Protein AF-A0A2J8A3B5-F1 (afdb_monomer_lite)

Organism: NCBI:txid47790

pLDDT: mean 72.97, std 23.16, range [25.83, 98.38]

Secondary structure (DSSP, 8-state):
---GGGSSEEEEE-HHHH-TT--HHHHHHHTTS-EEEEE-SSSSPPS-STT----S-TTTTTT---EEEEE-TT---TT-EEEEEEEEEEEE-TT--SHHHHHHHS-HHHHHHHHHHHHHHHHHHHTTSEEEEEEE-SHHHHS-PPPPS----PPPP----SS-PPPPPEEE--SSHHHHHHHHHHHHHHHHHHHHHHT--SS-HHHHHHHHHHSTT-EEEEEEETT--SGGGEEEEEEEEEETTEEEEEEEEE-TT-HHHHHHTHHHHHHHHHHHHHHHHHHHHHHHHHHHHHHHHHHHHHHTT--------------------------PPPPPPP-----------PPPPPPPPPPPTT---EEEEEES-HHHHHTTTPEEEEEEEEEE-SSHHHHHHHHHHHHHH--HHHHHH--

Sequence (419 aa):
MVLLPRLLLWHHFSLRAYLPGLPMRWRLLLGLFPLNVVARPSNDASVGLQGWRSGLLRRLDLCFPVLNVFDTPGQREAGFVEWPLFDIFKVDLQGLTSWADYLATLGRMERRKVRQRTKLFASFIADGRLQLQAVQLGPAVFVSVPAPAGSGTTPPTATAAREAAPPLPVPVVPASVAEAEALLARLWSLYERTGARNGFVECDRATFERLVREAPGMQAILVREGGGTALDSIIAFGLTLPQRDSLQLLYSGLEYDNPLVRQSNCYFQIMFTAIQLALEHNRQRSEKAGHRDSGELAAAMKAEGRGCTAGGSSSMCRIGDGTCNTGIDSYGAPAAKPGAADGGMALAAAGTPPPPRHAAVGLIAWLDLGPGHRFVKEHVGAMGHPLSLYTRSSNPIFQLLSKRLLSRYFSAAALVKDP

InterPro domains:
  IPR016181 Acyl-CoA N-acyltransferase [SSF55729] (176-286)

Radius of gyration: 25.04 Å; chains: 1; bounding box: 66×68×67 Å

Structure (mmCIF, N/CA/C/O backbone):
data_AF-A0A2J8A3B5-F1
#
_entry.id   AF-A0A2J8A3B5-F1
#
loop_
_atom_site.group_PDB
_atom_site.id
_atom_site.type_symbol
_atom_site.label_atom_id
_atom_site.label_alt_id
_atom_site.label_comp_id
_atom_site.label_asym_id
_atom_site.label_entity_id
_atom_site.label_seq_id
_atom_site.pdbx_PDB_ins_code
_atom_site.Cartn_x
_atom_site.Cartn_y
_atom_site.Cartn_z
_atom_site.occupancy
_atom_site.B_iso_or_equiv
_atom_site.auth_seq_id
_atom_site.auth_comp_id
_atom_site.auth_asym_id
_atom_site.auth_atom_id
_atom_site.pdbx_PDB_model_num
ATOM 1 N N . MET A 1 1 ? -19.370 -13.042 -21.906 1.00 25.83 1 MET A N 1
ATOM 2 C CA . MET A 1 1 ? -18.559 -12.045 -22.645 1.00 25.83 1 MET A CA 1
ATOM 3 C C . MET A 1 1 ? -17.704 -11.287 -21.646 1.00 25.83 1 MET A C 1
ATOM 5 O O . MET A 1 1 ? -18.242 -10.572 -20.815 1.00 25.83 1 MET A O 1
ATOM 9 N N . VAL A 1 2 ? -16.395 -11.537 -21.650 1.00 28.19 2 VAL A N 1
ATOM 10 C CA . VAL A 1 2 ? -15.444 -11.027 -20.651 1.00 28.19 2 VAL A CA 1
ATOM 11 C C . VAL A 1 2 ? -14.990 -9.619 -21.051 1.00 28.19 2 VAL A C 1
ATOM 13 O O . VAL A 1 2 ? -14.542 -9.413 -22.176 1.00 28.19 2 VAL A O 1
ATOM 16 N N . LEU A 1 3 ? -15.098 -8.665 -20.124 1.00 28.58 3 LEU A N 1
ATOM 17 C CA . LEU A 1 3 ? -14.589 -7.284 -20.188 1.00 28.58 3 LEU A CA 1
ATOM 18 C C . LEU A 1 3 ? -13.041 -7.235 -20.234 1.00 28.58 3 LEU A C 1
ATOM 20 O O . LEU A 1 3 ? -12.392 -6.636 -19.384 1.00 28.58 3 LEU A O 1
ATOM 24 N N . LEU A 1 4 ? -12.423 -7.876 -21.226 1.00 30.91 4 LEU A N 1
ATOM 25 C CA . LEU A 1 4 ? -10.976 -7.854 -21.465 1.00 30.91 4 LEU A CA 1
ATOM 26 C C . LEU A 1 4 ? -10.381 -6.502 -21.943 1.00 30.91 4 LEU A C 1
ATOM 28 O O . LEU A 1 4 ? -9.214 -6.271 -21.631 1.00 30.91 4 LEU A O 1
ATOM 32 N N . PRO A 1 5 ? -11.094 -5.563 -22.614 1.00 31.23 5 PRO A N 1
ATOM 33 C CA . PRO A 1 5 ? -10.439 -4.375 -23.186 1.00 31.23 5 PRO A CA 1
ATOM 34 C C . PRO A 1 5 ? -10.004 -3.299 -22.180 1.00 31.23 5 PRO A C 1
ATOM 36 O O . PRO A 1 5 ? -9.298 -2.375 -22.564 1.00 31.23 5 PRO A O 1
ATOM 39 N N . ARG A 1 6 ? -10.419 -3.380 -20.907 1.00 35.59 6 ARG A N 1
ATOM 40 C CA . ARG A 1 6 ? -10.065 -2.389 -19.868 1.00 35.59 6 ARG A CA 1
ATOM 41 C C . ARG A 1 6 ? -8.868 -2.791 -18.997 1.00 35.59 6 ARG A C 1
ATOM 43 O O . ARG A 1 6 ? -8.518 -2.063 -18.079 1.00 35.59 6 ARG A O 1
ATOM 50 N N . LEU A 1 7 ? -8.246 -3.942 -19.266 1.00 38.31 7 LEU A N 1
ATOM 51 C CA . LEU A 1 7 ? -7.126 -4.467 -18.470 1.00 38.31 7 LEU A CA 1
ATOM 52 C C . LEU A 1 7 ? -5.756 -3.891 -18.849 1.00 38.31 7 LEU A C 1
ATOM 54 O O . LEU A 1 7 ? -4.803 -4.082 -18.101 1.00 38.31 7 LEU A O 1
ATOM 58 N N . LEU A 1 8 ? -5.652 -3.219 -19.994 1.00 39.03 8 LEU A N 1
ATOM 59 C CA . LEU A 1 8 ? -4.446 -2.518 -20.418 1.00 39.03 8 LEU A CA 1
ATOM 60 C C . LEU A 1 8 ? -4.755 -1.027 -20.388 1.00 39.03 8 LEU A C 1
ATOM 62 O O . LEU A 1 8 ? -5.526 -0.532 -21.213 1.00 39.03 8 LEU A O 1
ATOM 66 N N . LEU A 1 9 ? -4.193 -0.329 -19.405 1.00 43.31 9 LEU A N 1
ATOM 67 C CA . LEU A 1 9 ? -4.252 1.121 -19.382 1.00 43.31 9 LEU A CA 1
ATOM 68 C C . LEU A 1 9 ? -3.155 1.637 -20.308 1.00 43.31 9 LEU A C 1
ATOM 70 O O . LEU A 1 9 ? -1.972 1.352 -20.128 1.00 43.31 9 LEU A O 1
ATOM 74 N N . TRP A 1 10 ? -3.574 2.375 -21.328 1.00 45.44 10 TRP A N 1
ATOM 75 C CA . TRP A 1 10 ? -2.660 3.101 -22.193 1.00 45.44 10 TRP A CA 1
ATOM 76 C C . TRP A 1 10 ? -2.308 4.398 -21.484 1.00 45.44 10 TRP A C 1
ATOM 78 O O . TRP A 1 10 ? -3.115 5.326 -21.440 1.00 45.44 10 TRP A O 1
ATOM 88 N N . HIS A 1 11 ? -1.114 4.449 -20.906 1.00 51.31 11 HIS A N 1
ATOM 89 C CA . HIS A 1 11 ? -0.597 5.679 -20.329 1.00 51.31 11 HIS A CA 1
ATOM 90 C C . HIS A 1 11 ? 0.304 6.367 -21.348 1.00 51.31 11 HIS A C 1
ATOM 92 O O . HIS A 1 11 ? 1.242 5.767 -21.884 1.00 51.31 11 HIS A O 1
ATOM 98 N N . HIS A 1 12 ? 0.016 7.645 -21.601 1.00 55.81 12 HIS A N 1
ATOM 99 C CA . HIS A 1 12 ? 0.945 8.503 -22.314 1.00 55.81 12 HIS A CA 1
ATOM 100 C C . HIS A 1 12 ? 2.174 8.694 -21.425 1.00 55.81 12 HIS A C 1
ATOM 102 O O . HIS A 1 12 ? 2.113 9.344 -20.382 1.00 55.81 12 HIS A O 1
ATOM 108 N N . PHE A 1 13 ? 3.294 8.119 -21.836 1.00 57.00 13 PHE A N 1
ATOM 109 C CA . PHE A 1 13 ? 4.542 8.173 -21.100 1.00 57.00 13 PHE A CA 1
ATOM 110 C C . PHE A 1 13 ? 5.447 9.223 -21.731 1.00 57.00 13 PHE A C 1
ATOM 112 O O . PHE A 1 13 ? 5.818 9.142 -22.898 1.00 57.00 13 PHE A O 1
ATOM 119 N N . SER A 1 14 ? 5.822 10.243 -20.968 1.00 62.66 14 SER A N 1
ATOM 120 C CA . SER A 1 14 ? 6.727 11.280 -21.458 1.00 62.66 14 SER A CA 1
ATOM 121 C C . SER A 1 14 ? 8.124 11.045 -20.904 1.00 62.66 14 SER A C 1
ATOM 123 O O . SER A 1 14 ? 8.400 11.401 -19.763 1.00 62.66 14 SER A O 1
ATOM 125 N N . LEU A 1 15 ? 9.052 10.536 -21.725 1.00 62.81 15 LEU A N 1
ATOM 126 C CA . LEU A 1 15 ? 10.469 10.425 -21.329 1.00 62.81 15 LEU A CA 1
ATOM 127 C C . LEU A 1 15 ? 11.070 11.769 -20.882 1.00 62.81 15 LEU A C 1
ATOM 129 O O . LEU A 1 15 ? 12.058 11.784 -20.157 1.00 62.81 15 LEU A O 1
ATOM 133 N N . ARG A 1 16 ? 10.490 12.905 -21.299 1.00 65.12 16 ARG A N 1
ATOM 134 C CA . ARG A 1 16 ? 10.929 14.235 -20.852 1.00 65.12 16 ARG A CA 1
ATOM 135 C C . ARG A 1 16 ? 10.721 14.448 -19.352 1.00 65.12 16 ARG A C 1
ATOM 137 O O . ARG A 1 16 ? 11.528 15.155 -18.761 1.00 65.12 16 ARG A O 1
ATOM 144 N N . ALA A 1 17 ? 9.662 13.877 -18.775 1.00 63.12 17 ALA A N 1
ATOM 145 C CA . ALA A 1 17 ? 9.368 13.998 -17.348 1.00 63.12 17 ALA A CA 1
ATOM 146 C C . ALA A 1 17 ? 10.379 13.203 -16.507 1.00 63.12 17 ALA A C 1
ATOM 148 O O . ALA A 1 17 ? 10.880 13.711 -15.513 1.00 63.12 17 ALA A O 1
ATOM 149 N N . TYR A 1 18 ? 10.753 12.011 -16.980 1.00 59.56 18 TYR A N 1
ATOM 150 C CA . TYR A 1 18 ? 11.596 11.063 -16.242 1.00 59.56 18 TYR A CA 1
ATOM 151 C C . TYR A 1 18 ? 13.099 11.184 -16.519 1.00 59.56 18 TYR A C 1
ATOM 153 O O . TYR A 1 18 ? 13.907 10.504 -15.896 1.00 59.56 18 TYR A O 1
ATOM 161 N N . LEU A 1 19 ? 13.511 12.036 -17.463 1.00 68.06 19 LEU A N 1
ATOM 162 C CA . LEU A 1 19 ? 14.922 12.286 -17.764 1.00 68.06 19 LEU A CA 1
ATOM 163 C C . LEU A 1 19 ? 15.254 13.780 -17.596 1.00 68.06 19 LEU A C 1
ATOM 165 O O . LEU A 1 19 ? 15.570 14.466 -18.575 1.00 68.06 19 LEU A O 1
ATOM 169 N N . PRO A 1 20 ? 15.230 14.323 -16.364 1.00 63.97 20 PRO A N 1
ATOM 170 C CA . PRO A 1 20 ? 15.495 15.742 -16.128 1.00 63.97 20 PRO A CA 1
ATOM 171 C C . PRO A 1 20 ? 16.924 16.148 -16.526 1.00 63.97 20 PRO A C 1
ATOM 173 O O . PRO A 1 20 ? 17.160 17.299 -16.877 1.00 63.97 20 PRO A O 1
ATOM 176 N N . GLY A 1 21 ? 17.879 15.217 -16.588 1.00 72.88 21 GLY A N 1
ATOM 177 C CA . GLY A 1 21 ? 19.245 15.483 -17.060 1.00 72.88 21 GLY A CA 1
ATOM 178 C C . GLY A 1 21 ? 19.407 15.607 -18.584 1.00 72.88 21 GLY A C 1
ATOM 179 O O . GLY A 1 21 ? 20.526 15.798 -19.064 1.00 72.88 21 GLY A O 1
ATOM 180 N N . LEU A 1 22 ? 18.334 15.465 -19.374 1.00 75.19 22 LEU A N 1
ATOM 181 C CA . LEU A 1 22 ? 18.455 15.446 -20.832 1.00 75.19 22 LEU A CA 1
ATOM 182 C C . LEU A 1 22 ? 18.782 16.841 -21.403 1.00 75.19 22 LEU A C 1
ATOM 184 O O . LEU A 1 22 ? 18.037 17.791 -21.140 1.00 75.19 22 LEU A O 1
ATOM 188 N N . PRO A 1 23 ? 19.807 16.975 -22.268 1.00 83.44 23 PRO A N 1
ATOM 189 C CA . PRO A 1 23 ? 20.067 18.218 -22.994 1.00 83.44 23 PRO A CA 1
ATOM 190 C C . PRO A 1 23 ? 18.857 18.684 -23.820 1.00 83.44 23 PRO A C 1
ATOM 192 O O . PRO A 1 23 ? 18.139 17.862 -24.394 1.00 83.44 23 PRO A O 1
ATOM 195 N N . MET A 1 24 ? 18.675 20.003 -23.963 1.00 82.12 24 MET A N 1
ATOM 196 C CA . MET A 1 24 ? 17.509 20.615 -24.628 1.00 82.12 24 MET A CA 1
ATOM 197 C C . MET A 1 24 ? 17.223 20.048 -26.028 1.00 82.12 24 MET A C 1
ATOM 199 O O . MET A 1 24 ? 16.073 19.752 -26.341 1.00 82.12 24 MET A O 1
ATOM 203 N N . ARG A 1 25 ? 18.260 19.807 -26.842 1.00 84.44 25 ARG A N 1
ATOM 204 C CA . ARG A 1 25 ? 18.126 19.191 -28.178 1.00 84.44 25 ARG A CA 1
ATOM 205 C C . ARG A 1 25 ? 17.450 17.817 -28.149 1.00 84.44 25 ARG A C 1
ATOM 207 O O . ARG A 1 25 ? 16.633 17.508 -29.009 1.00 84.44 25 ARG A O 1
ATOM 214 N N . TRP A 1 26 ? 17.758 17.008 -27.137 1.00 77.94 26 TRP A N 1
ATOM 215 C CA . TRP A 1 26 ? 17.167 15.685 -26.974 1.00 77.94 26 TRP A CA 1
ATOM 216 C C . TRP A 1 26 ? 15.750 15.780 -26.430 1.00 77.94 26 TRP A C 1
ATOM 218 O O . TRP A 1 26 ? 14.889 15.021 -26.862 1.00 77.94 26 TRP A O 1
ATOM 228 N N . ARG A 1 27 ? 15.482 16.744 -25.538 1.00 77.38 27 ARG A N 1
ATOM 229 C CA . ARG A 1 27 ? 14.112 17.020 -25.097 1.00 77.38 27 ARG A CA 1
ATOM 230 C C . ARG A 1 27 ? 13.259 17.384 -26.304 1.00 77.38 27 ARG A C 1
ATOM 232 O O . ARG A 1 27 ? 12.252 16.722 -26.525 1.00 77.38 27 ARG A O 1
ATOM 239 N N . LEU A 1 28 ? 13.680 18.357 -27.116 1.00 80.25 28 LEU A N 1
ATOM 240 C CA . LEU A 1 28 ? 12.987 18.762 -28.344 1.00 80.25 28 LEU A CA 1
ATOM 241 C C . LEU A 1 28 ? 12.675 17.555 -29.231 1.00 80.25 28 LEU A C 1
ATOM 243 O O . LEU A 1 28 ? 11.499 17.307 -29.481 1.00 80.25 28 LEU A O 1
ATOM 247 N N . LEU A 1 29 ? 13.689 16.746 -29.556 1.00 77.62 29 LEU A N 1
ATOM 248 C CA . LEU A 1 29 ? 13.526 15.535 -30.359 1.00 77.62 29 LEU A CA 1
ATOM 249 C C . LEU A 1 29 ? 12.504 14.557 -29.758 1.00 77.62 29 LEU A C 1
ATOM 251 O O . LEU A 1 29 ? 11.613 14.107 -30.466 1.00 77.62 29 LEU A O 1
ATOM 255 N N . LEU A 1 30 ? 12.577 14.263 -28.456 1.00 70.31 30 LEU A N 1
ATOM 256 C CA . LEU A 1 30 ? 11.666 13.312 -27.806 1.00 70.31 30 LEU A CA 1
ATOM 257 C C . LEU A 1 30 ? 10.203 13.768 -27.774 1.00 70.31 30 LEU A C 1
ATOM 259 O O . LEU A 1 30 ? 9.322 12.925 -27.722 1.00 70.31 30 LEU A O 1
ATOM 263 N N . GLY A 1 31 ? 9.913 15.071 -27.811 1.00 71.12 31 GLY A N 1
ATOM 264 C CA . GLY A 1 31 ? 8.512 15.523 -27.852 1.00 71.12 31 GLY A CA 1
ATOM 265 C C . GLY A 1 31 ? 7.886 15.496 -29.233 1.00 71.12 31 GLY A C 1
ATOM 266 O O . GLY A 1 31 ? 6.695 15.750 -29.339 1.00 71.12 31 GLY A O 1
ATOM 267 N N . LEU A 1 32 ? 8.661 15.183 -30.273 1.00 73.44 32 LEU A N 1
ATOM 268 C CA . LEU A 1 32 ? 8.112 14.873 -31.591 1.00 73.44 32 LEU A CA 1
ATOM 269 C C . LEU A 1 32 ? 7.529 13.451 -31.641 1.00 73.44 32 LEU A C 1
ATOM 271 O O . LEU A 1 32 ? 6.863 13.100 -32.610 1.00 73.44 32 LEU A O 1
ATOM 275 N N . PHE A 1 33 ? 7.775 12.636 -30.608 1.00 64.81 33 PHE A N 1
ATOM 276 C CA . PHE A 1 33 ? 7.428 11.221 -30.578 1.00 64.81 33 PHE A CA 1
ATOM 277 C C . PHE A 1 33 ? 6.716 10.876 -29.264 1.00 64.81 33 PHE A C 1
ATOM 279 O O . PHE A 1 33 ? 7.384 10.592 -28.268 1.00 64.81 33 PHE A O 1
ATOM 286 N N . PRO A 1 34 ? 5.373 10.897 -29.223 1.00 60.44 34 PRO A N 1
ATOM 287 C CA . PRO A 1 34 ? 4.646 10.434 -28.049 1.00 60.44 34 PRO A CA 1
ATOM 288 C C . PRO A 1 34 ? 4.965 8.953 -27.811 1.00 60.44 34 PRO A C 1
ATOM 290 O O . PRO A 1 34 ? 4.845 8.124 -28.716 1.00 60.44 34 PRO A O 1
ATOM 293 N N . LEU A 1 35 ? 5.408 8.620 -26.599 1.00 61.59 35 LEU A N 1
ATOM 294 C CA . LEU A 1 35 ? 5.642 7.238 -26.192 1.00 61.59 35 LEU A CA 1
ATOM 295 C C . LEU A 1 35 ? 4.412 6.771 -25.431 1.00 61.59 35 LEU A C 1
ATOM 297 O O . LEU A 1 35 ? 3.943 7.444 -24.517 1.00 61.59 35 LEU A O 1
ATOM 301 N N . ASN A 1 36 ? 3.900 5.605 -25.796 1.00 54.97 36 ASN A N 1
ATOM 302 C CA . ASN A 1 36 ? 2.828 4.973 -25.048 1.00 54.97 36 ASN A CA 1
ATOM 303 C C . ASN A 1 36 ? 3.400 3.777 -24.302 1.00 54.97 36 ASN A C 1
ATOM 305 O O . ASN A 1 36 ? 4.160 2.975 -24.849 1.00 54.97 36 ASN A O 1
ATOM 309 N N . VAL A 1 37 ? 3.055 3.684 -23.027 1.00 56.34 37 VAL A N 1
ATOM 310 C CA . VAL A 1 37 ? 3.377 2.530 -22.200 1.00 56.34 37 VAL A CA 1
ATOM 311 C C . VAL A 1 37 ? 2.143 1.651 -22.120 1.00 56.34 37 VAL A C 1
ATOM 313 O O . VAL A 1 37 ? 1.049 2.130 -21.819 1.00 56.34 37 VAL A O 1
ATOM 316 N N . VAL A 1 38 ? 2.336 0.362 -22.398 1.00 52.31 38 VAL A N 1
ATOM 317 C CA . VAL A 1 38 ? 1.320 -0.667 -22.194 1.00 52.31 38 VAL A CA 1
ATOM 318 C C . VAL A 1 38 ? 1.738 -1.443 -20.957 1.00 52.31 38 VAL A C 1
ATOM 320 O O . VAL A 1 38 ? 2.541 -2.371 -21.022 1.00 52.31 38 VAL A O 1
ATOM 323 N N . ALA A 1 39 ? 1.209 -1.031 -19.813 1.00 48.12 39 ALA A N 1
ATOM 324 C CA . ALA A 1 39 ? 1.395 -1.735 -18.555 1.00 48.12 39 ALA A CA 1
ATOM 325 C C . ALA A 1 39 ? 0.076 -2.388 -18.131 1.00 48.12 39 ALA A C 1
ATOM 327 O O . ALA A 1 39 ? -1.017 -1.946 -18.511 1.00 48.12 39 ALA A O 1
ATOM 328 N N . ARG A 1 40 ? 0.166 -3.444 -17.320 1.00 45.03 40 ARG A N 1
ATOM 329 C CA . ARG A 1 40 ? -0.983 -3.822 -16.498 1.00 45.03 40 ARG A CA 1
ATOM 330 C C . ARG A 1 40 ? -1.175 -2.736 -15.424 1.00 45.03 40 ARG A C 1
ATOM 332 O O . ARG A 1 40 ? -0.192 -2.144 -14.997 1.00 45.03 40 ARG A O 1
ATOM 339 N N . PRO A 1 41 ? -2.406 -2.494 -14.945 1.00 37.88 41 PRO A N 1
ATOM 340 C CA . PRO A 1 41 ? -2.655 -1.640 -13.777 1.00 37.88 41 PRO A CA 1
ATOM 341 C C . PRO A 1 41 ? -2.064 -2.208 -12.471 1.00 37.88 41 PRO A C 1
ATOM 343 O O . PRO A 1 41 ? -2.120 -1.552 -11.435 1.00 37.88 41 PRO A O 1
ATOM 346 N N . SER A 1 42 ? -1.523 -3.427 -12.521 1.00 46.38 42 SER A N 1
ATOM 347 C CA . SER A 1 42 ? -0.712 -4.037 -11.477 1.00 46.38 42 SER A CA 1
ATOM 348 C C . SER A 1 42 ? 0.763 -3.808 -11.774 1.00 46.38 42 SER A C 1
ATOM 350 O O . SER A 1 42 ? 1.184 -4.037 -12.908 1.00 46.38 42 SER A O 1
ATOM 352 N N . ASN A 1 43 ? 1.563 -3.521 -10.748 1.00 49.88 43 ASN A N 1
ATOM 353 C CA . ASN A 1 43 ? 3.026 -3.592 -10.846 1.00 49.88 43 ASN A CA 1
ATOM 354 C C . ASN A 1 43 ? 3.532 -5.016 -11.145 1.00 49.88 43 ASN A C 1
ATOM 356 O O . ASN A 1 43 ? 4.726 -5.222 -11.325 1.00 49.88 43 ASN A O 1
ATOM 360 N N . ASP A 1 44 ? 2.640 -6.006 -11.198 1.00 48.28 44 ASP A N 1
ATOM 361 C CA . ASP A 1 44 ? 2.972 -7.369 -11.565 1.00 48.28 44 ASP A CA 1
ATOM 362 C C . ASP A 1 44 ? 3.569 -7.489 -12.972 1.00 48.28 44 ASP A C 1
ATOM 364 O O . ASP A 1 44 ? 3.189 -6.769 -13.901 1.00 48.28 44 ASP A O 1
ATOM 368 N N . ALA A 1 45 ? 4.451 -8.474 -13.127 1.00 49.59 45 ALA A N 1
ATOM 369 C CA . ALA A 1 45 ? 5.008 -8.856 -14.410 1.00 49.59 45 ALA A CA 1
ATOM 370 C C . ALA A 1 45 ? 3.884 -9.060 -15.432 1.00 49.59 45 ALA A C 1
ATOM 372 O O . ALA A 1 45 ? 2.811 -9.562 -15.093 1.00 49.59 45 ALA A O 1
ATOM 373 N N . SER A 1 46 ? 4.088 -8.684 -16.695 1.00 53.12 46 SER A N 1
ATOM 374 C CA . SER A 1 46 ? 3.224 -9.101 -17.805 1.00 53.12 46 SER A CA 1
ATOM 375 C C . SER A 1 46 ? 3.042 -10.637 -17.796 1.00 53.12 46 SER A C 1
ATOM 377 O O . SER A 1 46 ? 3.775 -11.348 -17.117 1.00 53.12 46 SER A O 1
ATOM 379 N N . VAL A 1 47 ? 2.005 -11.198 -18.435 1.00 52.19 47 VAL A N 1
ATOM 380 C CA . VAL A 1 47 ? 1.766 -12.669 -18.388 1.00 52.19 47 VAL A CA 1
ATOM 381 C C . VAL A 1 47 ? 2.768 -13.408 -19.297 1.00 52.19 47 VAL A C 1
ATOM 383 O O . VAL A 1 47 ? 2.459 -14.458 -19.848 1.00 52.19 47 VAL A O 1
ATOM 386 N N . GLY A 1 48 ? 3.954 -12.824 -19.478 1.00 47.69 48 GLY A N 1
ATOM 387 C CA . GLY A 1 48 ? 4.856 -13.027 -20.590 1.00 47.69 48 GLY A CA 1
ATOM 388 C C . GLY A 1 48 ? 4.576 -12.067 -21.750 1.00 47.69 48 GLY A C 1
ATOM 389 O O . GLY A 1 48 ? 3.429 -11.782 -22.105 1.00 47.69 48 GLY A O 1
ATOM 390 N N . LEU A 1 49 ? 5.656 -11.667 -22.428 1.00 49.59 49 LEU A N 1
ATOM 391 C CA . LEU A 1 49 ? 5.607 -11.362 -23.862 1.00 49.59 49 LEU A CA 1
ATOM 392 C C . LEU A 1 49 ? 5.108 -12.582 -24.669 1.00 49.59 49 LEU A C 1
ATOM 394 O O . LEU A 1 49 ? 4.525 -12.406 -25.737 1.00 49.59 49 LEU A O 1
ATOM 398 N N . GLN A 1 50 ? 5.236 -13.799 -24.114 1.00 41.34 50 GLN A N 1
ATOM 399 C CA . GLN A 1 50 ? 4.712 -15.042 -24.682 1.00 41.34 50 GLN A CA 1
ATOM 400 C C . GLN A 1 50 ? 3.186 -14.980 -24.847 1.00 41.34 50 GLN A C 1
ATOM 402 O O . GLN A 1 50 ? 2.416 -15.185 -23.912 1.00 41.34 50 GLN A O 1
ATOM 407 N N . GLY A 1 51 ? 2.744 -14.704 -26.074 1.00 36.09 51 GLY A N 1
ATOM 408 C CA . GLY A 1 51 ? 1.331 -14.528 -26.422 1.00 36.09 51 GLY A CA 1
ATOM 409 C C . GLY A 1 51 ? 0.934 -13.080 -26.717 1.00 36.09 51 GLY A C 1
ATOM 410 O O . GLY A 1 51 ? -0.206 -12.838 -27.124 1.00 36.09 51 GLY A O 1
ATOM 411 N N . TRP A 1 52 ? 1.861 -12.124 -26.598 1.00 40.66 52 TRP A N 1
ATOM 412 C CA . TRP A 1 52 ? 1.673 -10.764 -27.081 1.00 40.66 52 TRP A CA 1
ATOM 413 C C . TRP A 1 52 ? 1.532 -10.783 -28.607 1.00 40.66 52 TRP A C 1
ATOM 415 O O . TRP A 1 52 ? 2.491 -10.903 -29.368 1.00 40.66 52 TRP A O 1
ATOM 425 N N . ARG A 1 53 ? 0.293 -10.670 -29.083 1.00 37.59 53 ARG A N 1
ATOM 426 C CA . ARG A 1 53 ? -0.002 -10.291 -30.464 1.00 37.59 53 ARG A CA 1
ATOM 427 C C . ARG A 1 53 ? -0.288 -8.800 -30.449 1.00 37.59 53 ARG A C 1
ATOM 429 O O . ARG A 1 53 ? -1.189 -8.381 -29.726 1.00 37.59 53 ARG A O 1
ATOM 436 N N . SER A 1 54 ? 0.453 -8.013 -31.234 1.00 40.03 54 SER A N 1
ATOM 437 C CA . SER A 1 54 ? 0.117 -6.600 -31.443 1.00 40.03 54 SER A CA 1
ATOM 438 C C . SER A 1 54 ? -1.330 -6.523 -31.924 1.00 40.03 54 SER A C 1
ATOM 440 O O . SER A 1 54 ? -1.634 -6.880 -33.060 1.00 40.03 54 SER A O 1
ATOM 442 N N . GLY A 1 55 ? -2.241 -6.122 -31.036 1.00 34.59 55 GLY A N 1
ATOM 443 C CA . GLY A 1 55 ? -3.625 -5.815 -31.389 1.00 34.59 55 GLY A CA 1
ATOM 444 C C . GLY A 1 55 ? -3.739 -4.472 -32.113 1.00 34.59 55 GLY A C 1
ATOM 445 O O . GLY A 1 55 ? -4.823 -4.101 -32.560 1.00 34.59 55 GLY A O 1
ATOM 446 N N . LEU A 1 56 ? -2.629 -3.732 -32.227 1.00 36.97 56 LEU A N 1
ATOM 447 C CA . LEU A 1 56 ? -2.565 -2.518 -33.016 1.00 36.97 56 LEU A CA 1
ATOM 448 C C . LEU A 1 56 ? -2.643 -2.890 -34.494 1.00 36.97 56 LEU A C 1
ATOM 450 O O . LEU A 1 56 ? -1.878 -3.701 -35.015 1.00 36.97 56 LEU A O 1
ATOM 454 N N . LEU A 1 57 ? -3.578 -2.253 -35.195 1.00 37.81 57 LEU A N 1
ATOM 455 C CA . LEU A 1 57 ? -3.578 -2.265 -36.650 1.00 37.81 57 LEU A CA 1
ATOM 456 C C . LEU A 1 57 ? -2.209 -1.765 -37.124 1.00 37.81 57 LEU A C 1
ATOM 458 O O . LEU A 1 57 ? -1.722 -0.763 -36.614 1.00 37.81 57 LEU A O 1
ATOM 462 N N . ARG A 1 58 ? -1.624 -2.409 -38.137 1.00 48.84 58 ARG A N 1
ATOM 463 C CA . ARG A 1 58 ? -0.287 -2.109 -38.698 1.00 48.84 58 ARG A CA 1
ATOM 464 C C . ARG A 1 58 ? -0.022 -0.613 -38.964 1.00 48.84 58 ARG A C 1
ATOM 466 O O . ARG A 1 58 ? 1.113 -0.163 -38.928 1.00 48.84 58 ARG A O 1
ATOM 473 N N . ARG A 1 59 ? -1.085 0.161 -39.213 1.00 46.84 59 ARG A N 1
ATOM 474 C CA . ARG A 1 59 ? -1.076 1.625 -39.385 1.00 46.84 59 ARG A CA 1
ATOM 475 C C . ARG A 1 59 ? -0.791 2.422 -38.103 1.00 46.84 59 ARG A C 1
ATOM 477 O O . ARG A 1 59 ? -0.250 3.510 -38.191 1.00 46.84 59 ARG A O 1
ATOM 484 N N . LEU A 1 60 ? -1.132 1.888 -36.931 1.00 40.66 60 LEU A N 1
ATOM 485 C CA . LEU A 1 60 ? -0.864 2.488 -35.621 1.00 40.66 60 LEU A CA 1
ATOM 486 C C . LEU A 1 60 ? 0.549 2.157 -35.112 1.00 40.66 60 LEU A C 1
ATOM 488 O O . LEU A 1 60 ? 1.156 3.005 -34.469 1.00 40.66 60 LEU A O 1
ATOM 492 N N . ASP A 1 61 ? 1.122 1.008 -35.489 1.00 45.97 61 ASP A N 1
ATOM 493 C CA . ASP A 1 61 ? 2.555 0.690 -35.278 1.00 45.97 61 ASP A CA 1
ATOM 494 C C . ASP A 1 61 ? 3.502 1.683 -35.989 1.00 45.97 61 ASP A C 1
ATOM 496 O O . ASP A 1 61 ? 4.687 1.772 -35.662 1.00 45.97 61 ASP A O 1
ATOM 500 N N . LEU A 1 62 ? 2.987 2.435 -36.969 1.00 49.41 62 LEU A N 1
ATOM 501 C CA 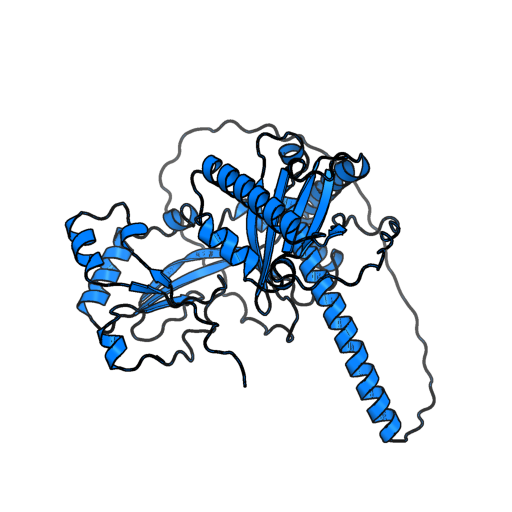. LEU A 1 62 ? 3.694 3.531 -37.639 1.00 49.41 62 LEU A CA 1
ATOM 502 C C . LEU A 1 62 ? 3.545 4.870 -36.897 1.00 49.41 62 LEU A C 1
ATOM 504 O O . LEU A 1 62 ? 4.386 5.751 -37.058 1.00 49.41 62 LEU A O 1
ATOM 508 N N . CYS A 1 63 ? 2.495 5.028 -36.084 1.00 45.41 63 CYS A N 1
ATOM 509 C CA . CYS A 1 63 ? 2.221 6.240 -35.305 1.00 45.41 63 CYS A CA 1
ATOM 510 C C . CYS A 1 63 ? 2.820 6.190 -33.891 1.00 45.41 63 CYS A C 1
ATOM 512 O O . CYS A 1 63 ? 3.014 7.237 -33.278 1.00 45.41 63 CYS A O 1
ATOM 514 N N . PHE A 1 64 ? 3.120 4.993 -33.376 1.00 51.09 64 PHE A N 1
ATOM 515 C CA . PHE A 1 64 ? 3.656 4.779 -32.033 1.00 51.09 64 PHE A CA 1
ATOM 516 C C . PHE A 1 64 ? 5.037 4.114 -32.120 1.00 51.09 64 PHE A C 1
ATOM 518 O O . PHE A 1 64 ? 5.130 2.892 -32.224 1.00 51.09 64 PHE A O 1
ATOM 525 N N . PRO A 1 65 ? 6.134 4.892 -32.102 1.00 54.62 65 PRO A N 1
ATOM 526 C CA . PRO A 1 65 ? 7.455 4.377 -32.439 1.00 54.62 65 PRO A CA 1
ATOM 527 C C . PRO A 1 65 ? 8.067 3.483 -31.358 1.00 54.62 65 PRO A C 1
ATOM 529 O O . PRO A 1 65 ? 9.075 2.849 -31.647 1.00 54.62 65 PRO A O 1
ATOM 532 N N . VAL A 1 66 ? 7.511 3.400 -30.142 1.00 56.50 66 VAL A N 1
ATOM 533 C CA . VAL A 1 66 ? 7.988 2.477 -29.097 1.00 56.50 66 VAL A CA 1
ATOM 534 C C . VAL A 1 66 ? 6.842 1.897 -28.296 1.00 56.50 66 VAL A C 1
ATOM 536 O O . VAL A 1 66 ? 6.035 2.631 -27.730 1.00 56.50 66 VAL A O 1
ATOM 539 N N . LEU A 1 67 ? 6.857 0.575 -28.187 1.00 62.09 67 LEU A N 1
ATOM 540 C CA . LEU A 1 67 ? 6.095 -0.197 -27.227 1.00 62.09 67 LEU A CA 1
ATOM 541 C C . LEU A 1 67 ? 6.965 -0.496 -26.006 1.00 62.09 67 LEU A C 1
ATOM 543 O O . LEU A 1 67 ? 8.096 -0.956 -26.154 1.00 62.09 67 LEU A O 1
ATOM 547 N N . ASN A 1 68 ? 6.404 -0.281 -24.822 1.00 60.62 68 ASN A N 1
ATOM 548 C CA . ASN A 1 68 ? 7.019 -0.552 -23.528 1.00 60.62 68 ASN A CA 1
ATOM 549 C C . ASN A 1 68 ? 6.175 -1.584 -22.769 1.00 60.62 68 ASN A C 1
ATOM 551 O O . ASN A 1 68 ? 4.977 -1.350 -22.603 1.00 60.62 68 ASN A O 1
ATOM 555 N N . VAL A 1 69 ? 6.784 -2.680 -22.311 1.00 65.81 69 VAL A N 1
ATOM 556 C CA . VAL A 1 69 ? 6.137 -3.745 -21.518 1.00 65.81 69 VAL A CA 1
ATOM 557 C C . VAL A 1 69 ? 6.928 -3.969 -20.229 1.00 65.81 69 VAL A C 1
ATOM 559 O O . VAL A 1 69 ? 8.143 -4.100 -20.290 1.00 65.81 69 VAL A O 1
ATOM 562 N N . PHE A 1 70 ? 6.270 -4.029 -19.073 1.00 62.94 70 PHE A N 1
ATOM 563 C CA . PHE A 1 70 ? 6.909 -4.392 -17.800 1.00 62.94 70 PHE A CA 1
ATOM 564 C C . PHE A 1 70 ? 6.747 -5.891 -17.546 1.00 62.94 70 PHE A C 1
ATOM 566 O O . PHE A 1 70 ? 5.620 -6.379 -17.515 1.00 62.94 70 PHE A O 1
ATOM 573 N N . ASP A 1 71 ? 7.840 -6.631 -17.370 1.00 68.38 71 ASP A N 1
ATOM 574 C CA . ASP A 1 71 ? 7.803 -8.081 -17.133 1.00 68.38 71 ASP A CA 1
ATOM 575 C C . ASP A 1 71 ? 8.965 -8.545 -16.238 1.00 68.38 71 ASP A C 1
ATOM 577 O O . ASP A 1 71 ? 9.879 -7.782 -15.919 1.00 68.38 71 ASP A O 1
ATOM 581 N N . THR A 1 72 ? 8.924 -9.815 -15.846 1.00 70.44 72 THR A N 1
ATOM 582 C CA . THR A 1 72 ? 10.050 -10.549 -15.275 1.00 70.44 72 THR A CA 1
ATOM 583 C C . THR A 1 72 ? 11.289 -10.437 -16.172 1.00 70.44 72 THR A C 1
ATOM 585 O O . THR A 1 72 ? 11.162 -10.480 -17.400 1.00 70.44 72 THR A O 1
ATOM 588 N N . PRO A 1 73 ? 12.497 -10.289 -15.602 1.00 75.75 73 PRO A N 1
ATOM 589 C CA . PRO A 1 73 ? 13.736 -10.327 -16.364 1.00 75.75 73 PRO A CA 1
ATOM 590 C C . PRO A 1 73 ? 13.905 -11.642 -17.131 1.00 75.75 73 PRO A C 1
ATOM 592 O O . PRO A 1 73 ? 13.425 -12.694 -16.709 1.00 75.75 73 PRO A O 1
ATOM 595 N N . GLY A 1 74 ? 14.632 -11.595 -18.242 1.00 75.56 74 GLY A N 1
ATOM 596 C CA . GLY A 1 74 ? 14.975 -12.761 -19.054 1.00 75.56 74 GLY A CA 1
ATOM 597 C C . GLY A 1 74 ? 13.904 -13.207 -20.054 1.00 75.56 74 GLY A C 1
ATOM 598 O O . GLY A 1 74 ? 14.146 -14.157 -20.798 1.00 75.56 74 GLY A O 1
ATOM 599 N N . GLN A 1 75 ? 12.769 -12.510 -20.160 1.00 67.88 75 GLN A N 1
ATOM 600 C CA . GLN A 1 75 ? 11.696 -12.775 -21.134 1.00 67.88 75 GLN A CA 1
ATOM 601 C C . GLN A 1 75 ? 12.047 -12.235 -22.530 1.00 67.88 75 GLN A C 1
ATOM 603 O O . GLN A 1 75 ? 11.275 -11.516 -23.157 1.00 67.88 75 GLN A O 1
ATOM 608 N N . ARG A 1 76 ? 13.254 -12.506 -23.031 1.00 67.12 76 ARG A N 1
ATOM 609 C CA . ARG A 1 76 ? 13.737 -11.903 -24.281 1.00 67.12 76 ARG A CA 1
ATOM 610 C C . ARG A 1 76 ? 13.023 -12.480 -25.501 1.00 67.12 76 ARG A C 1
ATOM 612 O O . ARG A 1 76 ? 13.349 -13.570 -25.959 1.00 67.12 76 ARG A O 1
ATOM 619 N N . GLU A 1 77 ? 12.126 -11.694 -26.087 1.00 69.12 77 GLU A N 1
ATOM 620 C CA . GLU A 1 77 ? 11.610 -11.930 -27.437 1.00 69.12 77 GLU A CA 1
ATOM 621 C C . GLU A 1 77 ? 12.378 -11.133 -28.500 1.00 69.12 77 GLU A C 1
ATOM 623 O O . GLU A 1 77 ? 12.917 -10.049 -28.248 1.00 69.12 77 GLU A O 1
ATOM 628 N N . ALA A 1 78 ? 12.412 -11.661 -29.727 1.00 72.88 78 ALA A N 1
ATOM 629 C CA . ALA A 1 78 ? 13.093 -11.019 -30.845 1.00 72.88 78 ALA A CA 1
ATOM 630 C C . ALA A 1 78 ? 12.543 -9.601 -31.101 1.00 72.88 78 ALA A C 1
ATOM 632 O O . ALA A 1 78 ? 11.349 -9.398 -31.326 1.00 72.88 78 ALA A O 1
ATOM 633 N N . GLY A 1 79 ? 13.440 -8.612 -31.099 1.00 71.31 79 GLY A N 1
ATOM 634 C CA . GLY A 1 79 ? 13.106 -7.206 -31.346 1.00 71.31 79 GLY A CA 1
ATOM 635 C C . GLY A 1 79 ? 12.780 -6.380 -30.097 1.00 71.31 79 GLY A C 1
ATOM 636 O O . GLY A 1 79 ? 12.607 -5.169 -30.225 1.00 71.31 79 GLY A O 1
ATOM 637 N N . PHE A 1 80 ? 12.745 -6.981 -28.905 1.00 74.75 80 PHE A N 1
ATOM 638 C CA . PHE A 1 80 ? 12.675 -6.241 -27.646 1.00 74.75 80 PHE A CA 1
ATOM 639 C C . PHE A 1 80 ? 14.069 -6.028 -27.052 1.00 74.75 80 PHE A C 1
ATOM 641 O O . PHE A 1 80 ? 14.940 -6.895 -27.111 1.00 74.75 80 PHE A O 1
ATOM 648 N N . VAL A 1 81 ? 14.278 -4.852 -26.465 1.00 77.56 81 VAL A N 1
ATOM 649 C CA . VAL A 1 81 ? 15.432 -4.565 -25.610 1.00 77.56 81 VAL A CA 1
ATOM 650 C C . VAL A 1 81 ? 14.943 -4.486 -24.176 1.00 77.56 81 VAL A C 1
ATOM 652 O O . VAL A 1 81 ? 14.033 -3.720 -23.874 1.00 77.56 81 VAL A O 1
ATOM 655 N N . GLU A 1 82 ? 15.550 -5.305 -23.333 1.00 80.62 82 GLU A N 1
ATOM 656 C CA . GLU A 1 82 ? 15.280 -5.419 -21.907 1.00 80.62 82 GLU A CA 1
ATOM 657 C C . GLU A 1 82 ? 16.113 -4.402 -21.119 1.00 80.62 82 GLU A C 1
ATOM 659 O O . GLU A 1 82 ? 17.322 -4.274 -21.331 1.00 80.62 82 GLU A O 1
ATOM 664 N N . TRP A 1 83 ? 15.461 -3.713 -20.190 1.00 78.75 83 TRP A N 1
ATOM 665 C CA . TRP A 1 83 ? 16.051 -2.742 -19.282 1.00 78.75 83 TRP A CA 1
ATOM 666 C C . TRP A 1 83 ? 15.724 -3.154 -17.850 1.00 78.75 83 TRP A C 1
ATOM 668 O O . TRP A 1 83 ? 14.549 -3.110 -17.482 1.00 78.75 83 TRP A O 1
ATOM 678 N N . PRO A 1 84 ? 16.716 -3.544 -17.034 1.00 77.56 84 PRO A N 1
ATOM 679 C CA . PRO A 1 84 ? 16.457 -3.877 -15.642 1.00 77.56 84 PRO A CA 1
ATOM 680 C C . PRO A 1 84 ? 15.935 -2.643 -14.899 1.00 77.56 84 PRO A C 1
ATOM 682 O O . PRO A 1 84 ? 16.463 -1.538 -15.057 1.00 77.56 84 PRO A O 1
ATOM 685 N N . LEU A 1 85 ? 14.885 -2.841 -14.108 1.00 77.56 85 LEU A N 1
ATOM 686 C CA . LEU A 1 85 ? 14.257 -1.818 -13.280 1.00 77.56 85 LEU A CA 1
ATOM 687 C C . LEU A 1 85 ? 14.582 -2.066 -11.804 1.00 77.56 85 LEU A C 1
ATOM 689 O O . LEU A 1 85 ? 15.672 -2.515 -11.452 1.00 77.56 85 LEU A O 1
ATOM 693 N N . PHE A 1 86 ? 13.630 -1.725 -10.944 1.00 75.94 86 PHE A N 1
ATOM 694 C CA . PHE A 1 86 ? 13.633 -1.969 -9.518 1.00 75.94 86 PHE A CA 1
ATOM 695 C C . PHE A 1 86 ? 12.950 -3.290 -9.157 1.00 75.94 86 PHE A C 1
ATOM 697 O O . PHE A 1 86 ? 12.205 -3.874 -9.947 1.00 75.94 86 PHE A O 1
ATOM 704 N N . ASP A 1 87 ? 13.181 -3.725 -7.922 1.00 80.94 87 ASP A N 1
ATOM 705 C CA . ASP A 1 87 ? 12.401 -4.792 -7.308 1.00 80.94 87 ASP A CA 1
ATOM 706 C C . ASP A 1 87 ? 11.047 -4.237 -6.851 1.00 80.94 87 ASP A C 1
ATOM 708 O O . ASP A 1 87 ? 10.976 -3.195 -6.186 1.00 80.94 87 ASP A O 1
ATOM 712 N N . ILE A 1 88 ? 9.976 -4.970 -7.140 1.00 83.56 88 ILE A N 1
ATOM 713 C CA . ILE A 1 88 ? 8.720 -4.851 -6.394 1.00 83.56 88 ILE A CA 1
ATOM 714 C C . ILE A 1 88 ? 8.718 -5.885 -5.289 1.00 83.56 88 ILE A C 1
ATOM 716 O O . ILE A 1 88 ? 9.232 -6.987 -5.453 1.00 83.56 88 ILE A O 1
ATOM 720 N N . PHE A 1 89 ? 8.143 -5.545 -4.149 1.00 88.00 89 PHE A N 1
ATOM 721 C CA . PHE A 1 89 ? 8.183 -6.427 -2.993 1.00 88.00 89 PHE A CA 1
ATOM 722 C C . PHE A 1 89 ? 6.819 -7.043 -2.766 1.00 88.00 89 PHE A C 1
ATOM 724 O O . PHE A 1 89 ? 5.839 -6.317 -2.602 1.00 88.00 89 PHE A O 1
ATOM 731 N N . LYS A 1 90 ? 6.764 -8.373 -2.720 1.00 92.81 90 LYS A N 1
ATOM 732 C CA . LYS A 1 90 ? 5.519 -9.101 -2.486 1.00 92.81 90 LYS A CA 1
ATOM 733 C C . LYS A 1 90 ? 5.655 -10.082 -1.338 1.00 92.81 90 LYS A C 1
ATOM 735 O O . LYS A 1 90 ? 6.700 -10.705 -1.177 1.00 92.81 90 LYS A O 1
ATOM 740 N N . VAL A 1 91 ? 4.592 -10.232 -0.558 1.00 95.19 91 VAL A N 1
ATOM 741 C CA . VAL A 1 91 ? 4.459 -11.320 0.418 1.00 95.19 91 VAL A CA 1
ATOM 742 C C . VAL A 1 91 ? 3.676 -12.447 -0.243 1.00 95.19 91 VAL A C 1
ATOM 744 O O . VAL A 1 91 ? 2.583 -12.206 -0.760 1.00 95.19 91 VAL A O 1
ATOM 747 N N . ASP A 1 92 ? 4.239 -13.652 -0.233 1.00 95.38 92 ASP A N 1
ATOM 748 C CA . ASP A 1 92 ? 3.558 -14.859 -0.700 1.00 95.38 92 ASP A CA 1
ATOM 749 C C . ASP A 1 92 ? 2.506 -15.288 0.331 1.00 95.38 92 ASP A C 1
ATOM 751 O O . ASP A 1 92 ? 2.821 -15.539 1.496 1.00 95.38 92 ASP A O 1
ATOM 755 N N . LEU A 1 93 ? 1.249 -15.326 -0.102 1.00 95.62 93 LEU A N 1
ATOM 756 C CA . LEU A 1 93 ? 0.096 -15.739 0.691 1.00 95.62 93 LEU A CA 1
ATOM 757 C C . LEU A 1 93 ? -0.517 -17.051 0.183 1.00 95.62 93 LEU A C 1
ATOM 759 O O . LEU A 1 93 ? -1.571 -17.471 0.669 1.00 95.62 93 LEU A O 1
ATOM 763 N N . GLN A 1 94 ? 0.112 -17.714 -0.790 1.00 92.69 94 GLN A N 1
ATOM 764 C CA . GLN A 1 94 ? -0.410 -18.947 -1.363 1.00 92.69 94 GLN A CA 1
ATOM 765 C C . GLN A 1 94 ? -0.475 -20.062 -0.319 1.00 92.69 94 GLN A C 1
ATOM 767 O O . GLN A 1 94 ? 0.495 -20.380 0.363 1.00 92.69 94 GLN A O 1
ATOM 772 N N . GLY A 1 95 ? -1.651 -20.682 -0.206 1.00 90.25 95 GLY A N 1
ATOM 773 C CA . GLY A 1 95 ? -1.890 -21.767 0.747 1.00 90.25 95 GLY A CA 1
ATOM 774 C C . GLY A 1 95 ? -1.947 -21.327 2.213 1.00 90.25 95 GLY A C 1
ATOM 775 O O . GLY A 1 95 ? -2.167 -22.175 3.073 1.00 90.25 95 GLY A O 1
ATOM 776 N N . LEU A 1 96 ? -1.792 -20.032 2.510 1.00 94.44 96 LEU A N 1
ATOM 777 C CA . LEU A 1 96 ? -1.922 -19.509 3.865 1.00 94.44 96 LEU A CA 1
ATOM 778 C C . LEU A 1 96 ? -3.393 -19.215 4.167 1.00 94.44 96 LEU A C 1
ATOM 780 O O . LEU A 1 96 ? -4.090 -18.552 3.397 1.00 94.44 96 LEU A O 1
ATOM 784 N N . THR A 1 97 ? -3.861 -19.697 5.314 1.00 90.88 97 THR A N 1
ATOM 785 C CA . THR A 1 97 ? -5.254 -19.544 5.763 1.00 90.88 97 THR A CA 1
ATOM 786 C C . THR A 1 97 ? -5.372 -18.738 7.048 1.00 90.88 97 THR A C 1
ATOM 788 O O . THR A 1 97 ? -6.451 -18.248 7.381 1.00 90.88 97 THR A O 1
ATOM 791 N N . SER A 1 98 ? -4.267 -18.588 7.778 1.00 93.94 98 SER A N 1
ATOM 792 C CA . SER A 1 98 ? -4.244 -17.957 9.088 1.00 93.94 98 SER A CA 1
ATOM 793 C C . SER A 1 98 ? -3.007 -17.086 9.301 1.00 93.94 98 SER A C 1
ATOM 795 O O . SER A 1 98 ? -1.979 -17.229 8.637 1.00 93.94 98 SER A O 1
ATOM 797 N N . TRP A 1 99 ? -3.090 -16.184 10.282 1.00 95.19 99 TRP A N 1
ATOM 798 C CA . TRP A 1 99 ? -1.940 -15.389 10.716 1.00 95.19 99 TRP A CA 1
ATOM 799 C C . TRP A 1 99 ? -0.787 -16.260 11.237 1.00 95.19 99 TRP A C 1
ATOM 801 O O . TRP A 1 99 ? 0.380 -15.921 11.048 1.00 95.19 99 TRP A O 1
ATOM 811 N N . ALA A 1 100 ? -1.107 -17.391 11.872 1.00 95.19 100 ALA A N 1
ATOM 812 C CA . ALA A 1 100 ? -0.105 -18.337 12.349 1.00 95.19 100 ALA A CA 1
ATOM 813 C C . ALA A 1 100 ? 0.657 -18.977 11.177 1.00 95.19 100 ALA A C 1
ATOM 815 O O . ALA A 1 100 ? 1.881 -19.083 11.244 1.00 95.19 100 ALA A O 1
ATOM 816 N N . ASP A 1 101 ? -0.040 -19.306 10.082 1.00 94.94 101 ASP A N 1
ATOM 817 C CA . ASP A 1 101 ? 0.579 -19.842 8.862 1.00 94.94 101 ASP A CA 1
ATOM 818 C C . ASP A 1 101 ? 1.579 -18.828 8.291 1.00 94.94 101 ASP A C 1
ATOM 820 O O . ASP A 1 101 ? 2.719 -19.177 7.995 1.00 94.94 101 ASP A O 1
ATOM 824 N N . TYR A 1 102 ? 1.191 -17.549 8.228 1.00 96.81 102 TYR A N 1
ATOM 825 C CA . TYR A 1 102 ? 2.088 -16.465 7.818 1.00 96.81 102 TYR A CA 1
ATOM 826 C C . TYR A 1 102 ? 3.303 -16.324 8.744 1.00 96.81 102 TYR A C 1
ATOM 828 O O . TYR A 1 102 ? 4.434 -16.265 8.274 1.00 96.81 102 TYR A O 1
ATOM 836 N N . LEU A 1 103 ? 3.128 -16.327 10.067 1.00 96.31 103 LEU A N 1
ATOM 837 C CA . LEU A 1 103 ? 4.278 -16.273 10.975 1.00 96.31 103 LEU A CA 1
ATOM 838 C C . LEU A 1 103 ? 5.216 -17.475 10.803 1.00 96.31 103 LEU A C 1
ATOM 840 O O . LEU A 1 103 ? 6.423 -17.335 11.027 1.00 96.31 103 LEU A O 1
ATOM 844 N N . ALA A 1 104 ? 4.684 -18.638 10.420 1.00 96.06 104 ALA A N 1
ATOM 845 C CA . ALA A 1 104 ? 5.464 -19.841 10.174 1.00 96.06 104 ALA A CA 1
ATOM 846 C C . ALA A 1 104 ? 6.358 -19.731 8.928 1.00 96.06 104 ALA A C 1
ATOM 848 O O . ALA A 1 104 ? 7.438 -20.325 8.941 1.00 96.06 104 ALA A O 1
ATOM 849 N N . THR A 1 105 ? 5.975 -18.937 7.916 1.00 95.62 105 THR A N 1
ATOM 850 C CA . THR A 1 105 ? 6.819 -18.683 6.730 1.00 95.62 105 THR A CA 1
ATOM 851 C C . THR A 1 105 ? 8.004 -17.766 7.033 1.00 95.62 105 THR A C 1
ATOM 853 O O . THR A 1 105 ? 9.022 -17.812 6.344 1.00 95.62 105 THR A O 1
ATOM 856 N N . LEU A 1 106 ? 7.910 -16.956 8.092 1.00 95.50 106 LEU A N 1
ATOM 857 C CA . LEU A 1 106 ? 8.970 -16.038 8.492 1.00 95.50 106 LEU A CA 1
ATOM 858 C C . LEU A 1 106 ? 10.116 -16.745 9.224 1.00 95.50 106 LEU A C 1
ATOM 860 O O . LEU A 1 106 ? 9.907 -17.625 10.074 1.00 95.50 106 LEU A O 1
ATOM 864 N N . GLY A 1 107 ? 11.329 -16.238 8.989 1.00 95.00 107 GLY A N 1
ATOM 865 C CA . GLY A 1 107 ? 12.512 -16.548 9.783 1.00 95.00 107 GLY A CA 1
ATOM 866 C C . GLY A 1 107 ? 12.330 -16.202 11.266 1.00 95.00 107 GLY A C 1
ATOM 867 O O . GLY A 1 107 ? 11.481 -15.397 11.662 1.00 95.00 107 GLY A O 1
ATOM 868 N N . ARG A 1 108 ? 13.131 -16.834 12.134 1.00 95.88 108 ARG A N 1
ATOM 869 C CA . ARG A 1 108 ? 13.004 -16.699 13.600 1.00 95.88 108 ARG A CA 1
ATOM 870 C C . ARG A 1 108 ? 13.111 -15.243 14.067 1.00 95.88 108 ARG A C 1
ATOM 872 O O . ARG A 1 108 ? 12.387 -14.838 14.981 1.00 95.88 108 ARG A O 1
ATOM 879 N N . MET A 1 109 ? 14.009 -14.467 13.460 1.00 94.25 109 MET A N 1
ATOM 880 C CA . MET A 1 109 ? 14.247 -13.070 13.829 1.00 94.25 109 MET A CA 1
ATOM 881 C C . MET A 1 109 ? 13.107 -12.162 13.366 1.00 94.25 109 MET A C 1
ATOM 883 O O . MET A 1 109 ? 12.605 -11.359 14.153 1.00 94.25 109 MET A O 1
ATOM 887 N N . GLU A 1 110 ? 12.652 -12.325 12.129 1.00 94.69 110 GLU A N 1
ATOM 888 C CA . GLU A 1 110 ? 11.534 -11.595 11.529 1.00 94.69 110 GLU A CA 1
ATOM 889 C C . GLU A 1 110 ? 10.259 -11.854 12.331 1.00 94.69 110 GLU A C 1
ATOM 891 O O . GLU A 1 110 ? 9.605 -10.912 12.781 1.00 94.69 110 GLU A O 1
ATOM 896 N N . ARG A 1 111 ? 9.978 -13.123 12.648 1.00 95.38 111 ARG A N 1
ATOM 897 C CA . ARG A 1 111 ? 8.850 -13.532 13.493 1.00 95.38 111 ARG A CA 1
ATOM 898 C C . ARG A 1 111 ? 8.870 -12.844 14.859 1.00 95.38 111 ARG A C 1
ATOM 900 O O . ARG A 1 111 ? 7.840 -12.340 15.307 1.00 95.38 111 ARG A O 1
ATOM 907 N N . ARG A 1 112 ? 10.034 -12.775 15.524 1.00 95.06 112 ARG A N 1
ATOM 908 C CA . ARG A 1 112 ? 10.181 -12.056 16.806 1.00 95.06 112 ARG A CA 1
ATOM 909 C C . ARG A 1 112 ? 9.875 -10.566 16.645 1.00 95.06 112 ARG A C 1
ATOM 911 O O . ARG A 1 112 ? 9.137 -10.021 17.464 1.00 95.06 112 ARG A O 1
ATOM 918 N N . LYS A 1 113 ? 10.391 -9.919 15.593 1.00 94.69 113 LYS A N 1
ATOM 919 C CA . LYS A 1 113 ? 10.146 -8.492 15.316 1.00 94.69 113 LYS A CA 1
ATOM 920 C C . LYS A 1 113 ? 8.670 -8.209 15.029 1.00 94.69 113 LYS A C 1
ATOM 922 O O . LYS A 1 113 ? 8.122 -7.258 15.584 1.00 94.69 113 LYS A O 1
ATOM 927 N N . VAL A 1 114 ? 8.011 -9.040 14.218 1.00 95.12 114 VAL A N 1
ATOM 928 C CA . VAL A 1 114 ? 6.572 -8.928 13.924 1.00 95.12 114 VAL A CA 1
ATOM 929 C C . VAL A 1 114 ? 5.752 -9.045 15.209 1.00 95.12 114 VAL A C 1
ATOM 931 O O . VAL A 1 114 ? 4.933 -8.169 15.492 1.00 95.12 114 VAL A O 1
ATOM 934 N N . ARG A 1 115 ? 6.023 -10.060 16.041 1.00 94.50 115 ARG A N 1
ATOM 935 C CA . ARG A 1 115 ? 5.345 -10.244 17.336 1.00 94.50 115 ARG A CA 1
ATOM 936 C C . ARG A 1 115 ? 5.570 -9.063 18.283 1.00 94.50 115 ARG A C 1
ATOM 938 O O . ARG A 1 115 ? 4.620 -8.592 18.898 1.00 94.50 115 ARG A O 1
ATOM 945 N N . GLN A 1 116 ? 6.800 -8.558 18.389 1.00 95.69 116 GLN A N 1
ATOM 946 C CA . GLN A 1 116 ? 7.121 -7.414 19.249 1.00 95.69 116 GLN A CA 1
ATOM 947 C C . GLN A 1 116 ? 6.375 -6.149 18.811 1.00 95.69 116 GLN A C 1
ATOM 949 O O . GLN A 1 116 ? 5.756 -5.489 19.643 1.00 95.69 116 GLN A O 1
ATOM 954 N N . ARG A 1 117 ? 6.401 -5.826 17.513 1.00 95.75 117 ARG A N 1
ATOM 955 C CA . ARG A 1 117 ? 5.699 -4.658 16.958 1.00 95.75 117 ARG A CA 1
ATOM 956 C C . ARG A 1 117 ? 4.191 -4.773 17.139 1.00 95.75 117 ARG A C 1
ATOM 958 O O . ARG A 1 117 ? 3.551 -3.792 17.495 1.00 95.75 117 ARG A O 1
ATOM 965 N N . THR A 1 118 ? 3.647 -5.968 16.929 1.00 95.50 118 THR A N 1
ATOM 966 C CA . THR A 1 118 ? 2.229 -6.282 17.137 1.00 95.50 118 THR A CA 1
ATOM 967 C C . THR A 1 118 ? 1.818 -6.102 18.591 1.00 95.50 118 THR A C 1
ATOM 969 O O . THR A 1 118 ? 0.856 -5.394 18.866 1.00 95.50 118 THR A O 1
ATOM 972 N N . LYS A 1 119 ? 2.587 -6.665 19.530 1.00 95.25 119 LYS A N 1
ATOM 973 C CA . LYS A 1 119 ? 2.344 -6.506 20.967 1.00 95.25 119 LYS A CA 1
ATOM 974 C C . LYS A 1 119 ? 2.389 -5.036 21.387 1.00 95.25 119 LYS A C 1
ATOM 976 O O . LYS A 1 119 ? 1.530 -4.602 22.144 1.00 95.25 119 LYS A O 1
ATOM 981 N N . LEU A 1 120 ? 3.378 -4.289 20.893 1.00 96.19 120 LEU A N 1
ATOM 982 C CA . LEU A 1 120 ? 3.517 -2.867 21.186 1.00 96.19 120 LEU A CA 1
ATOM 983 C C . LEU A 1 120 ? 2.321 -2.073 20.656 1.00 96.19 120 LEU A C 1
ATOM 985 O O . LEU A 1 120 ? 1.716 -1.330 21.407 1.00 96.19 120 LEU A O 1
ATOM 989 N N . PHE A 1 121 ? 1.926 -2.257 19.397 1.00 96.44 121 PHE A N 1
ATOM 990 C CA . PHE A 1 121 ? 0.757 -1.563 18.851 1.00 96.44 121 PHE A CA 1
ATOM 991 C C . PHE A 1 121 ? -0.542 -1.936 19.581 1.00 96.44 121 PHE A C 1
ATOM 993 O O . PHE A 1 121 ? -1.342 -1.063 19.907 1.00 96.44 121 PHE A O 1
ATOM 1000 N N . ALA A 1 122 ? -0.721 -3.220 19.903 1.00 95.06 122 ALA A N 1
ATOM 1001 C CA . ALA A 1 122 ? -1.874 -3.701 20.653 1.00 95.06 122 ALA A CA 1
ATOM 1002 C C . ALA A 1 122 ? -1.972 -3.074 22.053 1.00 95.06 122 ALA A C 1
ATOM 1004 O O . ALA A 1 122 ? -3.086 -2.831 22.507 1.00 95.06 122 ALA A O 1
ATOM 1005 N N . SER A 1 123 ? -0.850 -2.754 22.718 1.00 95.44 123 SER A N 1
ATOM 1006 C CA . SER A 1 123 ? -0.904 -2.053 24.008 1.00 95.44 123 SER A CA 1
ATOM 1007 C C . SER A 1 123 ? -1.455 -0.634 23.863 1.00 95.44 123 SER A C 1
ATOM 1009 O O . SER A 1 123 ? -2.281 -0.233 24.668 1.00 95.44 123 SER A O 1
ATOM 1011 N N . PHE A 1 124 ? -1.110 0.099 22.796 1.00 96.50 124 PHE A N 1
ATOM 1012 C CA . PHE A 1 124 ? -1.712 1.415 22.540 1.00 96.50 124 PHE A CA 1
ATOM 1013 C C . PHE A 1 124 ? -3.223 1.336 22.276 1.00 96.50 124 PHE A C 1
ATOM 1015 O O . PHE A 1 124 ? -3.951 2.237 22.687 1.00 96.50 124 PHE A O 1
ATOM 1022 N N . ILE A 1 125 ? -3.703 0.282 21.605 1.00 95.00 125 ILE A N 1
ATOM 1023 C CA . ILE A 1 125 ? -5.149 0.066 21.430 1.00 95.00 125 ILE A CA 1
ATOM 1024 C C . ILE A 1 125 ? -5.814 -0.289 22.763 1.00 95.00 125 ILE A C 1
ATOM 1026 O O . ILE A 1 125 ? -6.868 0.257 23.075 1.00 95.00 125 ILE A O 1
ATOM 1030 N N . ALA A 1 126 ? -5.201 -1.172 23.557 1.00 93.62 126 ALA A N 1
ATOM 1031 C CA . ALA A 1 126 ? -5.724 -1.576 24.862 1.00 93.62 126 ALA A CA 1
ATOM 1032 C C . ALA A 1 126 ? -5.820 -0.394 25.841 1.00 93.62 126 ALA A C 1
ATOM 1034 O O . ALA A 1 126 ? -6.811 -0.272 26.554 1.00 93.62 126 ALA A O 1
ATOM 1035 N N . ASP A 1 127 ? -4.844 0.516 25.799 1.00 95.38 127 ASP A N 1
ATOM 1036 C CA . ASP A 1 127 ? -4.839 1.766 26.566 1.00 95.38 127 ASP A CA 1
ATOM 1037 C C . ASP A 1 127 ? -5.832 2.809 26.011 1.00 95.38 127 ASP A C 1
ATOM 1039 O O . ASP A 1 127 ? -5.889 3.940 26.493 1.00 95.38 127 ASP A O 1
ATOM 1043 N N . GLY A 1 128 ? -6.570 2.478 24.946 1.00 94.31 128 GLY A N 1
ATOM 1044 C CA . GLY A 1 128 ? -7.509 3.376 24.283 1.00 94.31 128 GLY A CA 1
ATOM 1045 C C . GLY A 1 128 ? -6.846 4.554 23.574 1.00 94.31 128 GLY A C 1
ATOM 1046 O O . GLY A 1 128 ? -7.555 5.479 23.202 1.00 94.31 128 GLY A O 1
ATOM 1047 N N . ARG A 1 129 ? -5.518 4.536 23.381 1.00 96.50 129 ARG A N 1
ATOM 1048 C CA . ARG A 1 129 ? -4.719 5.607 22.752 1.00 96.50 129 ARG A CA 1
ATOM 1049 C C . ARG A 1 129 ? -4.704 5.534 21.234 1.00 96.50 129 ARG A C 1
ATOM 1051 O O . ARG A 1 129 ? -4.383 6.530 20.594 1.00 96.50 129 ARG A O 1
ATOM 1058 N N . LEU A 1 130 ? -5.002 4.370 20.664 1.00 97.12 130 LEU A N 1
ATOM 1059 C CA . LEU A 1 130 ? -5.125 4.166 19.226 1.00 97.12 130 LEU A CA 1
ATOM 1060 C C . LEU A 1 130 ? -6.382 3.368 18.889 1.00 97.12 130 LEU A C 1
ATOM 1062 O O . LEU A 1 130 ? -6.853 2.554 19.680 1.00 97.12 130 LEU A O 1
ATOM 1066 N N . GLN A 1 131 ? -6.885 3.564 17.676 1.00 95.88 131 GLN A N 1
ATOM 1067 C CA . GLN A 1 131 ? -7.902 2.717 17.061 1.00 95.88 131 GLN A CA 1
ATOM 1068 C C . GLN A 1 131 ? -7.449 2.306 15.661 1.00 95.88 131 GLN A C 1
ATOM 1070 O O . GLN A 1 131 ? -6.797 3.082 14.961 1.00 95.88 131 GLN A O 1
ATOM 1075 N N . LEU A 1 132 ? -7.816 1.093 15.250 1.00 96.56 132 LEU A N 1
ATOM 1076 C CA . LEU A 1 132 ? -7.532 0.554 13.924 1.00 96.56 132 LEU A CA 1
ATOM 1077 C C . LEU A 1 132 ? -8.849 0.223 13.217 1.00 96.56 132 LEU A C 1
ATOM 1079 O O . LEU A 1 132 ? -9.663 -0.545 13.733 1.00 96.56 132 LEU A O 1
ATOM 1083 N N . GLN A 1 133 ? -9.052 0.796 12.035 1.00 96.50 133 GLN A N 1
ATOM 1084 C CA . GLN A 1 133 ? -10.265 0.619 11.237 1.00 96.50 133 GLN A CA 1
ATOM 1085 C C . GLN A 1 133 ? -9.921 0.203 9.807 1.00 96.50 133 GLN A C 1
ATOM 1087 O O . GLN A 1 133 ? -8.881 0.586 9.278 1.00 96.50 133 GLN A O 1
ATOM 1092 N N . ALA A 1 134 ? -10.816 -0.547 9.172 1.00 96.88 134 ALA A N 1
ATOM 1093 C CA . ALA A 1 134 ? -10.789 -0.819 7.740 1.00 96.88 134 ALA A CA 1
ATOM 1094 C C . ALA A 1 134 ? -12.058 -0.227 7.124 1.00 96.88 134 ALA A C 1
ATOM 1096 O O . ALA A 1 134 ? -13.160 -0.726 7.353 1.00 96.88 134 ALA A O 1
ATOM 1097 N N . VAL A 1 135 ? -11.903 0.861 6.376 1.00 96.62 135 VAL A N 1
ATOM 1098 C CA . VAL A 1 135 ? -13.008 1.589 5.756 1.00 96.62 135 VAL A CA 1
ATOM 1099 C C . VAL A 1 135 ? -13.165 1.147 4.309 1.00 96.62 135 VAL A C 1
ATOM 1101 O O . VAL A 1 135 ? -12.207 1.222 3.541 1.00 96.62 135 VAL A O 1
ATOM 1104 N N . GLN A 1 136 ? -14.361 0.705 3.920 1.00 95.75 136 GLN A N 1
ATOM 1105 C CA . GLN A 1 136 ? -14.664 0.448 2.508 1.00 95.75 136 GLN A CA 1
ATOM 1106 C C . GLN A 1 136 ? -14.757 1.771 1.742 1.00 95.75 136 GLN A C 1
ATOM 1108 O O . GLN A 1 136 ? -15.403 2.712 2.201 1.00 95.75 136 GLN A O 1
ATOM 1113 N N . LEU A 1 137 ? -14.124 1.828 0.572 1.00 95.19 137 LEU A N 1
ATOM 1114 C CA . LEU A 1 137 ? -14.135 2.953 -0.362 1.00 95.19 137 LEU A CA 1
ATOM 1115 C C . LEU A 1 137 ? -14.528 2.453 -1.769 1.00 95.19 137 LEU A C 1
ATOM 1117 O O . LEU A 1 137 ? -14.878 1.286 -1.961 1.00 95.19 137 LEU A O 1
ATOM 1121 N N . GLY A 1 138 ? -14.492 3.337 -2.767 1.00 93.31 138 GLY A N 1
ATOM 1122 C CA . GLY A 1 138 ? -14.819 3.002 -4.155 1.00 93.31 138 GLY A CA 1
ATOM 1123 C C . GLY A 1 138 ? -16.268 3.299 -4.563 1.00 93.31 138 GLY A C 1
ATOM 1124 O O . GLY A 1 138 ? -17.041 3.872 -3.788 1.00 93.31 138 GLY A O 1
ATOM 1125 N N . PRO A 1 139 ? -16.674 2.890 -5.780 1.00 93.19 139 PRO A N 1
ATOM 1126 C CA . PRO A 1 139 ? -17.888 3.385 -6.435 1.00 93.19 139 PRO A CA 1
ATOM 1127 C C . PRO A 1 139 ? -19.167 3.190 -5.623 1.00 93.19 139 PRO A C 1
ATOM 1129 O O . PRO A 1 139 ? -20.036 4.055 -5.616 1.00 93.19 139 PRO A O 1
ATOM 1132 N N . ALA A 1 140 ? -19.276 2.069 -4.904 1.00 91.88 140 ALA A N 1
ATOM 1133 C CA . ALA A 1 140 ? -20.452 1.754 -4.096 1.00 91.88 140 ALA A CA 1
ATOM 1134 C C . ALA A 1 140 ? -20.705 2.786 -2.982 1.00 91.88 140 ALA A C 1
ATOM 1136 O O . ALA A 1 140 ? -21.853 3.012 -2.613 1.00 91.88 140 ALA A O 1
ATOM 1137 N N . VAL A 1 141 ? -19.646 3.423 -2.475 1.00 91.81 141 VAL A N 1
ATOM 1138 C CA . VAL A 1 141 ? -19.731 4.444 -1.424 1.00 91.81 141 VAL A CA 1
ATOM 1139 C C . VAL A 1 141 ? -20.071 5.815 -2.015 1.00 91.81 141 VAL A C 1
ATOM 1141 O O . VAL A 1 141 ? -20.862 6.548 -1.432 1.00 91.81 141 VAL A O 1
ATOM 1144 N N . PHE A 1 142 ? -19.523 6.153 -3.187 1.00 90.62 142 PHE A N 1
ATOM 1145 C CA . PHE A 1 142 ? -19.654 7.490 -3.785 1.00 90.62 142 PHE A CA 1
ATOM 1146 C C . PHE A 1 142 ? -20.864 7.670 -4.720 1.00 90.62 142 PHE A C 1
ATOM 1148 O O . PHE A 1 142 ? -21.229 8.802 -5.017 1.00 90.62 142 PHE A O 1
ATOM 1155 N N . VAL A 1 143 ? -21.512 6.590 -5.179 1.00 89.19 143 VAL A N 1
ATOM 1156 C CA . VAL A 1 143 ? -22.646 6.657 -6.132 1.00 89.19 143 VAL A CA 1
ATOM 1157 C C . VAL A 1 143 ? -24.017 6.776 -5.441 1.00 89.19 143 VAL A C 1
ATOM 1159 O O . VAL A 1 143 ? -25.028 6.959 -6.109 1.00 89.19 143 VAL A O 1
ATOM 1162 N N . SER A 1 144 ? -24.080 6.773 -4.104 1.00 59.28 144 SER A N 1
ATOM 1163 C CA . SER A 1 144 ? -25.318 6.954 -3.322 1.00 59.28 144 SER A CA 1
ATOM 1164 C C . SER A 1 144 ? -26.468 6.022 -3.732 1.00 59.28 144 SER A C 1
ATOM 1166 O O . SER A 1 144 ? -27.395 6.406 -4.438 1.00 59.28 144 SER A O 1
ATOM 1168 N N . VAL A 1 145 ? -26.464 4.800 -3.200 1.00 57.84 145 VAL A N 1
ATOM 1169 C CA . VAL A 1 145 ? -27.725 4.103 -2.919 1.00 57.84 145 VAL A CA 1
ATOM 1170 C C . VAL A 1 145 ? -27.921 4.221 -1.409 1.00 57.84 145 VAL A C 1
ATOM 1172 O O . VAL A 1 145 ? -27.018 3.800 -0.683 1.00 57.84 145 VAL A O 1
ATOM 1175 N N . PRO A 1 146 ? -29.011 4.833 -0.908 1.00 56.03 146 PRO A N 1
ATOM 1176 C CA . PRO A 1 146 ? -29.248 4.914 0.526 1.00 56.03 146 PRO A CA 1
ATOM 1177 C C . PRO A 1 146 ? -29.190 3.503 1.112 1.00 56.03 146 PRO A C 1
ATOM 1179 O O . PRO A 1 146 ? -29.968 2.628 0.727 1.00 56.03 146 PRO A O 1
ATOM 1182 N N . ALA A 1 147 ? -28.208 3.270 1.984 1.00 56.00 147 ALA A N 1
ATOM 1183 C CA . ALA A 1 147 ? -28.043 1.983 2.631 1.00 56.00 147 ALA A CA 1
ATOM 1184 C C . ALA A 1 147 ? -29.307 1.690 3.455 1.00 56.00 147 ALA A C 1
ATOM 1186 O O . ALA A 1 147 ? -29.809 2.595 4.131 1.00 56.00 147 ALA A O 1
ATOM 1187 N N . PRO A 1 148 ? -29.842 0.457 3.421 1.00 58.12 148 PRO A N 1
ATOM 1188 C CA . PRO A 1 148 ? -30.920 0.085 4.321 1.00 58.12 148 PRO A CA 1
ATOM 1189 C C . PRO A 1 148 ? -30.440 0.305 5.757 1.00 58.12 148 PRO A C 1
ATOM 1191 O O . PRO A 1 148 ? -29.408 -0.223 6.175 1.00 58.12 148 PRO A O 1
ATOM 1194 N N . ALA A 1 149 ? -31.168 1.142 6.493 1.00 54.31 149 ALA A N 1
ATOM 1195 C CA . ALA A 1 149 ? -30.878 1.420 7.885 1.00 54.31 149 ALA A CA 1
ATOM 1196 C C . ALA A 1 149 ? -30.985 0.115 8.685 1.00 54.31 149 ALA A C 1
ATOM 1198 O O . ALA A 1 149 ? -32.068 -0.445 8.824 1.00 54.31 149 ALA A O 1
ATOM 1199 N N . GLY A 1 150 ? -29.860 -0.351 9.224 1.00 55.03 150 GLY A N 1
ATOM 1200 C CA . GLY A 1 150 ? -29.862 -1.345 10.289 1.00 55.03 150 GLY A CA 1
ATOM 1201 C C . GLY A 1 150 ? -29.239 -2.687 9.929 1.00 55.03 150 GLY A C 1
ATOM 1202 O O . GLY A 1 150 ? -29.901 -3.617 9.490 1.00 55.03 150 GLY A O 1
ATOM 1203 N N . SER A 1 151 ? -27.982 -2.835 10.324 1.00 47.53 151 SER A N 1
ATOM 1204 C CA . SER A 1 151 ? -27.553 -4.037 11.033 1.00 47.53 151 SER A CA 1
ATOM 1205 C C . SER A 1 151 ? -26.461 -3.603 12.000 1.00 47.53 151 SER A C 1
ATOM 1207 O O . SER A 1 151 ? -25.334 -3.336 11.589 1.00 47.53 151 SER A O 1
ATOM 1209 N N . GLY A 1 152 ? -26.813 -3.435 13.275 1.00 46.03 152 GLY A N 1
ATOM 1210 C CA . GLY A 1 152 ? -25.827 -3.191 14.320 1.00 46.03 152 GLY A CA 1
ATOM 1211 C C . GLY A 1 152 ? -24.912 -4.404 14.419 1.00 46.03 152 GLY A C 1
ATOM 1212 O O . GLY A 1 152 ? -25.307 -5.432 14.962 1.00 46.03 152 GLY A O 1
ATOM 1213 N N . THR A 1 153 ? -23.711 -4.308 13.858 1.00 49.94 153 THR A N 1
ATOM 1214 C CA . THR A 1 153 ? -22.701 -5.356 13.982 1.00 49.94 153 THR A CA 1
ATOM 1215 C C . THR A 1 153 ? -22.143 -5.292 15.396 1.00 49.94 153 THR A C 1
ATOM 1217 O O . THR A 1 153 ? -21.439 -4.350 15.757 1.00 49.94 153 THR A O 1
ATOM 1220 N N . THR A 1 154 ? -22.496 -6.270 16.226 1.00 47.38 154 THR A N 1
ATOM 1221 C CA . THR A 1 154 ? -21.932 -6.405 17.569 1.00 47.38 154 THR A CA 1
ATOM 1222 C C . THR A 1 154 ? -20.427 -6.665 17.436 1.00 47.38 154 THR A C 1
ATOM 1224 O O . THR A 1 154 ? -20.044 -7.548 16.663 1.00 47.38 154 THR A O 1
ATOM 1227 N N . PRO A 1 155 ? -19.552 -5.912 18.128 1.00 49.75 155 PRO A N 1
ATOM 1228 C CA . PRO A 1 155 ? -18.117 -6.144 18.042 1.00 49.75 155 PRO A CA 1
ATOM 1229 C C . PRO A 1 155 ? -17.789 -7.565 18.532 1.00 49.75 155 PRO A C 1
ATOM 1231 O O . PRO A 1 155 ? -18.342 -8.000 19.548 1.00 49.75 155 PRO A O 1
ATOM 1234 N N . PRO A 1 156 ? -16.916 -8.308 17.828 1.00 50.00 156 PRO A N 1
ATOM 1235 C CA . PRO A 1 156 ? -16.541 -9.653 18.235 1.00 50.00 156 PRO A CA 1
ATOM 1236 C C . PRO A 1 156 ? -15.901 -9.623 19.627 1.00 50.00 156 PRO A C 1
ATOM 1238 O O . PRO A 1 156 ? -14.988 -8.842 19.897 1.00 50.00 156 PRO A O 1
ATOM 1241 N N . THR A 1 157 ? -16.393 -10.477 20.523 1.00 43.75 157 THR A N 1
ATOM 1242 C CA . THR A 1 157 ? -15.865 -10.629 21.881 1.00 43.75 157 THR A CA 1
ATOM 1243 C C . THR A 1 157 ? -14.425 -11.141 21.814 1.00 43.75 157 THR A C 1
ATOM 1245 O O . THR A 1 157 ? -14.160 -12.188 21.219 1.00 43.75 157 THR A O 1
ATOM 1248 N N . ALA A 1 158 ? -13.490 -10.399 22.414 1.00 48.34 158 ALA A N 1
ATOM 1249 C CA . ALA A 1 158 ? -12.064 -10.714 22.415 1.00 48.34 158 ALA A CA 1
ATOM 1250 C C . ALA A 1 158 ? -11.811 -12.122 22.984 1.00 48.34 158 ALA A C 1
ATOM 1252 O O . ALA A 1 158 ? -11.947 -12.363 24.182 1.00 48.34 158 ALA A O 1
ATOM 1253 N N . THR A 1 159 ? -11.468 -13.075 22.117 1.00 44.88 159 THR A N 1
ATOM 1254 C CA . THR A 1 159 ? -11.160 -14.453 22.516 1.00 44.88 159 THR A CA 1
ATOM 1255 C C . THR A 1 159 ? -9.709 -14.536 22.997 1.00 44.88 159 THR A C 1
ATOM 1257 O O . THR A 1 159 ? -8.803 -13.998 22.362 1.00 44.88 159 THR A O 1
ATOM 1260 N N . ALA A 1 160 ? -9.487 -15.188 24.139 1.00 41.75 160 ALA A N 1
ATOM 1261 C CA . ALA A 1 160 ? -8.209 -15.207 24.844 1.00 41.75 160 ALA A CA 1
ATOM 1262 C C . ALA A 1 160 ? -7.045 -15.829 24.039 1.00 41.75 160 ALA A C 1
ATOM 1264 O O . ALA A 1 160 ? -7.167 -16.910 23.467 1.00 41.75 160 ALA A O 1
ATOM 1265 N N . ALA A 1 161 ? -5.907 -15.125 24.069 1.00 46.25 161 ALA A N 1
ATOM 1266 C CA . ALA A 1 161 ? -4.518 -15.586 23.946 1.00 46.25 161 ALA A CA 1
ATOM 1267 C C . ALA A 1 161 ? -4.214 -16.763 22.993 1.00 46.25 161 ALA A C 1
ATOM 1269 O O . ALA A 1 161 ? -3.475 -17.683 23.343 1.00 46.25 161 ALA A O 1
ATOM 1270 N N . ARG A 1 162 ? -4.691 -16.699 21.747 1.00 53.16 162 ARG A N 1
ATOM 1271 C CA . ARG A 1 162 ? -3.973 -17.330 20.630 1.00 53.16 162 ARG A CA 1
ATOM 1272 C C . ARG A 1 162 ? -2.803 -16.424 20.238 1.00 53.16 162 ARG A C 1
ATOM 1274 O O . ARG A 1 162 ? -2.902 -15.207 20.371 1.00 53.16 162 ARG A O 1
ATOM 1281 N N . GLU A 1 163 ? -1.693 -17.040 19.833 1.00 62.84 163 GLU A N 1
ATOM 1282 C CA . GLU A 1 163 ? -0.452 -16.421 19.344 1.00 62.84 163 GLU A CA 1
ATOM 1283 C C . GLU A 1 163 ? -0.661 -14.995 18.800 1.00 62.84 163 GLU A C 1
ATOM 1285 O O . GLU A 1 163 ? -1.444 -14.827 17.873 1.00 62.84 163 GLU A O 1
ATOM 1290 N N . ALA A 1 164 ? -0.009 -13.992 19.415 1.00 75.81 164 ALA A N 1
ATOM 1291 C CA . ALA A 1 164 ? -0.313 -12.558 19.289 1.00 75.81 164 ALA A CA 1
ATOM 1292 C C . ALA A 1 164 ? -0.452 -12.070 17.832 1.00 75.81 164 ALA A C 1
ATOM 1294 O O . ALA A 1 164 ? 0.507 -11.584 17.223 1.00 75.81 164 ALA A O 1
ATOM 1295 N N . ALA A 1 165 ? -1.656 -12.216 17.286 1.00 83.75 165 ALA A N 1
ATOM 1296 C CA . ALA A 1 165 ? -2.045 -11.687 15.997 1.00 83.75 165 ALA A CA 1
ATOM 1297 C C . ALA A 1 165 ? -2.245 -10.171 16.104 1.00 83.75 165 ALA A C 1
ATOM 1299 O O . ALA A 1 165 ? -2.565 -9.673 17.191 1.00 83.75 165 ALA A O 1
ATOM 1300 N N . PRO A 1 166 ? -2.051 -9.421 15.005 1.00 86.19 166 PRO A N 1
ATOM 1301 C CA . PRO A 1 166 ? -2.388 -8.017 14.979 1.00 86.19 166 PRO A CA 1
ATOM 1302 C C . PRO A 1 166 ? -3.858 -7.835 15.340 1.00 86.19 166 PRO A C 1
ATOM 1304 O O . PRO A 1 166 ? -4.679 -8.710 15.034 1.00 86.19 166 PRO A O 1
ATOM 1307 N N . PRO A 1 167 ? -4.195 -6.732 16.024 1.00 88.75 167 PRO A N 1
ATOM 1308 C CA . PRO A 1 167 ? -5.584 -6.409 16.290 1.00 88.75 167 PRO A CA 1
ATOM 1309 C C . PRO A 1 167 ? -6.327 -6.369 14.955 1.00 88.75 167 PRO A C 1
ATOM 1311 O O . PRO A 1 167 ? -5.877 -5.709 14.020 1.00 88.75 167 PRO A O 1
ATOM 1314 N N . LEU A 1 168 ? -7.436 -7.101 14.854 1.00 90.56 168 LEU A N 1
ATOM 1315 C CA . LEU A 1 168 ? -8.247 -7.060 13.644 1.00 90.56 168 LEU A CA 1
ATOM 1316 C C . LEU A 1 168 ? -8.832 -5.650 13.493 1.00 90.56 168 LEU A C 1
ATOM 1318 O O . LEU A 1 168 ? -9.340 -5.098 14.475 1.00 90.56 168 LEU A O 1
ATOM 1322 N N . PRO A 1 169 ? -8.765 -5.055 12.292 1.00 93.62 169 PRO A N 1
ATOM 1323 C CA . PRO A 1 169 ? -9.338 -3.742 12.067 1.00 93.62 169 PRO A CA 1
ATOM 1324 C C . PRO A 1 169 ? -10.858 -3.810 12.229 1.00 93.62 169 PRO A C 1
ATOM 1326 O O . PRO A 1 169 ? -11.502 -4.754 11.767 1.00 93.62 169 PRO A O 1
ATOM 1329 N N . VAL A 1 170 ? -11.447 -2.785 12.843 1.00 93.75 170 VAL A N 1
ATOM 1330 C CA . VAL A 1 170 ? -12.908 -2.659 12.895 1.00 93.75 170 VAL A CA 1
ATOM 1331 C C . VAL A 1 170 ? -13.405 -2.266 11.499 1.00 93.75 170 VAL A C 1
ATOM 1333 O O . VAL A 1 170 ? -12.972 -1.228 10.987 1.00 93.75 170 VAL A O 1
ATOM 1336 N N . PRO A 1 171 ? -14.279 -3.059 10.853 1.00 94.00 171 PRO A N 1
ATOM 1337 C CA . PRO A 1 171 ? -14.830 -2.692 9.558 1.00 94.00 171 PRO A CA 1
ATOM 1338 C C . PRO A 1 171 ? -15.774 -1.500 9.720 1.00 94.00 171 PRO A C 1
ATOM 1340 O O . PRO A 1 171 ? -16.650 -1.501 10.585 1.00 94.00 171 PRO A O 1
ATOM 1343 N N . VAL A 1 172 ? -15.603 -0.486 8.879 1.00 93.56 172 VAL A N 1
ATOM 1344 C CA . VAL A 1 172 ? -16.419 0.731 8.885 1.00 93.56 172 VAL A CA 1
ATOM 1345 C C . VAL A 1 172 ? -16.858 1.039 7.456 1.00 93.56 172 VAL A C 1
ATOM 1347 O O . VAL A 1 172 ? -16.116 0.845 6.493 1.00 93.56 172 VAL A O 1
ATOM 1350 N N . VAL A 1 173 ? -18.086 1.518 7.309 1.00 92.44 173 VAL A N 1
ATOM 1351 C CA . VAL A 1 173 ? -18.601 2.061 6.051 1.00 92.44 173 VAL A CA 1
ATOM 1352 C C . VAL A 1 173 ? -18.960 3.516 6.330 1.00 92.44 173 VAL A C 1
ATOM 1354 O O . VAL A 1 173 ? -19.642 3.752 7.330 1.00 92.44 173 VAL A O 1
ATOM 1357 N N . PRO A 1 174 ? -18.507 4.486 5.514 1.00 93.06 174 PRO A N 1
ATOM 1358 C CA . PRO A 1 174 ? -18.924 5.874 5.681 1.00 93.06 174 PRO A CA 1
ATOM 1359 C C . PRO A 1 174 ? -20.453 5.969 5.662 1.00 93.06 174 PRO A C 1
ATOM 1361 O O . PRO A 1 174 ? -21.101 5.371 4.802 1.00 93.06 174 PRO A O 1
ATOM 1364 N N . ALA A 1 175 ? -21.042 6.709 6.600 1.00 91.81 175 ALA A N 1
ATOM 1365 C CA . ALA A 1 175 ? -22.492 6.818 6.742 1.00 91.81 175 ALA A CA 1
ATOM 1366 C C . ALA A 1 175 ? -23.134 7.646 5.618 1.00 91.81 175 ALA A C 1
ATOM 1368 O O . ALA A 1 175 ? -24.344 7.581 5.401 1.00 91.81 175 ALA A O 1
ATOM 1369 N N . SER A 1 176 ? -22.338 8.442 4.903 1.00 92.69 176 SER A N 1
ATOM 1370 C CA . SER A 1 176 ? -22.794 9.259 3.783 1.00 92.69 176 SER A CA 1
ATOM 1371 C C . SER A 1 176 ? -21.680 9.513 2.769 1.00 92.69 176 SER A C 1
ATOM 1373 O O . SER A 1 176 ? -20.493 9.398 3.080 1.00 92.69 176 SER A O 1
ATOM 1375 N N . VAL A 1 177 ? -22.066 9.946 1.565 1.00 94.19 177 VAL A N 1
ATOM 1376 C CA . VAL A 1 177 ? -21.120 10.432 0.546 1.00 94.19 177 VAL A CA 1
ATOM 1377 C C . VAL A 1 177 ? -20.311 11.619 1.078 1.00 94.19 177 VAL A C 1
ATOM 1379 O O . VAL A 1 177 ? -19.108 11.679 0.858 1.00 94.19 177 VAL A O 1
ATOM 1382 N N . ALA A 1 178 ? -20.936 12.531 1.830 1.00 95.31 178 ALA A N 1
ATOM 1383 C CA . ALA A 1 178 ? -20.246 13.683 2.412 1.00 95.31 178 ALA A CA 1
ATOM 1384 C C . ALA A 1 178 ? -19.145 13.264 3.402 1.00 95.31 178 ALA A C 1
ATOM 1386 O O . ALA A 1 178 ? -18.052 13.827 3.385 1.00 95.31 178 ALA A O 1
ATOM 1387 N N . GLU A 1 179 ? -19.402 12.244 4.226 1.00 94.25 179 GLU A N 1
ATOM 1388 C CA . GLU A 1 179 ? -18.387 11.673 5.116 1.00 94.25 179 GLU A CA 1
ATOM 1389 C C . GLU A 1 179 ? -17.256 11.000 4.326 1.00 94.25 179 GLU A C 1
ATOM 1391 O O . GLU A 1 179 ? -16.085 11.187 4.653 1.00 94.25 179 GLU A O 1
ATOM 1396 N N . ALA A 1 180 ? -17.587 10.263 3.260 1.00 95.56 180 ALA A N 1
ATOM 1397 C CA . ALA A 1 180 ? -16.595 9.637 2.389 1.00 95.56 180 ALA A CA 1
ATOM 1398 C C . ALA A 1 180 ? -15.701 10.672 1.681 1.00 95.56 180 ALA A C 1
ATOM 1400 O O . ALA A 1 180 ? -14.488 10.480 1.599 1.00 95.56 180 ALA A O 1
ATOM 1401 N N . GLU A 1 181 ? -16.271 11.787 1.218 1.00 96.56 181 GLU A N 1
ATOM 1402 C CA . GLU A 1 181 ? -15.533 12.899 0.604 1.00 96.56 181 GLU A CA 1
ATOM 1403 C C . GLU A 1 181 ? -14.633 13.621 1.615 1.00 96.56 181 GLU A C 1
ATOM 1405 O O . GLU A 1 181 ? -13.473 13.926 1.326 1.00 96.56 181 GLU A O 1
ATOM 1410 N N . ALA A 1 182 ? -15.121 13.842 2.836 1.00 96.56 182 ALA A N 1
ATOM 1411 C CA . ALA A 1 182 ? -14.320 14.441 3.897 1.00 96.56 182 ALA A CA 1
ATOM 1412 C C . ALA A 1 182 ? -13.162 13.518 4.327 1.00 96.56 182 ALA A C 1
ATOM 1414 O O . ALA A 1 182 ? -12.033 13.979 4.522 1.00 96.56 182 ALA A O 1
ATOM 1415 N N . LEU A 1 183 ? -13.406 12.203 4.403 1.00 96.94 183 LEU A N 1
ATOM 1416 C CA . LEU A 1 183 ? -12.356 11.208 4.600 1.00 96.94 183 LEU A CA 1
ATOM 1417 C C . LEU A 1 183 ? -11.334 11.259 3.461 1.00 96.94 183 LEU A C 1
ATOM 1419 O O . LEU A 1 183 ? -10.140 11.349 3.732 1.00 96.94 183 LEU A O 1
ATOM 1423 N N . LEU A 1 184 ? -11.779 11.262 2.203 1.00 97.62 184 LEU A N 1
ATOM 1424 C CA . LEU A 1 184 ? -10.904 11.325 1.032 1.00 97.62 184 LEU A CA 1
ATOM 1425 C C . LEU A 1 184 ? -9.987 12.558 1.062 1.00 97.62 184 LEU A C 1
ATOM 1427 O O . LEU A 1 184 ? -8.776 12.428 0.867 1.00 97.62 184 LEU A O 1
ATOM 1431 N N . ALA A 1 185 ? -10.531 13.732 1.393 1.00 97.75 185 ALA A N 1
ATOM 1432 C CA . ALA A 1 185 ? -9.749 14.954 1.558 1.00 97.75 185 ALA A CA 1
ATOM 1433 C C . ALA A 1 185 ? -8.684 14.824 2.666 1.00 97.75 185 ALA A C 1
ATOM 1435 O O . ALA A 1 185 ? -7.544 15.267 2.490 1.00 97.75 185 ALA A O 1
ATOM 1436 N N . ARG A 1 186 ? -9.018 14.169 3.789 1.00 97.38 186 ARG A N 1
ATOM 1437 C CA . ARG A 1 186 ? -8.061 13.899 4.875 1.00 97.38 186 ARG A CA 1
ATOM 1438 C C . ARG A 1 186 ? -6.959 12.928 4.447 1.00 97.38 186 ARG A C 1
ATOM 1440 O O . ARG A 1 186 ? -5.794 13.175 4.763 1.00 97.38 186 ARG A O 1
ATOM 1447 N N . LEU A 1 187 ? -7.300 11.857 3.725 1.00 97.75 187 LEU A N 1
ATOM 1448 C CA . LEU A 1 187 ? -6.320 10.896 3.204 1.00 97.75 187 LEU A CA 1
ATOM 1449 C C . LEU A 1 187 ? -5.352 11.571 2.229 1.00 97.75 187 LEU A C 1
ATOM 1451 O O . LEU A 1 187 ? -4.142 11.395 2.366 1.00 97.75 187 LEU A O 1
ATOM 1455 N N . TRP A 1 188 ? -5.863 12.405 1.318 1.00 97.75 188 TRP A N 1
ATOM 1456 C CA . TRP A 1 188 ? -5.025 13.202 0.422 1.00 97.75 188 TRP A CA 1
ATOM 1457 C C . TRP A 1 188 ? -4.068 14.111 1.203 1.00 97.75 188 TRP A C 1
ATOM 1459 O O . TRP A 1 188 ? -2.866 14.089 0.961 1.00 97.75 188 TRP A O 1
ATOM 1469 N N . SER A 1 189 ? -4.567 14.860 2.191 1.00 97.50 189 SER A N 1
ATOM 1470 C CA . SER A 1 189 ? -3.720 15.754 2.992 1.00 97.50 189 SER A CA 1
ATOM 1471 C C . SER A 1 189 ? -2.599 15.003 3.724 1.00 97.50 189 SER A C 1
ATOM 1473 O O . SER A 1 189 ? -1.463 15.475 3.789 1.00 97.50 189 SER A O 1
ATOM 1475 N N . LEU A 1 190 ? -2.882 13.818 4.276 1.00 97.12 190 LEU A N 1
ATOM 1476 C CA . LEU A 1 190 ? -1.854 12.978 4.895 1.00 97.12 190 LEU A CA 1
ATOM 1477 C C . LEU A 1 190 ? -0.850 12.452 3.865 1.00 97.12 190 LEU A C 1
ATOM 1479 O O . LEU A 1 190 ? 0.350 12.471 4.137 1.00 97.12 190 LEU A O 1
ATOM 1483 N N . TYR A 1 191 ? -1.324 12.002 2.705 1.00 96.50 191 TYR A N 1
ATOM 1484 C CA . TYR A 1 191 ? -0.485 11.523 1.610 1.00 96.50 191 TYR A CA 1
ATOM 1485 C C . TYR A 1 191 ? 0.483 12.605 1.124 1.00 96.50 191 TYR A C 1
ATOM 1487 O O . TYR A 1 191 ? 1.693 12.397 1.125 1.00 96.50 191 TYR A O 1
ATOM 1495 N N . GLU A 1 192 ? -0.044 13.785 0.804 1.00 96.44 192 GLU A N 1
ATOM 1496 C CA . GLU A 1 192 ? 0.713 14.936 0.318 1.00 96.44 192 GLU A CA 1
ATOM 1497 C C . GLU A 1 192 ? 1.764 15.387 1.337 1.00 96.44 192 GLU A C 1
ATOM 1499 O O . GLU A 1 192 ? 2.929 15.552 0.983 1.00 96.44 192 GLU A O 1
ATOM 1504 N N . ARG A 1 193 ? 1.403 15.502 2.626 1.00 96.12 193 ARG A N 1
ATOM 1505 C CA . ARG A 1 193 ? 2.359 15.853 3.695 1.00 96.12 193 ARG A CA 1
ATOM 1506 C C . ARG A 1 193 ? 3.456 14.800 3.870 1.00 96.12 193 ARG A C 1
ATOM 1508 O O . ARG A 1 193 ? 4.621 15.150 4.056 1.00 96.12 193 ARG A O 1
ATOM 1515 N N . THR A 1 194 ? 3.089 13.520 3.811 1.00 94.94 194 THR A N 1
ATOM 1516 C CA . THR A 1 194 ? 4.040 12.395 3.894 1.00 94.94 194 THR A CA 1
ATOM 1517 C C . THR A 1 194 ? 5.024 12.461 2.737 1.00 94.94 194 THR A C 1
ATOM 1519 O O . THR A 1 194 ? 6.234 12.384 2.943 1.00 94.94 194 THR A O 1
ATOM 1522 N N . GLY A 1 195 ? 4.499 12.655 1.530 1.00 89.56 195 GLY A N 1
ATOM 1523 C CA . GLY A 1 195 ? 5.290 12.762 0.325 1.00 89.56 195 GLY A CA 1
ATOM 1524 C C . GLY A 1 195 ? 6.213 13.979 0.330 1.00 89.56 195 GLY A C 1
ATOM 1525 O O . GLY A 1 195 ? 7.420 13.835 0.158 1.00 89.56 195 GLY A O 1
ATOM 1526 N N . ALA A 1 196 ? 5.693 15.164 0.655 1.00 90.81 196 ALA A N 1
ATOM 1527 C CA . ALA A 1 196 ? 6.484 16.388 0.774 1.00 90.81 196 ALA A CA 1
ATOM 1528 C C . ALA A 1 196 ? 7.660 16.228 1.752 1.00 90.81 196 ALA A C 1
ATOM 1530 O O . ALA A 1 196 ? 8.774 16.659 1.456 1.00 90.81 196 ALA A O 1
ATOM 1531 N N . ARG A 1 197 ? 7.450 15.545 2.886 1.00 91.62 197 ARG A N 1
ATOM 1532 C CA . ARG A 1 197 ? 8.523 15.249 3.848 1.00 91.62 197 ARG A CA 1
ATOM 1533 C C . ARG A 1 197 ? 9.557 14.259 3.312 1.00 91.62 197 ARG A C 1
ATOM 1535 O O . ARG A 1 197 ? 10.737 14.395 3.622 1.00 91.62 197 ARG A O 1
ATOM 1542 N N . ASN A 1 198 ? 9.122 13.280 2.525 1.00 85.38 198 ASN A N 1
ATOM 1543 C CA . ASN A 1 198 ? 10.005 12.315 1.869 1.00 85.38 198 ASN A CA 1
ATOM 1544 C C . ASN A 1 198 ? 10.655 12.879 0.591 1.00 85.38 198 ASN A C 1
ATOM 1546 O O . ASN A 1 198 ? 11.525 12.230 0.014 1.00 85.38 198 ASN A O 1
ATOM 1550 N N . GLY A 1 199 ? 10.266 14.089 0.176 1.00 84.94 199 GLY A N 1
ATOM 1551 C CA . GLY A 1 199 ? 10.779 14.787 -0.999 1.00 84.94 199 GLY A CA 1
ATOM 1552 C C . GLY A 1 199 ? 10.042 14.483 -2.307 1.00 84.94 199 GLY A C 1
ATOM 1553 O O . GLY A 1 199 ? 10.511 14.927 -3.350 1.00 84.94 199 GLY A O 1
ATOM 1554 N N . PHE A 1 200 ? 8.919 13.753 -2.283 1.00 81.38 200 PHE A N 1
ATOM 1555 C CA . PHE A 1 200 ? 8.160 13.401 -3.490 1.00 81.38 200 PHE A CA 1
ATOM 1556 C C . PHE A 1 200 ? 6.684 13.079 -3.207 1.00 81.38 200 PHE A C 1
ATOM 1558 O O . PHE A 1 200 ? 6.364 12.448 -2.208 1.00 81.38 200 PHE A O 1
ATOM 1565 N N . VAL A 1 201 ? 5.782 13.437 -4.122 1.00 83.19 201 VAL A N 1
ATOM 1566 C CA . VAL A 1 201 ? 4.369 13.012 -4.124 1.00 83.19 201 VAL A CA 1
ATOM 1567 C C . VAL A 1 201 ? 4.116 12.335 -5.476 1.00 83.19 201 VAL A C 1
ATOM 1569 O O . VAL A 1 201 ? 4.306 12.973 -6.506 1.00 83.19 201 VAL A O 1
ATOM 1572 N N . GLU A 1 202 ? 3.755 11.047 -5.485 1.00 76.31 202 GLU A N 1
ATOM 1573 C CA . GLU A 1 202 ? 3.735 10.204 -6.705 1.00 76.31 202 GLU A CA 1
ATOM 1574 C C . GLU A 1 202 ? 2.644 10.613 -7.701 1.00 76.31 202 GLU A C 1
ATOM 1576 O O . GLU A 1 202 ? 2.826 10.521 -8.911 1.00 76.31 202 GLU A O 1
ATOM 1581 N N . CYS A 1 203 ? 1.492 11.063 -7.202 1.00 84.06 203 CYS A N 1
ATOM 1582 C CA . CYS A 1 203 ? 0.366 11.459 -8.036 1.00 84.06 203 CYS A CA 1
ATOM 1583 C C . CYS A 1 203 ? -0.229 12.789 -7.585 1.00 84.06 203 CYS A C 1
ATOM 1585 O O . CYS A 1 203 ? -0.100 13.186 -6.428 1.00 84.06 203 CYS A O 1
ATOM 1587 N N . ASP A 1 204 ? -0.896 13.479 -8.509 1.00 89.81 204 ASP A N 1
ATOM 1588 C CA . ASP A 1 204 ? -1.677 14.663 -8.173 1.00 89.81 204 ASP A CA 1
ATOM 1589 C C . ASP A 1 204 ? -2.999 14.300 -7.478 1.00 89.81 204 ASP A C 1
ATOM 1591 O O . ASP A 1 204 ? -3.475 13.158 -7.494 1.00 89.81 204 ASP A O 1
ATOM 1595 N N . ARG A 1 205 ? -3.619 15.318 -6.876 1.00 95.44 205 ARG A N 1
ATOM 1596 C CA . ARG A 1 205 ? -4.868 15.168 -6.129 1.00 95.44 205 ARG A CA 1
ATOM 1597 C C . ARG A 1 205 ? -5.987 14.582 -6.977 1.00 95.44 205 ARG A C 1
ATOM 1599 O O . ARG A 1 205 ? -6.711 13.705 -6.519 1.00 95.44 205 ARG A O 1
ATOM 1606 N N . ALA A 1 206 ? -6.128 15.057 -8.212 1.00 93.00 206 ALA A N 1
ATOM 1607 C CA . ALA A 1 206 ? -7.194 14.618 -9.104 1.00 93.00 206 ALA A CA 1
ATOM 1608 C C . ALA A 1 206 ? -7.074 13.120 -9.425 1.00 93.00 206 ALA A C 1
ATOM 1610 O O . ALA A 1 206 ? -8.072 12.402 -9.425 1.00 93.00 206 ALA A O 1
ATOM 1611 N N . THR A 1 207 ? -5.852 12.637 -9.652 1.00 86.38 207 THR A N 1
ATOM 1612 C CA . THR A 1 207 ? -5.554 11.228 -9.915 1.00 86.38 207 THR A CA 1
ATOM 1613 C C . THR A 1 207 ? -5.821 10.369 -8.686 1.00 86.38 207 THR A C 1
ATOM 1615 O O . THR A 1 207 ? -6.494 9.344 -8.815 1.00 86.38 207 THR A O 1
ATOM 1618 N N . PHE A 1 208 ? -5.364 10.805 -7.507 1.00 91.88 208 PHE A N 1
ATOM 1619 C CA . PHE A 1 208 ? -5.623 10.123 -6.238 1.00 91.88 208 PHE A CA 1
ATOM 1620 C C . PHE A 1 208 ? -7.124 9.995 -5.964 1.00 91.88 208 PHE A C 1
ATOM 1622 O O . PHE A 1 208 ? -7.633 8.897 -5.739 1.00 91.88 208 PHE A O 1
ATOM 1629 N N . GLU A 1 209 ? -7.856 11.108 -6.036 1.00 95.06 209 GLU A N 1
ATOM 1630 C CA . GLU A 1 209 ? -9.289 11.124 -5.763 1.00 95.06 209 GLU A CA 1
ATOM 1631 C C . GLU A 1 209 ? -10.077 10.285 -6.771 1.00 95.06 209 GLU A C 1
ATOM 1633 O O . GLU A 1 209 ? -10.948 9.510 -6.378 1.00 95.06 209 GLU A O 1
ATOM 1638 N N . ARG A 1 210 ? -9.753 10.387 -8.067 1.00 92.00 210 ARG A N 1
ATOM 1639 C CA . ARG A 1 210 ? -10.378 9.560 -9.105 1.00 92.00 210 ARG A CA 1
ATOM 1640 C C . ARG A 1 210 ? -10.173 8.076 -8.820 1.00 92.00 210 ARG A C 1
ATOM 1642 O O . ARG A 1 210 ? -11.136 7.317 -8.870 1.00 92.00 210 ARG A O 1
ATOM 1649 N N . LEU A 1 211 ? -8.949 7.664 -8.483 1.00 89.94 211 LEU A N 1
ATOM 1650 C CA . LEU A 1 211 ? -8.656 6.268 -8.163 1.00 89.94 211 LEU A CA 1
ATOM 1651 C C . LEU A 1 211 ? -9.494 5.782 -6.975 1.00 89.94 211 LEU A C 1
ATOM 1653 O O . LEU A 1 211 ? -10.120 4.730 -7.064 1.00 89.94 211 LEU A O 1
ATOM 1657 N N . VAL A 1 212 ? -9.546 6.551 -5.885 1.00 94.25 212 VAL A N 1
ATOM 1658 C CA . VAL A 1 212 ? -10.304 6.166 -4.685 1.00 94.25 212 VAL A CA 1
ATOM 1659 C C . VAL A 1 212 ? -11.813 6.114 -4.944 1.00 94.25 212 VAL A C 1
ATOM 1661 O O . VAL A 1 212 ? -12.487 5.246 -4.391 1.00 94.25 212 VAL A O 1
ATOM 1664 N N . ARG A 1 213 ? -12.350 7.001 -5.791 1.00 94.19 213 ARG A N 1
ATOM 1665 C CA . ARG A 1 213 ? -13.777 7.009 -6.150 1.00 94.19 213 ARG A CA 1
ATOM 1666 C C . ARG A 1 213 ? -14.153 5.872 -7.096 1.00 94.19 213 ARG A C 1
ATOM 1668 O O . ARG A 1 213 ? -15.213 5.274 -6.938 1.00 94.19 213 ARG A O 1
ATOM 1675 N N . GLU A 1 214 ? -13.310 5.577 -8.080 1.00 92.06 214 GLU A N 1
ATOM 1676 C CA . GLU A 1 214 ? -13.674 4.712 -9.208 1.00 92.06 214 GLU A CA 1
ATOM 1677 C C . GLU A 1 214 ? -13.218 3.255 -9.048 1.00 92.06 214 GLU A C 1
ATOM 1679 O O . GLU A 1 214 ? -13.784 2.362 -9.685 1.00 92.06 214 GLU A O 1
ATOM 1684 N N . ALA A 1 215 ? -12.220 2.976 -8.205 1.00 88.44 215 ALA A N 1
ATOM 1685 C CA . ALA A 1 215 ? -11.667 1.633 -8.076 1.00 88.44 215 ALA A CA 1
ATOM 1686 C C . ALA A 1 215 ? -12.565 0.713 -7.218 1.00 88.44 215 ALA A C 1
ATOM 1688 O O . ALA A 1 215 ? -12.795 0.987 -6.036 1.00 88.44 215 ALA A O 1
ATOM 1689 N N . PRO A 1 216 ? -13.072 -0.407 -7.770 1.00 89.69 216 PRO A N 1
ATOM 1690 C CA . PRO A 1 216 ? -13.917 -1.328 -7.021 1.00 89.69 216 PRO A CA 1
ATOM 1691 C C . PRO A 1 216 ? -13.120 -2.085 -5.955 1.00 89.69 216 PRO A C 1
ATOM 1693 O O . PRO A 1 216 ? -12.033 -2.594 -6.217 1.00 89.69 216 PRO A O 1
ATOM 1696 N N . GLY A 1 217 ? -13.702 -2.208 -4.759 1.00 90.69 217 GLY A N 1
ATOM 1697 C CA . GLY A 1 217 ? -13.106 -2.957 -3.649 1.00 90.69 217 GLY A CA 1
ATOM 1698 C C . GLY A 1 217 ? -11.946 -2.248 -2.948 1.00 90.69 217 GLY A C 1
ATOM 1699 O O . GLY A 1 217 ? -11.265 -2.888 -2.151 1.00 90.69 217 GLY A O 1
ATOM 1700 N N . MET A 1 218 ? -11.719 -0.961 -3.236 1.00 95.19 218 MET A N 1
ATOM 1701 C CA . MET A 1 218 ? -10.747 -0.133 -2.522 1.00 95.19 218 MET A CA 1
ATOM 1702 C C . MET A 1 218 ? -11.078 -0.097 -1.026 1.00 95.19 218 MET A C 1
ATOM 1704 O O . MET A 1 218 ? -12.231 0.098 -0.642 1.00 95.19 218 MET A O 1
ATOM 1708 N N . GLN A 1 219 ? -10.067 -0.242 -0.177 1.00 97.12 219 GLN A N 1
ATOM 1709 C CA . GLN A 1 219 ? -10.206 -0.116 1.272 1.00 97.12 219 GLN A CA 1
ATOM 1710 C C . GLN A 1 219 ? -9.133 0.815 1.828 1.00 97.12 219 GLN A C 1
ATOM 1712 O O . GLN A 1 219 ? -8.006 0.845 1.342 1.00 97.12 219 GLN A O 1
ATOM 1717 N N . ALA A 1 220 ? -9.472 1.563 2.874 1.00 98.06 220 ALA A N 1
ATOM 1718 C CA . ALA A 1 220 ? -8.505 2.310 3.663 1.00 98.06 220 ALA A CA 1
ATOM 1719 C C . ALA A 1 220 ? -8.323 1.658 5.031 1.00 98.06 220 ALA A C 1
ATOM 1721 O O . ALA A 1 220 ? -9.264 1.543 5.811 1.00 98.06 220 ALA A O 1
ATOM 1722 N N . ILE A 1 221 ? -7.092 1.279 5.347 1.00 98.19 221 ILE A N 1
ATOM 1723 C CA . ILE A 1 221 ? -6.671 0.927 6.698 1.00 98.19 221 ILE A CA 1
ATOM 1724 C C . ILE A 1 221 ? -6.350 2.238 7.407 1.00 98.19 221 ILE A C 1
ATOM 1726 O O . ILE A 1 221 ? -5.420 2.928 7.000 1.00 98.19 221 ILE A O 1
ATOM 1730 N N . LEU A 1 222 ? -7.109 2.595 8.439 1.00 97.69 222 LEU A N 1
ATOM 1731 C CA . LEU A 1 222 ? -6.939 3.835 9.194 1.00 97.69 222 LEU A CA 1
ATOM 1732 C C . LEU A 1 222 ? -6.413 3.541 10.593 1.00 97.69 222 LEU A C 1
ATOM 1734 O O . LEU A 1 222 ? -6.968 2.703 11.304 1.00 97.69 222 LEU A O 1
ATOM 1738 N N . VAL A 1 223 ? -5.401 4.296 11.012 1.00 97.62 223 VAL A N 1
ATOM 1739 C CA . VAL A 1 223 ? -4.989 4.381 12.413 1.00 97.62 223 VAL A CA 1
ATOM 1740 C C . VAL A 1 223 ? -5.398 5.746 12.947 1.00 97.62 223 VAL A C 1
ATOM 1742 O O . VAL A 1 223 ? -4.986 6.781 12.411 1.00 97.62 223 VAL A O 1
ATOM 1745 N N . ARG A 1 224 ? -6.207 5.737 14.003 1.00 97.25 224 ARG A N 1
ATOM 1746 C CA . ARG A 1 224 ? -6.708 6.937 14.672 1.00 97.25 224 ARG A CA 1
ATOM 1747 C C . ARG A 1 224 ? -6.124 7.077 16.063 1.00 97.25 224 ARG A C 1
ATOM 1749 O O . ARG A 1 224 ? -5.863 6.073 16.720 1.00 97.25 224 ARG A O 1
ATOM 1756 N N . GLU A 1 225 ? -5.977 8.310 16.516 1.00 96.50 225 GLU A N 1
ATOM 1757 C CA . GLU A 1 225 ? -5.760 8.614 17.922 1.00 96.50 225 GLU A CA 1
ATOM 1758 C C . GLU A 1 225 ? -7.015 8.300 18.755 1.00 96.50 225 GLU A C 1
ATOM 1760 O O . GLU A 1 225 ? -8.158 8.451 18.316 1.00 96.50 225 GLU A O 1
ATOM 1765 N N . GLY A 1 226 ? -6.770 7.801 19.960 1.00 89.44 226 GLY A N 1
ATOM 1766 C CA . GLY A 1 226 ? -7.752 7.349 20.929 1.00 89.44 226 GLY A CA 1
ATOM 1767 C C . GLY A 1 226 ? -8.833 8.366 21.277 1.00 89.44 226 GLY A C 1
ATOM 1768 O O . GLY A 1 226 ? -8.550 9.547 21.437 1.00 89.44 226 GLY A O 1
ATOM 1769 N N . GLY A 1 227 ? -10.080 7.907 21.421 1.00 76.69 227 GLY A N 1
ATOM 1770 C CA . GLY A 1 227 ? -11.214 8.741 21.845 1.00 76.69 227 GLY A CA 1
ATOM 1771 C C . GLY A 1 227 ? -11.799 9.666 20.768 1.00 76.69 227 GLY A C 1
ATOM 1772 O O . GLY A 1 227 ? -12.883 10.208 20.970 1.00 76.69 227 GLY A O 1
ATOM 1773 N N . GLY A 1 228 ? -11.145 9.816 19.612 1.00 72.62 228 GLY A N 1
ATOM 1774 C CA . GLY A 1 228 ? -11.628 10.651 18.512 1.00 72.62 228 GLY A CA 1
ATOM 1775 C C . GLY A 1 228 ? -12.280 9.849 17.385 1.00 72.62 228 GLY A C 1
ATOM 1776 O O . GLY A 1 228 ? -11.589 9.166 16.630 1.00 72.62 228 GLY A O 1
ATOM 1777 N N . THR A 1 229 ? -13.592 10.002 17.185 1.00 77.00 229 THR A N 1
ATOM 1778 C CA . THR A 1 229 ? -14.271 9.585 15.936 1.00 77.00 229 THR A CA 1
ATOM 1779 C C . THR A 1 229 ? -14.108 10.612 14.811 1.00 77.00 229 THR A C 1
ATOM 1781 O O . THR A 1 229 ? -14.341 10.298 13.644 1.00 77.00 229 THR A O 1
ATOM 1784 N N . ALA A 1 230 ? -13.669 11.829 15.148 1.00 83.38 230 ALA A N 1
ATOM 1785 C CA . ALA A 1 230 ? -13.446 12.918 14.207 1.00 83.38 230 ALA A CA 1
ATOM 1786 C C . ALA A 1 230 ? -12.410 12.548 13.134 1.00 83.38 230 ALA A C 1
ATOM 1788 O O . ALA A 1 230 ? -11.451 11.829 13.396 1.00 83.38 230 ALA A O 1
ATOM 1789 N N . LEU A 1 231 ? -12.570 13.058 11.913 1.00 82.19 231 LEU A N 1
ATOM 1790 C CA . LEU A 1 231 ? -11.628 12.813 10.811 1.00 82.19 231 LEU A CA 1
ATOM 1791 C C . LEU A 1 231 ? -10.202 13.290 11.122 1.00 82.19 231 LEU A C 1
ATOM 1793 O O . LEU A 1 231 ? -9.235 12.673 10.676 1.00 82.19 231 LEU A O 1
ATOM 1797 N N . ASP A 1 232 ? -10.069 14.326 11.947 1.00 83.00 232 ASP A N 1
ATOM 1798 C CA . ASP A 1 232 ? -8.773 14.865 12.362 1.00 83.00 232 ASP A CA 1
ATOM 1799 C C . ASP A 1 232 ? -7.981 13.913 13.265 1.00 83.00 232 ASP A C 1
ATOM 1801 O O . ASP A 1 232 ? -6.768 14.062 13.382 1.00 83.00 232 ASP A O 1
ATOM 1805 N N . SER A 1 233 ? -8.620 12.879 13.829 1.00 92.75 233 SER A N 1
ATOM 1806 C CA . SER A 1 233 ? -7.926 11.860 14.621 1.00 92.75 233 SER A CA 1
ATOM 1807 C C . SER A 1 233 ? -7.117 10.878 13.774 1.00 92.75 233 SER A C 1
ATOM 1809 O O . SER A 1 233 ? -6.371 10.081 14.334 1.00 92.75 233 SER A O 1
ATOM 1811 N N . ILE A 1 234 ? -7.243 10.887 12.440 1.00 96.94 234 ILE A N 1
ATOM 1812 C CA . ILE A 1 234 ? -6.486 9.981 11.564 1.00 96.94 234 ILE A CA 1
ATOM 1813 C C . ILE A 1 234 ? -5.028 10.442 11.510 1.00 96.94 234 ILE A C 1
ATOM 1815 O O . ILE A 1 234 ? -4.729 11.500 10.951 1.00 96.94 234 ILE A O 1
ATOM 1819 N N . ILE A 1 235 ? -4.128 9.614 12.040 1.00 97.50 235 ILE A N 1
ATOM 1820 C CA . ILE A 1 235 ? -2.684 9.893 12.133 1.00 97.50 235 ILE A CA 1
ATOM 1821 C C . ILE A 1 235 ? -1.858 9.035 11.170 1.00 97.50 235 ILE A C 1
ATOM 1823 O O . ILE A 1 235 ? -0.696 9.337 10.900 1.00 97.50 235 ILE A O 1
ATOM 1827 N N . ALA A 1 236 ? -2.435 7.952 10.648 1.00 98.06 236 ALA A N 1
ATOM 1828 C CA . ALA A 1 236 ? -1.824 7.138 9.609 1.00 98.06 236 ALA A CA 1
ATOM 1829 C C . ALA A 1 236 ? -2.885 6.410 8.780 1.00 98.06 236 ALA A C 1
ATOM 1831 O O . ALA A 1 236 ? -3.960 6.084 9.287 1.00 98.06 236 ALA A O 1
ATOM 1832 N N . PHE A 1 237 ? -2.567 6.116 7.520 1.00 98.38 237 PHE A N 1
ATOM 1833 C CA . PHE A 1 237 ? -3.413 5.278 6.680 1.00 98.38 237 PHE A CA 1
ATOM 1834 C C . PHE A 1 237 ? -2.621 4.458 5.656 1.00 98.38 237 PHE A C 1
ATOM 1836 O O . PHE A 1 237 ? -1.496 4.814 5.297 1.00 98.38 237 PHE A O 1
ATOM 1843 N N . GLY A 1 238 ? -3.248 3.397 5.146 1.00 97.81 238 GLY A N 1
ATOM 1844 C CA . GLY A 1 238 ? -2.849 2.701 3.924 1.00 97.81 238 GLY A CA 1
ATOM 1845 C C . GLY A 1 238 ? -4.052 2.396 3.036 1.00 97.81 238 GLY A C 1
ATOM 1846 O O . GLY A 1 238 ? -5.086 1.974 3.545 1.00 97.81 238 GLY A O 1
ATOM 1847 N N . LEU A 1 239 ? -3.929 2.605 1.727 1.00 96.88 239 LEU A N 1
ATOM 1848 C CA . LEU A 1 239 ? -4.946 2.256 0.735 1.00 96.88 239 LEU A CA 1
ATOM 1849 C C . LEU A 1 239 ? -4.629 0.904 0.111 1.00 96.88 239 LEU A C 1
ATOM 1851 O O . LEU A 1 239 ? -3.553 0.725 -0.462 1.00 96.88 239 LEU A O 1
ATOM 1855 N N . THR A 1 240 ? -5.572 -0.028 0.205 1.00 96.69 240 THR A N 1
ATOM 1856 C CA . THR A 1 240 ? -5.470 -1.346 -0.411 1.00 96.69 240 THR A CA 1
ATOM 1857 C C . THR A 1 240 ? -6.435 -1.485 -1.582 1.00 96.69 240 THR A C 1
ATOM 1859 O O . THR A 1 240 ? -7.596 -1.083 -1.508 1.00 96.69 240 THR A O 1
ATOM 1862 N N . LEU A 1 241 ? -5.951 -2.075 -2.674 1.00 92.81 241 LEU A N 1
ATOM 1863 C CA . LEU A 1 241 ? -6.725 -2.341 -3.880 1.00 92.81 241 LEU A CA 1
ATOM 1864 C C . LEU A 1 241 ? -6.603 -3.823 -4.253 1.00 92.81 241 LEU A C 1
ATOM 1866 O O . LEU A 1 241 ? -5.500 -4.280 -4.563 1.00 92.81 241 LEU A O 1
ATOM 1870 N N . PRO A 1 242 ? -7.700 -4.596 -4.250 1.00 90.94 242 PRO A N 1
ATOM 1871 C CA . PRO A 1 242 ? -7.682 -5.947 -4.790 1.00 90.94 242 PRO A CA 1
ATOM 1872 C C . PRO A 1 242 ? -7.478 -5.914 -6.309 1.00 90.94 242 PRO A C 1
ATOM 1874 O O . PRO A 1 242 ? -8.207 -5.244 -7.042 1.00 90.94 242 PRO A O 1
ATOM 1877 N N . GLN A 1 243 ? -6.512 -6.686 -6.797 1.00 85.31 243 GLN A N 1
ATOM 1878 C CA . GLN A 1 243 ? -6.202 -6.833 -8.212 1.00 85.31 243 GLN A CA 1
ATOM 1879 C C . GLN A 1 243 ? -6.019 -8.310 -8.566 1.00 85.31 243 GLN A C 1
ATOM 1881 O O . GLN A 1 243 ? -4.951 -8.880 -8.394 1.00 85.31 243 GLN A O 1
ATOM 1886 N N . ARG A 1 244 ? -7.063 -8.934 -9.128 1.00 85.44 244 ARG A N 1
ATOM 1887 C CA . ARG A 1 244 ? -7.073 -10.364 -9.501 1.00 85.44 244 ARG A CA 1
ATOM 1888 C C . ARG A 1 244 ? -6.725 -11.278 -8.316 1.00 85.44 244 ARG A C 1
ATOM 1890 O O . ARG A 1 244 ? -7.604 -11.549 -7.506 1.00 85.44 244 ARG A O 1
ATOM 1897 N N . ASP A 1 245 ? -5.488 -11.763 -8.269 1.00 86.25 245 ASP A N 1
ATOM 1898 C CA . ASP A 1 245 ? -4.903 -12.655 -7.275 1.00 86.25 245 ASP A CA 1
ATOM 1899 C C . ASP A 1 245 ? -3.917 -11.935 -6.341 1.00 86.25 245 ASP A C 1
ATOM 1901 O O . ASP A 1 245 ? -3.214 -12.582 -5.568 1.00 86.25 245 ASP A O 1
ATOM 1905 N N . SER A 1 246 ? -3.868 -10.604 -6.364 1.00 89.56 246 SER A N 1
ATOM 1906 C CA . SER A 1 246 ? -3.102 -9.804 -5.414 1.00 89.56 246 SER A CA 1
ATOM 1907 C C . SER A 1 246 ? -3.974 -8.802 -4.658 1.00 89.56 246 SER A C 1
ATOM 1909 O O . SER A 1 246 ? -5.028 -8.363 -5.123 1.00 89.56 246 SER A O 1
ATOM 1911 N N . LEU A 1 247 ? -3.529 -8.436 -3.460 1.00 93.88 247 LEU A N 1
ATOM 1912 C CA . LEU A 1 247 ? -3.960 -7.237 -2.754 1.00 93.88 247 LEU A CA 1
ATOM 1913 C C . LEU A 1 247 ? -2.797 -6.254 -2.814 1.00 93.88 247 LEU A C 1
ATOM 1915 O O . LEU A 1 247 ? -1.709 -6.580 -2.354 1.00 93.88 247 LEU A O 1
ATOM 1919 N N . GLN A 1 248 ? -2.994 -5.077 -3.392 1.00 92.62 248 GLN A N 1
ATOM 1920 C CA . GLN A 1 248 ? -1.933 -4.082 -3.519 1.00 92.62 248 GLN A CA 1
ATOM 1921 C C . GLN A 1 248 ? -2.075 -3.016 -2.436 1.00 92.62 248 GLN A C 1
ATOM 1923 O O . GLN A 1 248 ? -3.150 -2.441 -2.301 1.00 92.62 248 GLN A O 1
ATOM 1928 N N . LEU A 1 249 ? -1.008 -2.723 -1.690 1.00 94.00 249 LEU A N 1
ATOM 1929 C CA . LEU A 1 249 ? -0.923 -1.563 -0.800 1.00 94.00 249 LEU A CA 1
ATOM 1930 C C . LEU A 1 249 ? -0.357 -0.380 -1.600 1.00 94.00 249 LEU A C 1
ATOM 1932 O O . LEU A 1 249 ? 0.853 -0.272 -1.775 1.00 94.00 249 LEU A O 1
ATOM 1936 N N . LEU A 1 250 ? -1.248 0.462 -2.125 1.00 90.12 250 LEU A N 1
ATOM 1937 C CA . LEU A 1 250 ? -0.928 1.510 -3.099 1.00 90.12 250 LEU A CA 1
ATOM 1938 C C . LEU A 1 250 ? -0.280 2.734 -2.458 1.00 90.12 250 LEU A C 1
ATOM 1940 O O . LEU A 1 250 ? 0.851 3.087 -2.764 1.00 90.12 250 LEU A O 1
ATOM 1944 N N . TYR A 1 251 ? -1.016 3.380 -1.556 1.00 93.69 251 TYR A N 1
ATOM 1945 C CA . TYR A 1 251 ? -0.610 4.639 -0.948 1.00 93.69 251 TYR A CA 1
ATOM 1946 C C . TYR A 1 251 ? -0.645 4.522 0.561 1.00 93.69 251 TYR A C 1
ATOM 1948 O O . TYR A 1 251 ? -1.527 3.880 1.127 1.00 93.69 251 TYR A O 1
ATOM 1956 N N . SER A 1 252 ? 0.294 5.188 1.220 1.00 96.00 252 SER A N 1
ATOM 1957 C CA . SER A 1 252 ? 0.313 5.306 2.672 1.00 96.00 252 SER A CA 1
ATOM 1958 C C . SER A 1 252 ? 0.633 6.731 3.078 1.00 96.00 252 SER A C 1
ATOM 1960 O O . SER A 1 252 ? 1.488 7.365 2.460 1.00 96.00 252 SER A O 1
ATOM 1962 N N . GLY A 1 253 ? -0.006 7.203 4.140 1.00 96.69 253 GLY A N 1
ATOM 1963 C CA . GLY A 1 253 ? 0.309 8.483 4.762 1.00 96.69 253 GLY A CA 1
ATOM 1964 C C . GLY A 1 253 ? 0.528 8.323 6.258 1.00 96.69 253 GLY A C 1
ATOM 1965 O O . GLY A 1 253 ? -0.128 7.507 6.904 1.00 96.69 253 GLY A O 1
ATOM 1966 N N . LEU A 1 254 ? 1.463 9.094 6.803 1.00 97.38 254 LEU A N 1
ATOM 1967 C CA . LEU A 1 254 ? 1.870 9.085 8.201 1.00 97.38 254 LEU A CA 1
ATOM 1968 C C . LEU A 1 254 ? 2.039 10.525 8.687 1.00 97.38 254 LEU A C 1
ATOM 1970 O O . LEU A 1 254 ? 2.763 11.320 8.090 1.00 97.38 254 LEU A O 1
ATOM 1974 N N . GLU A 1 255 ? 1.454 10.846 9.832 1.00 96.88 255 GLU A N 1
ATOM 1975 C CA . GLU A 1 255 ? 1.762 12.082 10.541 1.00 96.88 255 GLU A CA 1
ATOM 1976 C C . GLU A 1 255 ? 3.057 11.901 11.344 1.00 96.88 255 GLU A C 1
ATOM 1978 O O . GLU A 1 255 ? 3.042 11.597 12.533 1.00 96.88 255 GLU A O 1
ATOM 1983 N N . TYR A 1 256 ? 4.204 12.035 10.672 1.00 94.25 256 TYR A N 1
ATOM 1984 C CA . TYR A 1 256 ? 5.527 11.737 11.241 1.00 94.25 256 TYR A CA 1
ATOM 1985 C C . TYR A 1 256 ? 5.864 12.496 12.535 1.00 94.25 256 TYR A C 1
ATOM 1987 O O . TYR A 1 256 ? 6.644 11.996 13.350 1.00 94.25 256 TYR A O 1
ATOM 1995 N N . ASP A 1 257 ? 5.299 13.688 12.733 1.00 95.69 257 ASP A N 1
ATOM 1996 C CA . ASP A 1 257 ? 5.530 14.481 13.945 1.00 95.69 257 ASP A CA 1
ATOM 1997 C C . ASP A 1 257 ? 4.728 13.963 15.144 1.00 95.69 257 ASP A C 1
ATOM 1999 O O . ASP A 1 257 ? 5.153 14.140 16.293 1.00 95.69 257 ASP A O 1
ATOM 2003 N N . ASN A 1 258 ? 3.645 13.219 14.897 1.00 96.31 258 ASN A N 1
ATOM 2004 C CA . ASN A 1 258 ? 2.839 12.630 15.951 1.00 96.31 258 ASN A CA 1
ATOM 2005 C C . ASN A 1 258 ? 3.662 11.560 16.715 1.00 96.31 258 ASN A C 1
ATOM 2007 O O . ASN A 1 258 ? 4.174 10.602 16.117 1.00 96.31 258 ASN A O 1
ATOM 2011 N N . PRO A 1 259 ? 3.837 11.697 18.044 1.00 97.06 259 PRO A N 1
ATOM 2012 C CA . PRO A 1 259 ? 4.629 10.757 18.834 1.00 97.06 259 PRO A CA 1
ATOM 2013 C C . PRO A 1 259 ? 4.040 9.341 18.834 1.00 97.06 259 PRO A C 1
ATOM 2015 O O . PRO A 1 259 ? 4.807 8.377 18.859 1.00 97.06 259 PRO A O 1
ATOM 2018 N N . LEU A 1 260 ? 2.713 9.189 18.738 1.00 97.19 260 LEU A N 1
ATOM 2019 C CA . LEU A 1 260 ? 2.067 7.878 18.672 1.00 97.19 260 LEU A CA 1
ATOM 2020 C C . LEU A 1 260 ? 2.479 7.122 17.412 1.00 97.19 260 LEU A C 1
ATOM 2022 O O . LEU A 1 260 ? 2.799 5.940 17.500 1.00 97.19 260 LEU A O 1
ATOM 2026 N N . VAL A 1 261 ? 2.546 7.794 16.258 1.00 96.75 261 VAL A N 1
ATOM 2027 C CA . VAL A 1 261 ? 2.990 7.184 14.991 1.00 96.75 261 VAL A CA 1
ATOM 2028 C C . VAL A 1 261 ? 4.403 6.610 15.118 1.00 96.75 261 VAL A C 1
ATOM 2030 O O . VAL A 1 261 ? 4.648 5.466 14.726 1.00 96.75 261 VAL A O 1
ATOM 2033 N N . ARG A 1 262 ? 5.323 7.376 15.719 1.00 94.44 262 ARG A N 1
ATOM 2034 C CA . ARG A 1 262 ? 6.727 6.977 15.914 1.00 94.44 262 ARG A CA 1
ATOM 2035 C C . ARG A 1 262 ? 6.889 5.839 16.923 1.00 94.44 262 ARG A C 1
ATOM 2037 O O . ARG A 1 262 ? 7.692 4.940 16.699 1.00 94.44 262 ARG A O 1
ATOM 2044 N N . GLN A 1 263 ? 6.133 5.864 18.019 1.00 96.56 263 GLN A N 1
ATOM 2045 C CA . GLN A 1 263 ? 6.2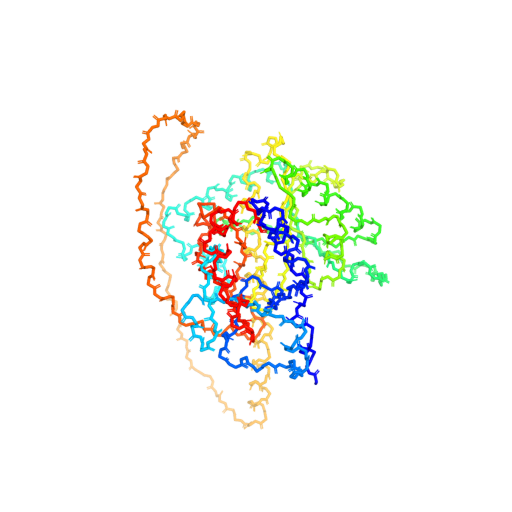68 4.890 19.108 1.00 96.56 263 GLN A CA 1
ATOM 2046 C C . GLN A 1 263 ? 5.549 3.567 18.816 1.00 96.56 263 GLN A C 1
ATOM 2048 O O . GLN A 1 263 ? 6.008 2.508 19.235 1.00 96.56 263 GLN A O 1
ATOM 2053 N N . SER A 1 264 ? 4.432 3.605 18.089 1.00 96.62 264 SER A N 1
ATOM 2054 C CA . SER A 1 264 ? 3.551 2.443 17.907 1.00 96.62 264 SER A CA 1
ATOM 2055 C C . SER A 1 264 ? 3.845 1.615 16.650 1.00 96.62 264 SER A C 1
ATOM 2057 O O . SER A 1 264 ? 3.284 0.535 16.483 1.00 96.62 264 SER A O 1
ATOM 2059 N N . ASN A 1 265 ? 4.772 2.058 15.790 1.00 95.69 265 ASN A N 1
ATOM 2060 C CA . ASN A 1 265 ? 5.101 1.411 14.514 1.00 95.69 265 ASN A CA 1
ATOM 2061 C C . ASN A 1 265 ? 3.916 1.349 13.523 1.00 95.69 265 ASN A C 1
ATOM 2063 O O . ASN A 1 265 ? 3.783 0.352 12.807 1.00 95.69 265 ASN A O 1
ATOM 2067 N N . CYS A 1 266 ? 3.087 2.402 13.437 1.00 96.62 266 CYS A N 1
ATOM 2068 C CA . CYS A 1 266 ? 1.888 2.445 12.577 1.00 96.62 266 CYS A CA 1
ATOM 2069 C C . CYS A 1 266 ? 2.124 1.931 11.149 1.00 96.62 266 CYS A C 1
ATOM 2071 O O . CYS A 1 266 ? 1.307 1.181 10.623 1.00 96.62 266 CYS A O 1
ATOM 2073 N N . TYR A 1 267 ? 3.256 2.283 10.530 1.00 95.88 267 TYR A N 1
ATOM 2074 C CA . TYR A 1 267 ? 3.573 1.855 9.165 1.00 95.88 267 TYR A CA 1
ATOM 2075 C C . TYR A 1 267 ? 3.608 0.327 9.002 1.00 95.88 267 TYR A C 1
ATOM 2077 O O . TYR A 1 267 ? 3.029 -0.221 8.067 1.00 95.88 267 TYR A O 1
ATOM 2085 N N . PHE A 1 268 ? 4.233 -0.386 9.945 1.00 96.44 268 PHE A N 1
ATOM 2086 C CA . PHE A 1 268 ? 4.254 -1.850 9.920 1.00 96.44 268 PHE A CA 1
ATOM 2087 C C . PHE A 1 268 ? 2.873 -2.444 10.169 1.00 96.44 268 PHE A C 1
ATOM 2089 O O . PHE A 1 268 ? 2.532 -3.468 9.587 1.00 96.44 268 PHE A O 1
ATOM 2096 N N . GLN A 1 269 ? 2.070 -1.787 11.000 1.00 96.81 269 GLN A N 1
ATOM 2097 C CA . GLN A 1 269 ? 0.734 -2.258 11.346 1.00 96.81 269 GLN A CA 1
ATOM 2098 C C . GLN A 1 269 ? -0.237 -2.132 10.184 1.00 96.81 269 GLN A C 1
ATOM 2100 O O . GLN A 1 269 ? -1.051 -3.027 9.987 1.00 96.81 269 GLN A O 1
ATOM 2105 N N . ILE A 1 270 ? -0.090 -1.103 9.350 1.00 97.25 270 ILE A N 1
ATOM 2106 C CA . ILE A 1 270 ? -0.807 -1.005 8.075 1.00 97.25 270 ILE A CA 1
ATOM 2107 C C . ILE A 1 270 ? -0.500 -2.227 7.194 1.00 97.25 270 ILE A C 1
ATOM 2109 O O . ILE A 1 270 ? -1.423 -2.874 6.705 1.00 97.25 270 ILE A O 1
ATOM 2113 N N . MET A 1 271 ? 0.775 -2.605 7.049 1.00 97.31 271 MET A N 1
ATOM 2114 C CA . MET A 1 271 ? 1.156 -3.788 6.262 1.00 97.31 271 MET A CA 1
ATOM 2115 C C . MET A 1 271 ? 0.629 -5.091 6.877 1.00 97.31 271 MET A C 1
ATOM 2117 O O . MET A 1 271 ? 0.068 -5.919 6.166 1.00 97.31 271 MET A O 1
ATOM 2121 N N . PHE A 1 272 ? 0.750 -5.273 8.196 1.00 97.31 272 PHE A N 1
ATOM 2122 C CA . PHE A 1 272 ? 0.223 -6.461 8.878 1.00 97.31 272 PHE A CA 1
ATOM 2123 C C . PHE A 1 272 ? -1.296 -6.575 8.752 1.00 97.31 272 PHE A C 1
ATOM 2125 O O . PHE A 1 272 ? -1.814 -7.664 8.517 1.00 97.31 272 PHE A O 1
ATOM 2132 N N . THR A 1 273 ? -1.998 -5.447 8.833 1.00 97.06 273 THR A N 1
ATOM 2133 C CA . THR A 1 273 ? -3.445 -5.388 8.631 1.00 97.06 273 THR A CA 1
ATOM 2134 C C . THR A 1 273 ? -3.808 -5.767 7.197 1.00 97.06 273 THR A C 1
ATOM 2136 O O . THR A 1 273 ? -4.738 -6.538 6.991 1.00 97.06 273 THR A O 1
ATOM 2139 N N . ALA A 1 274 ? -3.049 -5.309 6.195 1.00 97.12 274 ALA A N 1
ATOM 2140 C CA . ALA A 1 274 ? -3.265 -5.711 4.805 1.00 97.12 274 ALA A CA 1
ATOM 2141 C C . ALA A 1 274 ? -3.085 -7.230 4.601 1.00 97.12 274 ALA A C 1
ATOM 2143 O O . ALA A 1 274 ? -3.900 -7.852 3.922 1.00 97.12 274 ALA A O 1
ATOM 2144 N N . ILE A 1 275 ? -2.086 -7.848 5.249 1.00 97.50 275 ILE A N 1
ATOM 2145 C CA . ILE A 1 275 ? -1.920 -9.315 5.262 1.00 97.50 275 ILE A CA 1
ATOM 2146 C C . ILE A 1 275 ? -3.155 -9.986 5.876 1.00 97.50 275 ILE A C 1
ATOM 2148 O O . ILE A 1 275 ? -3.701 -10.918 5.292 1.00 97.50 275 ILE A O 1
ATOM 2152 N N . GLN A 1 276 ? -3.632 -9.507 7.028 1.00 96.19 276 GLN A N 1
ATOM 2153 C CA . GLN A 1 276 ? -4.822 -10.070 7.674 1.00 96.19 276 GLN A CA 1
ATOM 2154 C C . GLN A 1 276 ? -6.075 -9.955 6.806 1.00 96.19 276 GLN A C 1
ATOM 2156 O O . GLN A 1 276 ? -6.827 -10.921 6.718 1.00 96.19 276 GLN A O 1
ATOM 2161 N N . LEU A 1 277 ? -6.283 -8.816 6.139 1.00 95.81 277 LEU A N 1
ATOM 2162 C CA . LEU A 1 277 ? -7.404 -8.623 5.217 1.00 95.81 277 LEU A CA 1
ATOM 2163 C C . LEU A 1 277 ? -7.349 -9.619 4.051 1.00 95.81 277 LEU A C 1
ATOM 2165 O O . LEU A 1 277 ? -8.374 -10.198 3.693 1.00 95.81 277 LEU A O 1
ATOM 2169 N N . ALA A 1 278 ? -6.160 -9.867 3.493 1.00 96.31 278 ALA A N 1
ATOM 2170 C CA . ALA A 1 278 ? -5.978 -10.854 2.432 1.00 96.31 278 ALA A CA 1
ATOM 2171 C C . ALA A 1 278 ? -6.248 -12.293 2.911 1.00 96.31 278 ALA A C 1
ATOM 2173 O O . ALA A 1 278 ? -6.970 -13.040 2.248 1.00 96.31 278 ALA A O 1
ATOM 2174 N N . LEU A 1 279 ? -5.721 -12.671 4.080 1.00 95.88 279 LEU A N 1
ATOM 2175 C CA . LEU A 1 279 ? -5.947 -13.993 4.677 1.00 95.88 279 LEU A CA 1
ATOM 2176 C C . LEU A 1 279 ? -7.426 -14.219 5.016 1.00 95.88 279 LEU A C 1
ATOM 2178 O O . LEU A 1 279 ? -7.969 -15.288 4.746 1.00 95.88 279 LEU A O 1
ATOM 2182 N N . GLU A 1 280 ? -8.099 -13.204 5.556 1.00 94.56 280 GLU A N 1
ATOM 2183 C CA . GLU A 1 280 ? -9.522 -13.262 5.884 1.00 94.56 280 GLU A CA 1
ATOM 2184 C C . GLU A 1 280 ? -10.390 -13.385 4.625 1.00 94.56 280 GLU A C 1
ATOM 2186 O O . GLU A 1 280 ? -11.306 -14.209 4.584 1.00 94.56 280 GLU A O 1
ATOM 2191 N N . HIS A 1 281 ? -10.067 -12.648 3.557 1.00 93.75 281 HIS A N 1
ATOM 2192 C CA . HIS A 1 281 ? -10.711 -12.828 2.252 1.00 93.75 281 HIS A CA 1
ATOM 2193 C C . HIS A 1 281 ? -10.539 -14.261 1.736 1.00 93.75 281 HIS A C 1
ATOM 2195 O O . HIS A 1 281 ? -11.517 -14.878 1.302 1.00 93.75 281 HIS A O 1
ATOM 2201 N N . ASN A 1 282 ? -9.327 -14.818 1.820 1.00 94.31 282 ASN A N 1
ATOM 2202 C CA . ASN A 1 282 ? -9.056 -16.194 1.401 1.00 94.31 282 ASN A CA 1
ATOM 2203 C C . ASN A 1 282 ? -9.865 -17.205 2.212 1.00 94.31 282 ASN A C 1
ATOM 2205 O O . ASN A 1 282 ? -10.494 -18.089 1.633 1.00 94.31 282 ASN A O 1
ATOM 2209 N N . ARG A 1 283 ? -9.908 -17.046 3.539 1.00 93.50 283 ARG A N 1
ATOM 2210 C CA . ARG A 1 283 ? -10.693 -17.899 4.436 1.00 93.50 283 ARG A CA 1
ATOM 2211 C C . ARG A 1 283 ? -12.175 -17.881 4.060 1.00 93.50 283 ARG A C 1
ATOM 2213 O O . ARG A 1 283 ? -12.755 -18.937 3.818 1.00 93.50 283 ARG A O 1
ATOM 2220 N N . GLN A 1 284 ? -12.767 -16.694 3.913 1.00 92.44 284 GLN A N 1
ATOM 2221 C CA . GLN A 1 284 ? -14.178 -16.542 3.537 1.00 92.44 284 GLN A CA 1
ATOM 2222 C C . GLN A 1 284 ? -14.492 -17.144 2.161 1.00 92.44 284 GLN A C 1
ATOM 2224 O O . GLN A 1 284 ? -15.575 -17.696 1.947 1.00 92.44 284 GLN A O 1
ATOM 2229 N N . ARG A 1 285 ? -13.572 -17.026 1.197 1.00 91.25 285 ARG A N 1
ATOM 2230 C CA . ARG A 1 285 ? -13.725 -17.619 -0.139 1.00 91.25 285 ARG A CA 1
ATOM 2231 C C . ARG A 1 285 ? -13.651 -19.139 -0.094 1.00 91.25 285 ARG A C 1
ATOM 2233 O O . ARG A 1 285 ? -14.508 -19.784 -0.696 1.00 91.25 285 ARG A O 1
ATOM 2240 N N . SER A 1 286 ? -12.699 -19.691 0.651 1.00 89.31 286 SER A N 1
ATOM 2241 C CA . SER A 1 286 ? -12.549 -21.133 0.847 1.00 89.31 286 SER A CA 1
ATOM 2242 C C . SER A 1 286 ? -13.753 -21.741 1.567 1.00 89.31 286 SER A C 1
ATOM 2244 O O . SER A 1 286 ? -14.253 -22.776 1.143 1.00 89.31 286 SER A O 1
ATOM 2246 N N . GLU A 1 287 ? -14.295 -21.073 2.589 1.00 91.00 287 GLU A N 1
ATOM 2247 C CA . GLU A 1 287 ? -15.509 -21.521 3.288 1.00 91.00 287 GLU A CA 1
ATOM 2248 C C . GLU A 1 287 ? -16.722 -21.556 2.355 1.00 91.00 287 GLU A C 1
ATOM 2250 O O . GLU A 1 287 ? -17.468 -22.537 2.342 1.00 91.00 287 GLU A O 1
ATOM 2255 N N . LYS A 1 288 ? -16.893 -20.522 1.519 1.00 89.50 288 LYS A N 1
ATOM 2256 C CA . LYS A 1 288 ? -17.959 -20.476 0.507 1.00 89.50 288 LYS A CA 1
ATOM 2257 C C . LYS A 1 288 ? -17.792 -21.549 -0.571 1.00 89.50 288 LYS A C 1
ATOM 2259 O O . LYS A 1 288 ? -18.797 -22.087 -1.029 1.00 89.50 288 LYS A O 1
ATOM 2264 N N . ALA A 1 289 ? -16.560 -21.848 -0.980 1.00 87.75 289 ALA A N 1
ATOM 2265 C CA . ALA A 1 289 ? -16.271 -22.905 -1.947 1.00 87.75 289 ALA A CA 1
ATOM 2266 C C . ALA A 1 289 ? -16.539 -24.297 -1.351 1.00 87.75 289 ALA A C 1
ATOM 2268 O O . ALA A 1 289 ? -17.267 -25.079 -1.948 1.00 87.75 289 ALA A O 1
ATOM 2269 N N . GLY A 1 290 ? -16.075 -24.562 -0.126 1.00 85.31 290 GLY A N 1
ATOM 2270 C CA . GLY A 1 290 ? -16.316 -25.830 0.568 1.00 85.31 290 GLY A CA 1
ATOM 2271 C C . GLY A 1 290 ? -17.799 -26.112 0.840 1.00 85.31 290 GLY A C 1
ATOM 2272 O O . GLY A 1 290 ? -18.224 -27.264 0.784 1.00 85.31 290 GLY A O 1
ATOM 2273 N N . HIS A 1 291 ? -18.619 -25.078 1.062 1.00 72.44 291 HIS A N 1
ATOM 2274 C CA . HIS A 1 291 ? -20.080 -25.228 1.143 1.00 72.44 291 HIS A CA 1
ATOM 2275 C C . HIS A 1 291 ? -20.723 -25.584 -0.206 1.00 72.44 291 HIS A C 1
ATOM 2277 O O . HIS A 1 291 ? -21.734 -26.282 -0.230 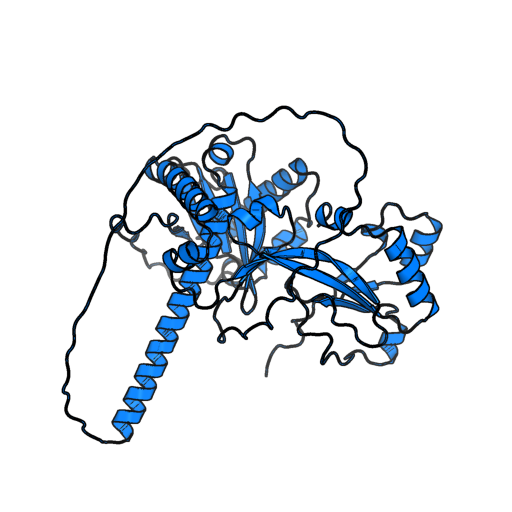1.00 72.44 291 HIS A O 1
ATOM 2283 N N . ARG A 1 292 ? -20.155 -25.126 -1.329 1.00 70.88 292 ARG A N 1
ATOM 2284 C CA . ARG A 1 292 ? -20.638 -25.507 -2.664 1.00 70.88 292 ARG A CA 1
ATOM 2285 C C . ARG A 1 292 ? -20.248 -26.929 -3.002 1.00 70.88 292 ARG A C 1
ATOM 2287 O O . ARG A 1 292 ? -21.126 -27.696 -3.370 1.00 70.88 292 ARG A O 1
ATOM 2294 N N . ASP A 1 293 ? -18.990 -27.291 -2.777 1.00 69.62 293 ASP A N 1
ATOM 2295 C CA . ASP A 1 293 ? -18.513 -28.637 -3.082 1.00 69.62 293 ASP A CA 1
ATOM 2296 C C . ASP A 1 293 ? -19.210 -29.671 -2.198 1.00 69.62 293 ASP A C 1
ATOM 2298 O O . ASP A 1 293 ? -19.648 -30.696 -2.697 1.00 69.62 293 ASP A O 1
ATOM 2302 N N . SER A 1 294 ? -19.421 -29.395 -0.906 1.00 60.28 294 SER A N 1
ATOM 2303 C CA . SER A 1 294 ? -20.185 -30.308 -0.042 1.00 60.28 294 SER A CA 1
ATOM 2304 C C . SER A 1 294 ? -21.672 -30.384 -0.408 1.00 60.28 294 SER A C 1
ATOM 2306 O O . SER A 1 294 ? -22.257 -31.460 -0.306 1.00 60.28 294 SER A O 1
ATOM 2308 N N . GLY A 1 295 ? -22.285 -29.290 -0.873 1.00 62.22 295 GLY A N 1
ATOM 2309 C CA . GLY A 1 295 ? -23.672 -29.268 -1.345 1.00 62.22 295 GLY A CA 1
ATOM 2310 C C . GLY A 1 295 ? -23.874 -29.977 -2.686 1.00 62.22 295 GLY A C 1
ATOM 2311 O O . GLY A 1 295 ? -24.832 -30.732 -2.837 1.00 62.22 295 GLY A O 1
ATOM 2312 N N . GLU A 1 296 ? -22.964 -29.783 -3.640 1.00 64.38 296 GLU A N 1
ATOM 2313 C CA . GLU A 1 296 ? -22.965 -30.463 -4.939 1.00 64.38 296 GLU A CA 1
ATOM 2314 C C . GLU A 1 296 ? -22.613 -31.943 -4.786 1.00 64.38 296 GLU A C 1
ATOM 2316 O O . GLU A 1 296 ? -23.287 -32.784 -5.377 1.00 64.38 296 GLU A O 1
ATOM 2321 N N . LEU A 1 297 ? -21.655 -32.288 -3.919 1.00 55.81 297 LEU A N 1
ATOM 2322 C CA . LEU A 1 297 ? -21.340 -33.678 -3.588 1.00 55.81 297 LEU A CA 1
ATOM 2323 C C . LEU A 1 297 ? -22.511 -34.349 -2.857 1.00 55.81 297 LEU A C 1
ATOM 2325 O O . LEU A 1 297 ? -22.871 -35.470 -3.195 1.00 55.81 297 LEU A O 1
ATOM 2329 N N . ALA A 1 298 ? -23.175 -33.670 -1.914 1.00 60.09 298 ALA A N 1
ATOM 2330 C CA . ALA A 1 298 ? -24.361 -34.207 -1.243 1.00 60.09 298 ALA A CA 1
ATOM 2331 C C . ALA A 1 298 ? -25.567 -34.339 -2.190 1.00 60.09 298 ALA A C 1
ATOM 2333 O O . ALA A 1 298 ? -26.316 -35.310 -2.090 1.00 60.09 298 ALA A O 1
ATOM 2334 N N . ALA A 1 299 ? -25.758 -33.404 -3.125 1.00 67.94 299 ALA A N 1
ATOM 2335 C CA . ALA A 1 299 ? -26.797 -33.488 -4.149 1.00 67.94 299 ALA A CA 1
ATOM 2336 C C . ALA A 1 299 ? -26.512 -34.614 -5.157 1.00 67.94 299 ALA A C 1
ATOM 2338 O O . ALA A 1 299 ? -27.428 -35.365 -5.490 1.00 67.94 299 ALA A O 1
ATOM 2339 N N . ALA A 1 300 ? -25.254 -34.789 -5.572 1.00 62.44 300 ALA A N 1
ATOM 2340 C CA . ALA A 1 300 ? -24.816 -35.900 -6.412 1.00 62.44 300 ALA A CA 1
ATOM 2341 C C . ALA A 1 300 ? -24.987 -37.248 -5.692 1.00 62.44 300 ALA A C 1
ATOM 2343 O O . ALA A 1 300 ? -25.599 -38.164 -6.235 1.00 62.44 300 ALA A O 1
ATOM 2344 N N . MET A 1 301 ? -24.577 -37.350 -4.424 1.00 58.66 301 MET A N 1
ATOM 2345 C CA . MET A 1 301 ? -24.758 -38.563 -3.617 1.00 58.66 301 MET A CA 1
ATOM 2346 C C . MET A 1 301 ? -26.237 -38.880 -3.344 1.00 58.66 301 MET A C 1
ATOM 2348 O O . MET A 1 301 ? -26.614 -40.050 -3.279 1.00 58.66 301 MET A O 1
ATOM 2352 N N . LYS A 1 302 ? -27.103 -37.864 -3.218 1.00 71.31 302 LYS A N 1
ATOM 2353 C CA . LYS A 1 302 ? -28.556 -38.052 -3.070 1.00 71.31 302 LYS A CA 1
ATOM 2354 C C . LYS A 1 302 ? -29.230 -38.445 -4.389 1.00 71.31 302 LYS A C 1
ATOM 2356 O O . LYS A 1 302 ? -30.202 -39.195 -4.356 1.00 71.31 302 LYS A O 1
ATOM 2361 N N . ALA A 1 303 ? -28.712 -37.983 -5.527 1.00 70.38 303 ALA A N 1
ATOM 2362 C CA . ALA A 1 303 ? -29.164 -38.398 -6.854 1.00 70.38 303 ALA A CA 1
ATOM 2363 C C . ALA A 1 303 ? -28.729 -39.834 -7.202 1.00 70.38 303 ALA A C 1
ATOM 2365 O O . ALA A 1 303 ? -29.449 -40.530 -7.912 1.00 70.38 303 ALA A O 1
ATOM 2366 N N . GLU A 1 304 ? -27.601 -40.306 -6.664 1.00 60.84 304 GLU A N 1
ATOM 2367 C CA . GLU A 1 304 ? -27.079 -41.653 -6.935 1.00 60.84 304 GLU A CA 1
ATOM 2368 C C . GLU A 1 304 ? -27.620 -42.764 -6.021 1.00 60.84 304 GLU A C 1
ATOM 2370 O O . GLU A 1 304 ? -27.304 -43.933 -6.239 1.00 60.84 304 GLU A O 1
ATOM 2375 N N . GLY A 1 305 ? -28.463 -42.455 -5.028 1.00 50.59 305 GLY A N 1
ATOM 2376 C CA . GLY A 1 305 ? -29.262 -43.466 -4.321 1.00 50.59 305 GLY A CA 1
ATOM 2377 C C . GLY A 1 305 ? -28.471 -44.645 -3.733 1.00 50.59 305 GLY A C 1
ATOM 2378 O O . GLY A 1 305 ? -28.984 -45.762 -3.689 1.00 50.59 305 GLY A O 1
ATOM 2379 N N . ARG A 1 306 ? -27.224 -44.439 -3.292 1.00 46.75 306 ARG A N 1
ATOM 2380 C CA . ARG A 1 306 ? -26.420 -45.489 -2.648 1.00 46.75 306 ARG A CA 1
ATOM 2381 C C . ARG A 1 306 ? -26.265 -45.205 -1.164 1.00 46.75 306 ARG A C 1
ATOM 2383 O O . ARG A 1 306 ? -25.469 -44.372 -0.743 1.00 46.75 306 ARG A O 1
ATOM 2390 N N . GLY A 1 307 ? -27.055 -45.926 -0.373 1.00 48.03 307 GLY A N 1
ATOM 2391 C CA . GLY A 1 307 ? -26.876 -46.012 1.068 1.00 48.03 307 GLY A CA 1
ATOM 2392 C C . GLY A 1 307 ? -25.540 -46.674 1.395 1.00 48.03 307 GLY A C 1
ATOM 2393 O O . GLY A 1 307 ? -25.332 -47.838 1.065 1.00 48.03 307 GLY A O 1
ATOM 2394 N N . CYS A 1 308 ? -24.659 -45.938 2.068 1.00 41.66 308 CYS A N 1
ATOM 2395 C CA . CYS A 1 308 ? -23.463 -46.492 2.689 1.00 41.66 308 CYS A CA 1
ATOM 2396 C C . CYS A 1 308 ? -23.488 -46.178 4.186 1.00 41.66 308 CYS A C 1
ATOM 2398 O O . CYS A 1 308 ? -23.472 -45.025 4.613 1.00 41.66 308 CYS A O 1
ATOM 2400 N N . THR A 1 309 ? -23.564 -47.250 4.966 1.00 39.12 309 THR A N 1
ATOM 2401 C CA . THR A 1 309 ? -23.484 -47.307 6.424 1.00 39.12 309 THR A CA 1
ATOM 2402 C C . THR A 1 309 ? -22.083 -46.945 6.918 1.00 39.12 309 THR A C 1
ATOM 2404 O O . THR A 1 309 ? -21.084 -47.413 6.375 1.00 39.12 309 THR A O 1
ATOM 2407 N N . ALA A 1 310 ? -22.033 -46.113 7.958 1.00 38.00 310 ALA A N 1
ATOM 2408 C CA . ALA A 1 310 ? -20.829 -45.566 8.574 1.00 38.00 310 ALA A CA 1
ATOM 2409 C C . ALA A 1 310 ? -20.050 -46.585 9.429 1.00 38.00 310 ALA A C 1
ATOM 2411 O O . ALA A 1 310 ? -20.643 -47.423 10.105 1.00 38.00 310 ALA A O 1
ATOM 2412 N N . GLY A 1 311 ? -18.725 -46.424 9.490 1.00 34.94 311 GLY A N 1
ATOM 2413 C CA . GLY A 1 311 ? -17.876 -47.034 10.512 1.00 34.94 311 GLY A CA 1
ATOM 2414 C C . GLY A 1 311 ? -16.428 -46.547 10.427 1.00 34.94 311 GLY A C 1
ATOM 2415 O O . GLY A 1 311 ? -15.782 -46.746 9.405 1.00 34.94 311 GLY A O 1
ATOM 2416 N N . GLY A 1 312 ? -15.909 -45.939 11.501 1.00 34.28 312 GLY A N 1
ATOM 2417 C CA . GLY A 1 312 ? -14.460 -45.780 11.702 1.00 34.28 312 GLY A CA 1
ATOM 2418 C C . GLY A 1 312 ? -14.013 -44.448 12.305 1.00 34.28 312 GLY A C 1
ATOM 2419 O O . GLY A 1 312 ? -13.869 -43.458 11.601 1.00 34.28 312 GLY A O 1
ATOM 2420 N N . SER A 1 313 ? -13.757 -44.459 13.613 1.00 37.62 313 SER A N 1
ATOM 2421 C CA . SER A 1 313 ? -13.230 -43.370 14.450 1.00 37.62 313 SER A CA 1
ATOM 2422 C C . SER A 1 313 ? -11.702 -43.465 14.604 1.00 37.62 313 SER A C 1
ATOM 2424 O O . SER A 1 313 ? -11.198 -44.576 14.734 1.00 37.62 313 SER A O 1
ATOM 2426 N N . SER A 1 314 ? -10.980 -42.331 14.654 1.00 30.69 314 SER A N 1
ATOM 2427 C CA . SER A 1 314 ? -9.657 -42.174 15.317 1.00 30.69 314 SER A CA 1
ATOM 2428 C C . SER A 1 314 ? -9.249 -40.682 15.330 1.00 30.69 314 SER A C 1
ATOM 2430 O O . SER A 1 314 ? -9.113 -40.083 14.269 1.00 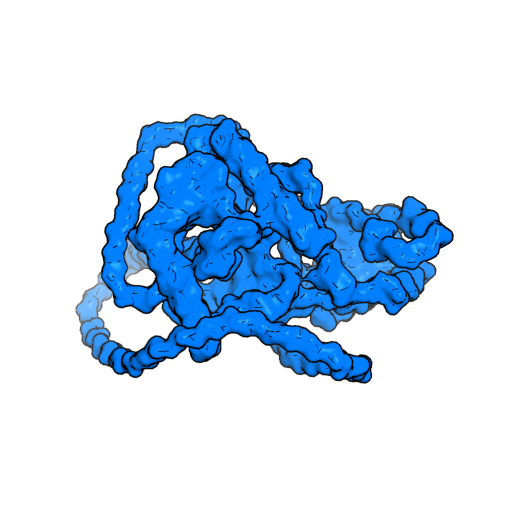30.69 314 SER A O 1
ATOM 2432 N N . SER A 1 315 ? -9.238 -39.967 16.469 1.00 29.08 315 SER A N 1
ATOM 2433 C CA . SER A 1 315 ? -8.160 -39.864 17.491 1.00 29.08 315 SER A CA 1
ATOM 2434 C C . SER A 1 315 ? -6.832 -39.334 16.911 1.00 29.08 315 SER A C 1
ATOM 2436 O O . SER A 1 315 ? -6.137 -40.071 16.222 1.00 29.08 315 SER A O 1
ATOM 2438 N N . MET A 1 316 ? -6.571 -38.016 16.908 1.00 28.45 316 MET A N 1
ATOM 2439 C CA . MET A 1 316 ? -5.982 -37.138 17.953 1.00 28.45 316 MET A CA 1
ATOM 2440 C C . MET A 1 316 ? -4.496 -37.418 18.275 1.00 28.45 316 MET A C 1
ATOM 2442 O O . MET A 1 316 ? -4.172 -38.467 18.811 1.00 28.45 316 MET A O 1
ATOM 2446 N N . CYS A 1 317 ? -3.616 -36.425 18.055 1.00 27.55 317 CYS A N 1
ATOM 2447 C CA . CYS A 1 317 ? -2.474 -36.152 18.941 1.00 27.55 317 CYS A CA 1
ATOM 2448 C C . CYS A 1 317 ? -1.921 -34.726 18.738 1.00 27.55 317 CYS A C 1
ATOM 2450 O O . CYS A 1 317 ? -1.557 -34.335 17.630 1.00 27.55 317 CYS A O 1
ATOM 2452 N N . ARG A 1 318 ? -1.887 -33.950 19.830 1.00 30.64 318 ARG A N 1
ATOM 2453 C CA . ARG A 1 318 ? -1.235 -32.637 19.974 1.00 30.64 318 ARG A CA 1
ATOM 2454 C C . ARG A 1 318 ? 0.090 -32.822 20.713 1.00 30.64 318 ARG A C 1
ATOM 2456 O O . ARG A 1 318 ? 0.124 -33.536 21.707 1.00 30.64 318 ARG A O 1
ATOM 2463 N N . ILE A 1 319 ? 1.117 -32.089 20.297 1.00 31.27 319 ILE A N 1
ATOM 2464 C CA . ILE A 1 319 ? 2.348 -31.782 21.047 1.00 31.27 319 ILE A CA 1
ATOM 2465 C C . ILE A 1 319 ? 2.705 -30.350 20.609 1.00 31.27 319 ILE A C 1
ATOM 2467 O O . ILE A 1 319 ? 2.610 -30.062 19.421 1.00 31.27 319 ILE A O 1
ATOM 2471 N N . GLY A 1 320 ? 3.064 -29.365 21.424 1.00 29.00 320 GLY A N 1
ATOM 2472 C CA . GLY A 1 320 ? 3.456 -29.275 22.827 1.00 29.00 320 GLY A CA 1
ATOM 2473 C C . GLY A 1 320 ? 4.309 -28.000 22.926 1.00 29.00 320 GLY A C 1
ATOM 2474 O O . GLY A 1 320 ? 5.174 -27.778 22.081 1.00 29.00 320 GLY A O 1
ATOM 2475 N N . ASP A 1 321 ? 3.987 -27.134 23.884 1.00 29.98 321 ASP A N 1
ATOM 2476 C CA . ASP A 1 321 ? 4.518 -25.778 24.050 1.00 29.98 321 ASP A CA 1
ATOM 2477 C C . ASP A 1 321 ? 6.031 -25.701 24.320 1.00 29.98 321 ASP A C 1
ATOM 2479 O O . ASP A 1 321 ? 6.628 -26.591 24.923 1.00 29.98 321 ASP A O 1
ATOM 2483 N N . GLY A 1 322 ? 6.637 -24.570 23.940 1.00 27.80 322 GLY A N 1
ATOM 2484 C CA . GLY A 1 322 ? 8.025 -24.225 24.253 1.00 27.80 322 GLY A CA 1
ATOM 2485 C C . GLY A 1 322 ? 8.211 -22.718 24.435 1.00 27.80 322 GLY A C 1
ATOM 2486 O O . GLY A 1 322 ? 8.290 -21.954 23.474 1.00 27.80 322 GLY A O 1
ATOM 2487 N N . THR A 1 323 ? 8.258 -22.304 25.696 1.00 26.36 323 THR A N 1
ATOM 2488 C CA . THR A 1 323 ? 8.461 -20.950 26.224 1.00 26.36 323 THR A CA 1
ATOM 2489 C C . THR A 1 323 ? 9.910 -20.468 26.054 1.00 26.36 323 THR A C 1
ATOM 2491 O O . THR A 1 323 ? 10.840 -21.255 26.179 1.00 26.36 323 THR A O 1
ATOM 2494 N N . CYS A 1 324 ? 10.125 -19.165 25.799 1.00 27.52 324 CYS A N 1
ATOM 2495 C CA . CYS A 1 324 ? 10.730 -18.215 26.760 1.00 27.52 324 CYS A CA 1
ATOM 2496 C C . CYS A 1 324 ? 11.355 -16.936 26.142 1.00 27.52 324 CYS A C 1
ATOM 2498 O O . CYS A 1 324 ? 11.935 -16.914 25.058 1.00 27.52 324 CYS A O 1
ATOM 2500 N N . ASN A 1 325 ? 11.233 -15.895 26.969 1.00 27.53 325 ASN A N 1
ATOM 2501 C CA . ASN A 1 325 ? 12.075 -14.730 27.229 1.00 27.53 325 ASN A CA 1
ATOM 2502 C C . ASN A 1 325 ? 12.190 -13.508 26.298 1.00 27.53 325 ASN A C 1
ATOM 2504 O O . ASN A 1 325 ? 12.649 -13.514 25.158 1.00 27.53 325 ASN A O 1
ATOM 2508 N N . THR A 1 326 ? 11.810 -12.407 26.946 1.00 27.59 326 THR A N 1
ATOM 2509 C CA . THR A 1 326 ? 11.829 -10.994 26.607 1.00 27.59 326 THR A CA 1
ATOM 2510 C C . THR A 1 326 ? 13.175 -10.368 26.966 1.00 27.59 326 THR A C 1
ATOM 2512 O O . THR A 1 326 ? 13.556 -10.350 28.130 1.00 27.59 326 THR A O 1
ATOM 2515 N N . GLY A 1 327 ? 13.843 -9.788 25.973 1.00 26.78 327 GLY A N 1
ATOM 2516 C CA . GLY A 1 327 ? 14.845 -8.737 26.155 1.00 26.78 327 GLY A CA 1
ATOM 2517 C C . GLY A 1 327 ? 14.452 -7.580 25.243 1.00 26.78 327 GLY A C 1
ATOM 2518 O O . GLY A 1 327 ? 14.294 -7.794 24.035 1.00 26.78 327 GLY A O 1
ATOM 2519 N N . ILE A 1 328 ? 14.170 -6.422 25.839 1.00 27.84 328 ILE A N 1
ATOM 2520 C CA . ILE A 1 328 ? 13.868 -5.159 25.163 1.00 27.84 328 ILE A CA 1
ATOM 2521 C C . ILE A 1 328 ? 15.165 -4.358 25.196 1.00 27.84 328 ILE A C 1
ATOM 2523 O O . ILE A 1 328 ? 15.531 -3.858 26.253 1.00 27.84 328 ILE A O 1
ATOM 2527 N N . ASP A 1 329 ? 15.829 -4.244 24.048 1.00 28.62 329 ASP A N 1
ATOM 2528 C CA . ASP A 1 329 ? 16.926 -3.300 23.863 1.00 28.62 329 ASP A CA 1
ATOM 2529 C C . ASP A 1 329 ? 16.401 -2.064 23.130 1.00 28.62 329 ASP A C 1
ATOM 2531 O O . ASP A 1 329 ? 15.779 -2.140 22.064 1.00 28.62 329 ASP A O 1
ATOM 2535 N N . SER A 1 330 ? 16.627 -0.920 23.760 1.00 27.31 330 SER A N 1
ATOM 2536 C CA . SER A 1 330 ? 16.311 0.422 23.289 1.00 27.31 330 SER A CA 1
ATOM 2537 C C . SER A 1 330 ? 17.279 0.816 22.169 1.00 27.31 330 SER A C 1
ATOM 2539 O O . SER A 1 330 ? 18.482 0.919 22.398 1.00 27.31 330 SER A O 1
ATOM 2541 N N . TYR A 1 331 ? 16.781 1.070 20.957 1.00 31.95 331 TYR A N 1
ATOM 2542 C CA . TYR A 1 331 ? 17.611 1.583 19.863 1.00 31.95 331 TYR A CA 1
ATOM 2543 C C . TYR A 1 331 ? 17.798 3.100 19.990 1.00 31.95 331 TYR A C 1
ATOM 2545 O O . TYR A 1 331 ? 16.909 3.880 19.650 1.00 31.95 331 TYR A O 1
ATOM 2553 N N . GLY A 1 332 ? 18.982 3.505 20.450 1.00 27.80 332 GLY A N 1
ATOM 2554 C CA . GLY A 1 332 ? 19.565 4.809 20.143 1.00 27.80 332 GLY A CA 1
ATOM 2555 C C . GLY A 1 332 ? 20.128 4.812 18.718 1.00 27.80 332 GLY A C 1
ATOM 2556 O O . GLY A 1 332 ? 20.684 3.815 18.257 1.00 27.80 332 GLY A O 1
ATOM 2557 N N . ALA A 1 333 ? 19.950 5.920 18.000 1.00 29.36 333 ALA A N 1
ATOM 2558 C CA . ALA A 1 333 ? 20.457 6.099 16.643 1.00 29.36 333 ALA A CA 1
ATOM 2559 C C . ALA A 1 333 ? 22.000 6.042 16.618 1.00 29.36 333 ALA A C 1
ATOM 2561 O O . ALA A 1 333 ? 22.631 6.788 17.371 1.00 29.36 333 ALA A O 1
ATOM 2562 N N . PRO A 1 334 ? 22.640 5.217 15.767 1.00 33.72 334 PRO A N 1
ATOM 2563 C CA . PRO A 1 334 ? 24.082 5.294 15.604 1.00 33.72 334 PRO A CA 1
ATOM 2564 C C . PRO A 1 334 ? 24.447 6.499 14.730 1.00 33.72 334 PRO A C 1
ATOM 2566 O O . PRO A 1 334 ? 23.917 6.689 13.634 1.00 33.72 334 PRO A O 1
ATOM 2569 N N . ALA A 1 335 ? 25.381 7.304 15.236 1.00 32.06 335 ALA A N 1
ATOM 2570 C CA . ALA A 1 335 ? 26.035 8.379 14.508 1.00 32.06 335 ALA A CA 1
ATOM 2571 C C . ALA A 1 335 ? 26.754 7.834 13.260 1.00 32.06 335 ALA A C 1
ATOM 2573 O O . ALA A 1 335 ? 27.477 6.837 13.323 1.00 32.06 335 ALA A O 1
ATOM 2574 N N . ALA A 1 336 ? 26.555 8.502 12.124 1.00 31.77 336 ALA A N 1
ATOM 2575 C CA . ALA A 1 336 ? 27.186 8.158 10.858 1.00 31.77 336 ALA A CA 1
ATOM 2576 C C . ALA A 1 336 ? 28.700 8.432 10.905 1.00 31.77 336 ALA A C 1
ATOM 2578 O O . ALA A 1 336 ? 29.129 9.556 11.162 1.00 31.77 336 ALA A O 1
ATOM 2579 N N . LYS A 1 337 ? 29.511 7.409 10.609 1.00 28.22 337 LYS A N 1
ATOM 2580 C CA . LYS A 1 337 ? 30.918 7.582 10.223 1.00 28.22 337 LYS A CA 1
ATOM 2581 C C . LYS A 1 337 ? 30.996 7.900 8.724 1.00 28.22 337 LYS A C 1
ATOM 2583 O O . LYS A 1 337 ? 30.340 7.203 7.948 1.00 28.22 337 LYS A O 1
ATOM 2588 N N . PRO A 1 338 ? 31.805 8.880 8.290 1.00 33.84 338 PRO A N 1
ATOM 2589 C CA . PRO A 1 338 ? 32.053 9.113 6.876 1.00 33.84 338 PRO A CA 1
ATOM 2590 C C . PRO A 1 338 ? 33.224 8.253 6.374 1.00 33.84 338 PRO A C 1
ATOM 2592 O O . PRO A 1 338 ? 34.261 8.168 7.029 1.00 33.84 338 PRO A O 1
ATOM 2595 N N . GLY A 1 339 ? 33.066 7.684 5.175 1.00 36.03 339 GLY A N 1
ATOM 2596 C CA . GLY A 1 339 ? 34.180 7.301 4.301 1.00 36.03 339 GLY A CA 1
ATOM 2597 C C . GLY A 1 339 ? 34.321 5.810 3.984 1.00 36.03 339 GLY A C 1
ATOM 2598 O O . GLY A 1 339 ? 34.895 5.067 4.769 1.00 36.03 339 GLY A O 1
ATOM 2599 N N . ALA A 1 340 ? 33.888 5.410 2.783 1.00 30.16 340 ALA A N 1
ATOM 2600 C CA . ALA A 1 340 ? 34.597 4.462 1.914 1.00 30.16 340 ALA A CA 1
ATOM 2601 C C . ALA A 1 340 ? 33.982 4.521 0.503 1.00 30.16 340 ALA A C 1
ATOM 2603 O O . ALA A 1 340 ? 32.768 4.406 0.343 1.00 30.16 340 ALA A O 1
ATOM 2604 N N . ALA A 1 341 ? 34.831 4.768 -0.491 1.00 34.56 341 ALA A N 1
ATOM 2605 C CA . ALA A 1 341 ? 34.490 4.923 -1.899 1.00 34.56 341 ALA A CA 1
ATOM 2606 C C . ALA A 1 341 ? 34.278 3.575 -2.618 1.00 34.56 341 ALA A C 1
ATOM 2608 O O . ALA A 1 341 ? 34.859 2.564 -2.231 1.00 34.56 341 ALA A O 1
ATOM 2609 N N . ASP A 1 342 ? 33.449 3.628 -3.666 1.00 41.47 342 ASP A N 1
ATOM 2610 C CA . ASP A 1 342 ? 33.344 2.760 -4.849 1.00 41.47 342 ASP A CA 1
ATOM 2611 C C . ASP A 1 342 ? 33.850 1.310 -4.750 1.00 41.47 342 ASP A C 1
ATOM 2613 O O . ASP A 1 342 ? 34.979 0.978 -5.108 1.00 41.47 342 ASP A O 1
ATOM 2617 N N . GLY A 1 343 ? 32.927 0.411 -4.397 1.00 29.62 343 GLY A N 1
ATOM 2618 C CA . GLY A 1 343 ? 32.983 -1.005 -4.755 1.00 29.62 343 GLY A CA 1
ATOM 2619 C C . GLY A 1 343 ? 31.789 -1.345 -5.644 1.00 29.62 343 GLY A C 1
ATOM 2620 O O . GLY A 1 343 ? 30.646 -1.284 -5.192 1.00 29.62 343 GLY A O 1
ATOM 2621 N N . GLY A 1 344 ? 32.038 -1.680 -6.913 1.00 29.41 344 GLY A N 1
ATOM 2622 C CA . GLY A 1 344 ? 31.002 -2.131 -7.842 1.00 29.41 344 GLY A CA 1
ATOM 2623 C C . GLY A 1 344 ? 30.257 -3.341 -7.279 1.00 29.41 344 GLY A C 1
ATOM 2624 O O . GLY A 1 344 ? 30.837 -4.413 -7.114 1.00 29.41 344 GLY A O 1
ATOM 2625 N N . MET A 1 345 ? 28.970 -3.169 -6.971 1.00 30.19 345 MET A N 1
ATOM 2626 C CA . MET A 1 345 ? 28.106 -4.263 -6.542 1.00 30.19 345 MET A CA 1
ATOM 2627 C C . MET A 1 345 ? 27.867 -5.216 -7.713 1.00 30.19 345 MET A C 1
ATOM 2629 O O . MET A 1 345 ? 27.036 -4.961 -8.584 1.00 30.19 345 MET A O 1
ATOM 2633 N N . ALA A 1 346 ? 28.572 -6.345 -7.709 1.00 27.88 346 ALA A N 1
ATOM 2634 C CA . ALA A 1 346 ? 28.123 -7.526 -8.423 1.00 27.88 346 ALA A CA 1
ATOM 2635 C C . ALA A 1 346 ? 26.806 -7.985 -7.777 1.00 27.88 346 ALA A C 1
ATOM 2637 O O . ALA A 1 346 ? 26.792 -8.471 -6.645 1.00 27.88 346 ALA A O 1
ATOM 2638 N N . LEU A 1 347 ? 25.690 -7.779 -8.479 1.00 35.62 347 LEU A N 1
ATOM 2639 C CA . LEU A 1 347 ? 24.411 -8.396 -8.144 1.00 35.62 347 LEU A CA 1
ATOM 2640 C C . LEU A 1 347 ? 24.622 -9.912 -8.164 1.00 35.62 347 LEU A C 1
ATOM 2642 O O . LEU A 1 347 ? 24.820 -10.501 -9.227 1.00 35.62 347 LEU A O 1
ATOM 2646 N N . ALA A 1 348 ? 24.637 -10.532 -6.983 1.00 31.58 348 ALA A N 1
ATOM 2647 C CA . ALA A 1 348 ? 24.612 -11.980 -6.864 1.00 31.58 348 ALA A CA 1
ATOM 2648 C C . ALA A 1 348 ? 23.422 -12.503 -7.678 1.00 31.58 348 ALA A C 1
ATOM 2650 O O . ALA A 1 348 ? 22.316 -11.971 -7.554 1.00 31.58 348 ALA A O 1
ATOM 2651 N N . ALA A 1 349 ? 23.661 -13.505 -8.526 1.00 34.12 349 ALA A N 1
ATOM 2652 C CA . ALA A 1 349 ? 22.620 -14.148 -9.313 1.00 34.12 349 ALA A CA 1
ATOM 2653 C C . ALA A 1 349 ? 21.589 -14.752 -8.351 1.00 34.12 349 ALA A C 1
ATOM 2655 O O . ALA A 1 349 ? 21.798 -15.829 -7.792 1.00 34.12 349 ALA A O 1
ATOM 2656 N N . ALA A 1 350 ? 20.505 -14.017 -8.102 1.00 42.66 350 ALA A N 1
ATOM 2657 C CA . ALA A 1 350 ? 19.363 -14.531 -7.374 1.00 42.66 350 ALA A CA 1
ATOM 2658 C C . ALA A 1 350 ? 18.851 -15.729 -8.179 1.00 42.66 350 ALA A C 1
ATOM 2660 O O . ALA A 1 350 ? 18.605 -15.599 -9.380 1.00 42.66 350 ALA A O 1
ATOM 2661 N N . GLY A 1 351 ? 18.780 -16.905 -7.549 1.00 39.16 351 GLY A N 1
ATOM 2662 C CA . GLY A 1 351 ? 18.269 -18.105 -8.203 1.00 39.16 351 GLY A CA 1
ATOM 2663 C C . GLY A 1 351 ? 16.918 -17.810 -8.848 1.00 39.16 351 GLY A C 1
ATOM 2664 O O . GLY A 1 351 ? 16.106 -17.083 -8.274 1.00 39.16 351 GLY A O 1
ATOM 2665 N N . THR A 1 352 ? 16.705 -18.326 -10.058 1.00 42.72 352 THR A N 1
ATOM 2666 C CA . THR A 1 352 ? 15.476 -18.097 -10.818 1.00 42.72 352 THR A CA 1
ATOM 2667 C C . THR A 1 352 ? 14.281 -18.487 -9.944 1.00 42.72 352 THR A C 1
ATOM 2669 O O . THR A 1 352 ? 14.221 -19.643 -9.511 1.00 42.72 352 THR A O 1
ATOM 2672 N N . PRO A 1 353 ? 13.357 -17.561 -9.626 1.00 45.47 353 PRO A N 1
ATOM 2673 C CA . PRO A 1 353 ? 12.199 -17.901 -8.814 1.00 45.47 353 PRO A CA 1
ATOM 2674 C C . PRO A 1 353 ? 11.394 -19.006 -9.518 1.00 45.47 353 PRO A C 1
ATOM 2676 O O . PRO A 1 353 ? 11.329 -19.020 -10.753 1.00 45.47 353 PRO A O 1
ATOM 2679 N N . PRO A 1 354 ? 10.813 -19.960 -8.768 1.00 43.69 354 PRO A N 1
ATOM 2680 C CA . PRO A 1 354 ? 10.004 -21.021 -9.355 1.00 43.69 354 PRO A CA 1
ATOM 2681 C C . PRO A 1 354 ? 8.859 -20.425 -10.193 1.00 43.69 354 PRO A C 1
ATOM 2683 O O . PRO A 1 354 ? 8.377 -19.333 -9.875 1.00 43.69 354 PRO A O 1
ATOM 2686 N N . PRO A 1 355 ? 8.410 -21.118 -11.260 1.00 43.59 355 PRO A N 1
ATOM 2687 C CA . PRO A 1 355 ? 7.324 -20.627 -12.099 1.00 43.59 355 PRO A CA 1
ATOM 2688 C C . PRO A 1 355 ? 6.080 -20.345 -11.244 1.00 43.59 355 PRO A C 1
ATOM 2690 O O . PRO A 1 355 ? 5.787 -21.118 -10.323 1.00 43.59 355 PRO A O 1
ATOM 2693 N N . PRO A 1 356 ? 5.347 -19.253 -11.525 1.00 53.34 356 PRO A N 1
ATOM 2694 C CA . PRO A 1 356 ? 4.204 -18.860 -10.719 1.00 53.34 356 PRO A CA 1
ATOM 2695 C C . PRO A 1 356 ? 3.152 -19.967 -10.764 1.00 53.34 356 PRO A C 1
ATOM 2697 O O . PRO A 1 356 ? 2.601 -20.287 -11.817 1.00 53.34 356 PRO A O 1
ATOM 2700 N N . ARG A 1 357 ? 2.864 -20.565 -9.606 1.00 54.62 357 ARG A N 1
ATOM 2701 C CA . ARG A 1 357 ? 1.681 -21.411 -9.457 1.00 54.62 357 ARG A CA 1
ATOM 2702 C C . ARG A 1 357 ? 0.466 -20.507 -9.621 1.00 54.62 357 ARG A C 1
ATOM 2704 O O . ARG A 1 357 ? 0.368 -19.480 -8.949 1.00 54.62 357 ARG A O 1
ATOM 2711 N N . HIS A 1 358 ? -0.432 -20.860 -10.536 1.00 61.72 358 HIS A N 1
ATOM 2712 C CA . HIS A 1 358 ? -1.670 -20.115 -10.714 1.00 61.72 358 HIS A CA 1
ATOM 2713 C C . HIS A 1 358 ? -2.481 -20.181 -9.419 1.00 61.72 358 HIS A C 1
ATOM 2715 O O . HIS A 1 358 ? -2.803 -21.270 -8.940 1.00 61.72 358 HIS A O 1
ATOM 2721 N N . ALA A 1 359 ? -2.793 -19.017 -8.851 1.00 63.06 359 ALA A N 1
ATOM 2722 C CA . ALA A 1 359 ? -3.682 -18.924 -7.706 1.00 63.06 359 ALA A CA 1
ATOM 2723 C C . ALA A 1 359 ? -5.037 -19.557 -8.048 1.00 63.06 359 ALA A C 1
ATOM 2725 O O . ALA A 1 359 ? -5.538 -19.405 -9.169 1.00 63.06 359 ALA A O 1
AT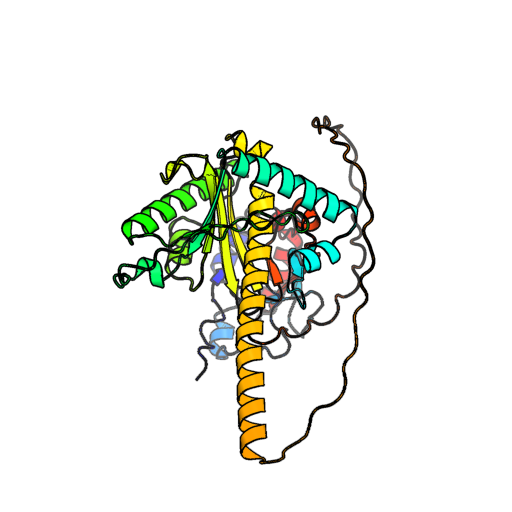OM 2726 N N . ALA A 1 360 ? -5.655 -20.241 -7.081 1.00 76.06 360 ALA A N 1
ATOM 2727 C CA . ALA A 1 360 ? -7.039 -20.663 -7.246 1.00 76.06 360 ALA A CA 1
ATOM 2728 C C . ALA A 1 360 ? -7.912 -19.424 -7.505 1.00 76.06 360 ALA A C 1
ATOM 2730 O O . ALA A 1 360 ? -7.735 -18.377 -6.876 1.00 76.06 360 ALA A O 1
ATOM 2731 N N . VAL A 1 361 ? -8.837 -19.534 -8.460 1.00 80.25 361 VAL A 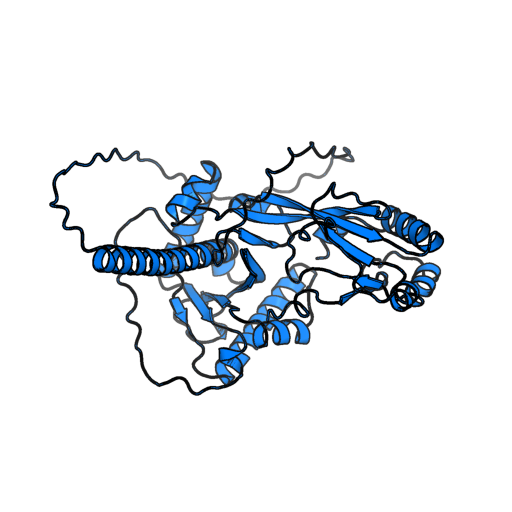N 1
ATOM 2732 C CA . VAL A 1 361 ? -9.628 -18.397 -8.942 1.00 80.25 361 VAL A CA 1
ATOM 2733 C C . VAL A 1 361 ? -10.353 -17.718 -7.776 1.00 80.25 361 VAL A C 1
ATOM 2735 O O . VAL A 1 361 ? -11.199 -18.316 -7.117 1.00 80.25 361 VAL A O 1
ATOM 2738 N N . GLY A 1 362 ? -10.040 -16.441 -7.547 1.00 84.12 362 GLY A N 1
ATOM 2739 C CA . GLY A 1 362 ? -10.678 -15.611 -6.522 1.00 84.12 362 GLY A CA 1
ATOM 2740 C C . GLY A 1 362 ? -9.983 -15.583 -5.157 1.00 84.12 362 GLY A C 1
ATOM 2741 O O . GLY A 1 362 ? -10.470 -14.865 -4.279 1.00 84.12 362 GLY A O 1
ATOM 2742 N N . LEU A 1 363 ? -8.873 -16.307 -4.977 1.00 91.19 363 LEU A N 1
ATOM 2743 C CA . LEU A 1 363 ? -7.986 -16.155 -3.820 1.00 91.19 363 LEU A CA 1
ATOM 2744 C C . LEU A 1 363 ? -6.907 -15.100 -4.088 1.00 91.19 363 LEU A C 1
ATOM 2746 O O . LEU A 1 363 ? -6.443 -14.934 -5.214 1.00 91.19 363 LEU A O 1
ATOM 2750 N N . ILE A 1 364 ? -6.496 -14.416 -3.026 1.00 92.62 364 ILE A N 1
ATOM 2751 C CA . ILE A 1 364 ? -5.350 -13.514 -2.997 1.00 92.62 364 ILE A CA 1
ATOM 2752 C C . ILE A 1 364 ? -4.106 -14.354 -2.699 1.00 92.62 364 ILE A C 1
ATOM 2754 O O . ILE A 1 364 ? -3.909 -14.823 -1.581 1.00 92.62 364 ILE A O 1
ATOM 2758 N N . ALA A 1 365 ? -3.273 -14.553 -3.710 1.00 92.50 365 ALA A N 1
ATOM 2759 C CA . ALA A 1 365 ? -1.982 -15.217 -3.614 1.00 92.50 365 ALA A CA 1
ATOM 2760 C C . ALA A 1 365 ? -0.856 -14.283 -3.159 1.00 92.50 365 ALA A C 1
ATOM 2762 O O . ALA A 1 365 ? 0.135 -14.765 -2.622 1.00 92.50 365 ALA A O 1
ATOM 2763 N N . TRP A 1 366 ? -0.993 -12.971 -3.362 1.00 93.69 366 TRP A N 1
ATOM 2764 C CA . TRP A 1 366 ? 0.088 -12.018 -3.108 1.00 93.69 366 TRP A CA 1
ATOM 2765 C C . TRP A 1 366 ? -0.398 -10.774 -2.369 1.00 93.69 366 TRP A C 1
ATOM 2767 O O . TRP A 1 366 ? -1.423 -10.200 -2.730 1.00 93.69 366 TRP A O 1
ATOM 2777 N N . LEU A 1 367 ? 0.375 -10.296 -1.396 1.00 95.44 367 LEU A N 1
ATOM 2778 C CA . LEU A 1 367 ? 0.302 -8.896 -0.969 1.00 95.44 367 LEU A CA 1
ATOM 2779 C C . LEU A 1 367 ? 1.406 -8.119 -1.685 1.00 95.44 367 LEU A C 1
ATOM 2781 O O . LEU A 1 367 ? 2.583 -8.308 -1.382 1.00 95.44 367 LEU A O 1
ATOM 2785 N N . ASP A 1 368 ? 1.029 -7.258 -2.625 1.00 91.69 368 ASP A N 1
ATOM 2786 C CA . ASP A 1 368 ? 1.950 -6.397 -3.364 1.00 91.69 368 ASP A CA 1
ATOM 2787 C C . ASP A 1 368 ? 2.176 -5.096 -2.586 1.00 91.69 368 ASP A C 1
ATOM 2789 O O . ASP A 1 368 ? 1.260 -4.298 -2.383 1.00 91.69 368 ASP A O 1
ATOM 2793 N N . LEU A 1 369 ? 3.405 -4.894 -2.120 1.00 89.75 369 LEU A N 1
ATOM 2794 C CA . LEU A 1 369 ? 3.812 -3.701 -1.384 1.00 89.75 369 LEU A CA 1
ATOM 2795 C C . LEU A 1 369 ? 4.400 -2.627 -2.309 1.00 89.75 369 LEU A C 1
ATOM 2797 O O . LEU A 1 369 ? 4.849 -1.595 -1.813 1.00 89.75 369 LEU A O 1
ATOM 2801 N N . GLY A 1 370 ? 4.479 -2.876 -3.618 1.00 83.69 370 GLY A N 1
ATOM 2802 C CA . GLY A 1 370 ? 5.034 -1.974 -4.622 1.00 83.69 370 GLY A CA 1
ATOM 2803 C C . GLY A 1 370 ? 6.562 -1.817 -4.569 1.00 83.69 370 GLY A C 1
ATOM 2804 O O . GLY A 1 370 ? 7.257 -2.549 -3.841 1.00 83.69 370 GLY A O 1
ATOM 2805 N N . PRO A 1 371 ? 7.117 -0.844 -5.312 1.00 77.62 371 PRO A N 1
ATOM 2806 C CA . PRO A 1 371 ? 8.525 -0.455 -5.218 1.00 77.62 371 PRO A CA 1
ATOM 2807 C C . PRO A 1 371 ? 8.849 0.214 -3.879 1.00 77.62 371 PRO A C 1
ATOM 2809 O O . PRO A 1 371 ? 7.969 0.735 -3.194 1.00 77.62 371 PRO A O 1
ATOM 2812 N N . GLY A 1 372 ? 10.108 0.167 -3.441 1.00 73.00 372 GLY A N 1
ATOM 2813 C CA . GLY A 1 372 ? 10.562 0.951 -2.287 1.00 73.00 372 GLY A CA 1
ATOM 2814 C C . GLY A 1 372 ? 11.723 0.335 -1.513 1.00 73.00 372 GLY A C 1
ATOM 2815 O O . GLY A 1 372 ? 12.420 -0.559 -1.988 1.00 73.00 372 GLY A O 1
ATOM 2816 N N . HIS A 1 373 ? 11.934 0.820 -0.287 1.00 71.75 373 HIS A N 1
ATOM 2817 C CA . HIS A 1 373 ? 13.058 0.402 0.549 1.00 71.75 373 HIS A CA 1
ATOM 2818 C C . HIS A 1 373 ? 12.967 -1.076 0.952 1.00 71.75 373 HIS A C 1
ATOM 2820 O O . HIS A 1 373 ? 12.250 -1.433 1.892 1.00 71.75 373 HIS A O 1
ATOM 2826 N N . ARG A 1 374 ? 13.785 -1.901 0.286 1.00 81.38 374 ARG A N 1
ATOM 2827 C CA . ARG A 1 374 ? 13.995 -3.334 0.548 1.00 81.38 374 ARG A CA 1
ATOM 2828 C C . ARG A 1 374 ? 14.013 -3.670 2.039 1.00 81.38 374 ARG A C 1
ATOM 2830 O O . ARG A 1 374 ? 13.232 -4.502 2.488 1.00 81.38 374 ARG A O 1
ATOM 2837 N N . PHE A 1 375 ? 14.825 -2.942 2.812 1.00 79.75 375 PHE A N 1
ATOM 2838 C CA . PHE A 1 375 ? 15.003 -3.185 4.244 1.00 79.75 375 PHE A CA 1
ATOM 2839 C C . PHE A 1 375 ? 13.675 -3.236 5.003 1.00 79.75 375 PHE A C 1
ATOM 2841 O O . PHE A 1 375 ? 13.469 -4.132 5.808 1.00 79.75 375 PHE A O 1
ATOM 2848 N N . VAL A 1 376 ? 12.748 -2.310 4.752 1.00 83.81 376 VAL A N 1
ATOM 2849 C CA . VAL A 1 376 ? 11.489 -2.246 5.508 1.00 83.81 376 VAL A CA 1
ATOM 2850 C C . VAL A 1 376 ? 10.550 -3.392 5.127 1.00 83.81 376 VAL A C 1
ATOM 2852 O O . VAL A 1 376 ? 9.867 -3.937 5.993 1.00 83.81 376 VAL A O 1
ATOM 2855 N N . LYS A 1 377 ? 10.545 -3.794 3.856 1.00 88.56 377 LYS A N 1
ATOM 2856 C CA . LYS A 1 377 ? 9.615 -4.793 3.317 1.00 88.56 377 LYS A CA 1
ATOM 2857 C C . LYS A 1 377 ? 10.073 -6.227 3.598 1.00 88.56 377 LYS A C 1
ATOM 2859 O O . LYS A 1 377 ? 9.257 -7.075 3.943 1.00 88.56 377 LYS A O 1
ATOM 2864 N N . GLU A 1 378 ? 11.377 -6.484 3.608 1.00 89.25 378 GLU A N 1
ATOM 2865 C CA . GLU A 1 378 ? 11.925 -7.786 4.023 1.00 89.25 378 GLU A CA 1
ATOM 2866 C C . GLU A 1 378 ? 11.578 -8.124 5.486 1.00 89.25 378 GLU A C 1
ATOM 2868 O O . GLU A 1 378 ? 11.384 -9.286 5.834 1.00 89.25 378 GLU A O 1
ATOM 2873 N N . HIS A 1 379 ? 11.391 -7.116 6.350 1.00 89.31 379 HIS A N 1
ATOM 2874 C CA . HIS A 1 379 ? 10.947 -7.336 7.735 1.00 89.31 379 HIS A CA 1
ATOM 2875 C C . HIS A 1 379 ? 9.526 -7.897 7.856 1.00 89.31 379 HIS A C 1
ATOM 2877 O O . HIS A 1 379 ? 9.160 -8.367 8.936 1.00 89.31 379 HIS A O 1
ATOM 2883 N N . VAL A 1 380 ? 8.722 -7.803 6.795 1.00 92.69 380 VAL A N 1
ATOM 2884 C CA . VAL A 1 380 ? 7.385 -8.404 6.716 1.00 92.69 380 VAL A CA 1
ATOM 2885 C C . VAL A 1 380 ? 7.381 -9.655 5.828 1.00 92.69 380 VAL A C 1
ATOM 2887 O O . VAL A 1 380 ? 6.336 -10.076 5.351 1.00 92.69 380 VAL A O 1
ATOM 2890 N N . GLY A 1 381 ? 8.558 -10.240 5.577 1.00 92.25 381 GLY A N 1
ATOM 2891 C CA . GLY A 1 381 ? 8.705 -11.428 4.736 1.00 92.25 381 GLY A CA 1
ATOM 2892 C C . GLY A 1 381 ? 8.487 -11.169 3.249 1.00 92.25 381 GLY A C 1
ATOM 2893 O O . GLY A 1 381 ? 8.297 -12.121 2.498 1.00 92.25 381 GLY A O 1
ATOM 2894 N N . ALA A 1 382 ? 8.487 -9.906 2.811 1.00 92.88 382 ALA A N 1
ATOM 2895 C CA . ALA A 1 382 ? 8.336 -9.610 1.398 1.00 92.88 382 ALA A CA 1
ATOM 2896 C C . ALA A 1 382 ? 9.613 -9.970 0.632 1.00 92.88 382 ALA A C 1
ATOM 2898 O O . ALA A 1 382 ? 10.721 -9.627 1.051 1.00 92.88 382 ALA A O 1
ATOM 2899 N N . MET A 1 383 ? 9.441 -10.616 -0.514 1.00 91.69 383 MET A N 1
ATOM 2900 C CA . MET A 1 383 ? 10.514 -10.966 -1.435 1.00 91.69 383 MET A CA 1
ATOM 2901 C C . MET A 1 383 ? 10.579 -9.944 -2.565 1.00 91.69 383 MET A C 1
ATOM 2903 O O . MET A 1 383 ? 9.546 -9.467 -3.038 1.00 91.69 383 MET A O 1
ATOM 2907 N N . GLY A 1 384 ? 11.796 -9.597 -2.987 1.00 88.06 384 GLY A N 1
ATOM 2908 C CA . GLY A 1 384 ? 12.013 -8.768 -4.168 1.00 88.06 384 GLY A CA 1
ATOM 2909 C C . GLY A 1 384 ? 11.736 -9.570 -5.437 1.00 88.06 384 GLY A C 1
ATOM 2910 O O . GLY A 1 384 ? 12.355 -10.605 -5.671 1.00 88.06 384 GLY A O 1
ATOM 2911 N N . HIS A 1 385 ? 10.815 -9.081 -6.255 1.00 83.06 385 HIS A N 1
ATOM 2912 C CA . HIS A 1 385 ? 10.564 -9.550 -7.606 1.00 83.06 385 HIS A CA 1
ATOM 2913 C C . HIS A 1 385 ? 11.166 -8.517 -8.555 1.00 83.06 385 HIS A C 1
ATOM 2915 O O . HIS A 1 385 ? 10.629 -7.410 -8.657 1.00 83.06 385 HIS A O 1
ATOM 2921 N N . PRO A 1 386 ? 12.287 -8.834 -9.218 1.00 81.62 386 PRO A N 1
ATOM 2922 C CA . PRO A 1 386 ? 12.895 -7.889 -10.133 1.00 81.62 386 PRO A CA 1
ATOM 2923 C C . PRO A 1 386 ? 11.927 -7.613 -11.283 1.00 81.62 386 PRO A C 1
ATOM 2925 O O . PRO A 1 386 ? 11.306 -8.536 -11.815 1.00 81.62 386 PRO A O 1
ATOM 2928 N N . LEU A 1 387 ? 11.806 -6.346 -11.670 1.00 77.06 387 LEU A N 1
ATOM 2929 C CA . LEU A 1 387 ? 11.089 -5.940 -12.872 1.00 77.06 387 LEU A CA 1
ATOM 2930 C C . LEU A 1 387 ? 12.066 -5.544 -13.975 1.00 77.06 387 LEU A C 1
ATOM 2932 O O . LEU A 1 387 ? 13.188 -5.100 -13.730 1.00 77.06 387 LEU A O 1
ATOM 2936 N N . SER A 1 388 ? 11.631 -5.694 -15.219 1.00 76.75 388 SER A N 1
ATOM 2937 C CA . SER A 1 388 ? 12.323 -5.188 -16.399 1.00 76.75 388 SER A CA 1
ATOM 2938 C C . SER A 1 388 ? 11.345 -4.500 -17.344 1.00 76.75 388 SER A C 1
ATOM 2940 O O . SER A 1 388 ? 10.219 -4.953 -17.539 1.00 76.75 388 SER A O 1
ATOM 2942 N N . LEU A 1 389 ? 11.788 -3.394 -17.934 1.00 78.75 389 LEU A N 1
ATOM 2943 C CA . LEU A 1 389 ? 11.104 -2.691 -19.008 1.00 78.75 389 LEU A CA 1
ATOM 2944 C C . LEU A 1 389 ? 11.602 -3.250 -20.340 1.00 78.75 389 LEU A C 1
ATOM 2946 O O . LEU A 1 389 ? 12.791 -3.224 -20.631 1.00 78.75 389 LEU A O 1
ATOM 2950 N N . TYR A 1 390 ? 10.691 -3.702 -21.182 1.00 77.00 390 TYR A N 1
ATOM 2951 C CA . TYR A 1 390 ? 10.972 -4.194 -22.519 1.00 77.00 390 TYR A CA 1
ATOM 2952 C C . TYR A 1 390 ? 10.524 -3.155 -23.533 1.00 77.00 390 TYR A C 1
ATOM 2954 O O . TYR A 1 390 ? 9.334 -2.876 -23.659 1.00 77.00 390 TYR A O 1
ATOM 2962 N N . THR A 1 391 ? 11.476 -2.591 -24.272 1.00 77.00 391 THR A N 1
ATOM 2963 C CA . THR A 1 391 ? 11.206 -1.602 -25.320 1.00 77.00 391 THR A CA 1
ATOM 2964 C C . THR A 1 391 ? 11.357 -2.218 -26.705 1.00 77.00 391 THR A C 1
ATOM 2966 O O . THR A 1 391 ? 12.421 -2.764 -27.019 1.00 77.00 391 THR A O 1
ATOM 2969 N N . ARG A 1 392 ? 10.348 -2.072 -27.563 1.00 74.88 392 ARG A N 1
ATOM 2970 C CA . ARG A 1 392 ? 10.419 -2.437 -28.984 1.00 74.88 392 ARG A CA 1
ATOM 2971 C C . ARG A 1 392 ? 10.001 -1.271 -29.857 1.00 74.88 392 ARG A C 1
ATOM 2973 O O . ARG A 1 392 ? 8.955 -0.672 -29.636 1.00 74.88 392 ARG A O 1
ATOM 2980 N N . SER A 1 393 ? 10.790 -1.007 -30.887 1.00 74.69 393 SER A N 1
ATOM 2981 C CA . SER A 1 393 ? 10.481 -0.058 -31.944 1.00 74.69 393 SER A CA 1
ATOM 2982 C C . SER A 1 393 ? 10.410 -0.757 -33.294 1.00 74.69 393 SER A C 1
ATOM 2984 O O . SER A 1 393 ? 11.230 -1.621 -33.605 1.00 74.69 393 SER A O 1
ATOM 2986 N N . SER A 1 394 ? 9.450 -0.348 -34.122 1.00 71.06 394 SER A N 1
ATOM 2987 C CA . SER A 1 394 ? 9.421 -0.678 -35.550 1.00 71.06 394 SER A CA 1
ATOM 2988 C C . SER A 1 394 ? 10.489 0.092 -36.346 1.00 71.06 394 SER A C 1
ATOM 2990 O O . SER A 1 394 ? 10.836 -0.316 -37.453 1.00 71.06 394 SER A O 1
ATOM 2992 N N . ASN A 1 395 ? 11.049 1.174 -35.786 1.00 76.38 395 ASN A N 1
ATOM 2993 C CA . ASN A 1 395 ? 12.063 2.016 -36.413 1.00 76.38 395 ASN A CA 1
ATOM 2994 C C . ASN A 1 395 ? 13.465 1.734 -35.821 1.00 76.38 395 ASN A C 1
ATOM 2996 O O . ASN A 1 395 ? 13.709 2.015 -34.644 1.00 76.38 395 ASN A O 1
ATOM 3000 N N . PRO A 1 396 ? 14.435 1.251 -36.622 1.00 75.62 396 PRO A N 1
ATOM 3001 C CA . PRO A 1 396 ? 15.763 0.881 -36.128 1.00 75.62 396 PRO A CA 1
ATOM 3002 C C . PRO A 1 396 ? 16.563 2.068 -35.572 1.00 75.62 396 PRO A C 1
ATOM 3004 O O . PRO A 1 396 ? 17.336 1.897 -34.627 1.00 75.62 396 PRO A O 1
ATOM 3007 N N . ILE A 1 397 ? 16.356 3.282 -36.098 1.00 75.19 397 ILE A N 1
ATOM 3008 C CA . ILE A 1 397 ? 16.985 4.498 -35.562 1.00 75.19 397 ILE A CA 1
ATOM 3009 C C . ILE A 1 397 ? 16.450 4.764 -34.159 1.00 75.19 397 ILE A C 1
ATOM 3011 O O . ILE A 1 397 ? 17.220 5.068 -33.250 1.00 75.19 397 ILE A O 1
ATOM 3015 N N . PHE A 1 398 ? 15.142 4.606 -33.960 1.00 72.25 398 PHE A N 1
ATOM 3016 C CA . PHE A 1 398 ? 14.533 4.822 -32.656 1.00 72.25 398 PHE A CA 1
ATOM 3017 C C . PHE A 1 398 ? 14.976 3.758 -31.652 1.00 72.25 398 PHE A C 1
ATOM 3019 O O . PHE A 1 398 ? 15.307 4.105 -30.525 1.00 72.25 398 PHE A O 1
ATOM 3026 N N . GLN A 1 399 ? 15.082 2.492 -32.065 1.00 78.00 399 GLN A N 1
ATOM 3027 C CA . GLN A 1 399 ? 15.640 1.434 -31.219 1.00 78.00 399 GLN A CA 1
ATOM 3028 C C . GLN A 1 399 ? 17.080 1.753 -30.781 1.00 78.00 399 GLN A C 1
ATOM 3030 O O . GLN A 1 399 ? 17.460 1.530 -29.632 1.00 78.00 399 GLN A O 1
ATOM 3035 N N . LEU A 1 400 ? 17.899 2.297 -31.686 1.00 78.88 400 LEU A N 1
ATOM 3036 C CA . LEU A 1 400 ? 19.264 2.712 -31.364 1.00 78.88 400 LEU A CA 1
ATOM 3037 C C . LEU A 1 400 ? 19.282 3.922 -30.417 1.00 78.88 400 LEU A C 1
ATOM 3039 O O . LEU A 1 400 ? 20.102 3.976 -29.497 1.00 78.88 400 LEU A O 1
ATOM 3043 N N . LEU A 1 401 ? 18.388 4.888 -30.635 1.00 74.75 401 LEU A N 1
ATOM 3044 C CA . LEU A 1 401 ? 18.253 6.082 -29.804 1.00 74.75 401 LEU A CA 1
ATOM 3045 C C . LEU A 1 401 ? 17.741 5.749 -28.406 1.00 74.75 401 LEU A C 1
ATOM 3047 O O . LEU A 1 401 ? 18.354 6.193 -27.441 1.00 74.75 401 LEU A O 1
ATOM 3051 N N . SER A 1 402 ? 16.682 4.947 -28.277 1.00 73.31 402 SER A N 1
ATOM 3052 C CA . SER A 1 402 ? 16.181 4.478 -26.983 1.00 73.31 402 SER A CA 1
ATOM 3053 C C . SER A 1 402 ? 17.280 3.728 -26.245 1.00 73.31 402 SER A C 1
ATOM 3055 O O . SER A 1 402 ? 17.533 4.030 -25.082 1.00 73.31 402 SER A O 1
ATOM 3057 N N . LYS A 1 403 ? 18.036 2.872 -26.950 1.00 78.56 403 LYS A N 1
ATOM 3058 C CA . LYS A 1 403 ? 19.185 2.180 -26.370 1.00 78.56 403 LYS A CA 1
ATOM 3059 C C . LYS A 1 403 ? 20.232 3.137 -25.819 1.00 78.56 403 LYS A C 1
ATOM 3061 O O . LYS A 1 403 ? 20.642 2.979 -24.677 1.00 78.56 403 LYS A O 1
ATOM 3066 N N . ARG A 1 404 ? 20.642 4.142 -26.595 1.00 78.75 404 ARG A N 1
ATOM 3067 C CA . ARG A 1 404 ? 21.642 5.129 -26.156 1.00 78.75 404 ARG A CA 1
ATOM 3068 C C . ARG A 1 404 ? 21.138 6.043 -25.042 1.00 78.75 404 ARG A C 1
ATOM 3070 O O . ARG A 1 404 ? 21.916 6.400 -24.162 1.00 78.75 404 ARG A O 1
ATOM 3077 N N . LEU A 1 405 ? 19.878 6.470 -25.106 1.00 73.19 405 LEU A N 1
ATOM 3078 C CA . LEU A 1 405 ? 19.288 7.374 -24.121 1.00 73.19 405 LEU A CA 1
ATOM 3079 C C . LEU A 1 405 ? 19.076 6.653 -22.796 1.00 73.19 405 LEU A C 1
ATOM 3081 O O . LEU A 1 405 ? 19.524 7.157 -21.770 1.00 73.19 405 LEU A O 1
ATOM 3085 N N . LEU A 1 406 ? 18.475 5.463 -22.823 1.00 74.25 406 LEU A N 1
ATOM 3086 C CA . LEU A 1 406 ? 18.270 4.675 -21.618 1.00 74.25 406 LEU A CA 1
ATOM 3087 C C . LEU A 1 406 ? 19.620 4.241 -21.036 1.00 74.25 406 LEU A C 1
ATOM 3089 O O . LEU A 1 406 ? 19.893 4.545 -19.888 1.00 74.25 406 LEU A O 1
ATOM 3093 N N . SER A 1 407 ? 20.563 3.712 -21.822 1.00 76.31 407 SER A N 1
ATOM 3094 C CA . SER A 1 407 ? 21.875 3.327 -21.270 1.00 76.31 407 SER A CA 1
ATOM 3095 C C . SER A 1 407 ? 22.653 4.476 -20.617 1.00 76.31 407 SER A C 1
ATOM 3097 O O . SER A 1 407 ? 23.513 4.232 -19.779 1.00 76.31 407 SER A O 1
ATOM 3099 N N . ARG A 1 408 ? 22.426 5.722 -21.057 1.00 76.19 408 ARG A N 1
ATOM 3100 C CA . ARG A 1 408 ? 23.185 6.893 -20.596 1.00 76.19 408 ARG A CA 1
ATOM 3101 C C . ARG A 1 408 ? 22.495 7.664 -19.476 1.00 76.19 408 ARG A C 1
ATOM 3103 O O . ARG A 1 408 ? 23.184 8.249 -18.648 1.00 76.19 408 ARG A O 1
ATOM 3110 N N . TYR A 1 409 ? 21.169 7.736 -19.506 1.00 67.94 409 TYR A N 1
ATOM 3111 C CA . TYR A 1 409 ? 20.392 8.610 -18.627 1.00 67.94 409 TYR A CA 1
ATOM 3112 C C . TYR A 1 409 ? 19.428 7.847 -17.722 1.00 67.94 409 TYR A C 1
ATOM 3114 O O . TYR A 1 409 ? 18.927 8.425 -16.763 1.00 67.94 409 TYR A O 1
ATOM 3122 N N . PHE A 1 410 ? 19.174 6.569 -18.000 1.00 66.88 410 PHE A N 1
ATOM 3123 C CA . PHE A 1 410 ? 18.360 5.730 -17.142 1.00 66.88 410 PHE A CA 1
ATOM 3124 C C . PHE A 1 410 ? 19.209 5.176 -16.007 1.00 66.88 410 PHE A C 1
ATOM 3126 O O . PHE A 1 410 ? 20.195 4.475 -16.227 1.00 66.88 410 PHE A O 1
ATOM 3133 N N . SER A 1 411 ? 18.801 5.472 -14.783 1.00 68.06 411 SER A N 1
ATOM 3134 C CA . SER A 1 411 ? 19.359 4.853 -13.592 1.00 68.06 411 SER A CA 1
ATOM 3135 C C . SER A 1 411 ? 18.223 4.151 -12.870 1.00 68.06 411 SER A C 1
ATOM 3137 O O . SER A 1 411 ? 17.324 4.809 -12.352 1.00 68.06 411 SER A O 1
ATOM 3139 N N . ALA A 1 412 ? 18.267 2.819 -12.812 1.00 62.75 412 ALA A N 1
ATOM 3140 C CA . ALA A 1 412 ? 17.299 2.045 -12.037 1.00 62.75 412 ALA A CA 1
ATOM 3141 C C . ALA A 1 412 ? 17.285 2.501 -10.566 1.00 62.75 412 ALA A C 1
ATOM 3143 O O . ALA A 1 412 ? 16.229 2.612 -9.956 1.00 62.75 412 ALA A O 1
ATOM 3144 N N . ALA A 1 413 ? 18.448 2.872 -10.019 1.00 59.41 413 ALA A N 1
ATOM 3145 C CA . ALA A 1 413 ? 18.559 3.427 -8.674 1.00 59.41 413 ALA A CA 1
ATOM 3146 C C . ALA A 1 413 ? 17.929 4.825 -8.533 1.00 59.41 413 ALA A C 1
ATOM 3148 O O . ALA A 1 413 ? 17.511 5.182 -7.432 1.00 59.41 413 ALA A O 1
ATOM 3149 N N . ALA A 1 414 ? 17.866 5.614 -9.613 1.00 58.69 414 ALA A N 1
ATOM 3150 C CA . ALA A 1 414 ? 17.117 6.868 -9.623 1.00 58.69 414 ALA A CA 1
ATOM 3151 C C . ALA A 1 414 ? 15.607 6.603 -9.620 1.00 58.69 414 ALA A C 1
ATOM 3153 O O . ALA A 1 414 ? 14.921 7.258 -8.855 1.00 58.69 414 ALA A O 1
ATOM 3154 N N . LEU A 1 415 ? 15.120 5.586 -10.344 1.00 55.19 415 LEU A N 1
ATOM 3155 C CA . LEU A 1 415 ? 13.707 5.175 -10.306 1.00 55.19 415 LEU A CA 1
ATOM 3156 C C . LEU A 1 415 ? 13.270 4.582 -8.962 1.00 55.19 415 LEU A C 1
ATOM 3158 O O . LEU A 1 415 ? 12.151 4.778 -8.525 1.00 55.19 415 LEU A O 1
ATOM 3162 N N . VAL A 1 416 ? 14.150 3.881 -8.240 1.00 51.19 416 VAL A N 1
ATOM 3163 C CA . VAL A 1 416 ? 13.818 3.446 -6.865 1.00 51.19 416 VAL A CA 1
ATOM 3164 C C . VAL A 1 416 ? 13.558 4.653 -5.949 1.00 51.19 416 VAL A C 1
ATOM 3166 O O . VAL A 1 416 ? 12.825 4.537 -4.967 1.00 51.19 416 VAL A O 1
ATOM 3169 N N . LYS A 1 417 ? 14.197 5.793 -6.241 1.00 42.38 417 LYS A N 1
ATOM 3170 C CA . LYS A 1 417 ? 14.067 7.050 -5.493 1.00 42.38 417 LYS A CA 1
ATOM 3171 C C . LYS A 1 417 ? 13.029 8.010 -6.095 1.00 42.38 417 LYS A C 1
ATOM 3173 O O . LYS A 1 417 ? 12.729 9.007 -5.448 1.00 42.38 417 LYS A O 1
ATOM 3178 N N . ASP A 1 418 ? 12.529 7.718 -7.291 1.00 38.03 418 ASP A N 1
ATOM 3179 C CA . ASP A 1 418 ? 11.609 8.521 -8.099 1.00 38.03 418 ASP A CA 1
ATOM 3180 C C . ASP A 1 418 ? 10.557 7.550 -8.676 1.00 38.03 418 ASP A C 1
ATOM 3182 O O . ASP A 1 418 ? 10.824 6.946 -9.720 1.00 38.03 418 ASP A O 1
ATOM 3186 N N . PRO A 1 419 ? 9.479 7.275 -7.910 1.00 36.50 419 PRO A N 1
ATOM 3187 C CA . PRO A 1 419 ? 8.630 6.087 -8.058 1.00 36.50 419 PRO A CA 1
ATOM 3188 C C . PRO A 1 419 ? 8.007 5.888 -9.445 1.00 36.50 419 PRO A C 1
ATOM 3190 O O . PRO A 1 419 ? 7.542 6.878 -10.059 1.00 36.50 419 PRO A O 1
#

Foldseek 3Di:
DDPPPVQWDWDFDQVCVVQVVDDPVVNVVSVVATAIEGEGPDLAADPAVVVDDPPDDPVVLVRHFKYKGKHFPPSDDPQKDKFWFFWWWKDFCFPPQDPVSLLVLDDPVLSVVLLVLQVLLVVCVVVLFKAKAKEWFEAVQQVDDQDPPDDPDDPDDDDDDDRRAHDAHHYDYQNHNVSNVVLLVLQVVQQVVQQVVLVHRQDDSVVSSCCRHHAPRKIKTFMFTGPDPDSVRTAKIWIWGDDFQAIEGDTIGGNVVDVCCVRSVVVVSNVSNSSVVQSVQQNVVVVVVVVVVVVVVVVVVVVVPDDDDDDDDDDDDDDDDDDDDDDDDDDDDDDDDDDDDDDDDPPDPDPDPPDDDDHDGRHHRIYTHTAEDPVVSVSSVIDTRIMIMIMGGPDVVVVVVCVVCCVVRPDSVVVSSND